Protein 9FY7 (pdb70)

Sequence (729 aa):
AGSAVPFHGAHQAGIATPVQDRRLHFAAFDVTTEDRAAFVALLKEWTAAARRLTAGHAVGEGAYGGLPEAPPDDTGEALGLKPSRLTLTIGFGPSLFTRFGLADLRPEALADLPKFPGDNLDRARSGGDLCVQACADDPQVAVHAIRNLARIGFGKVVVRWSQLGFGKTSSTTPDKQTPRNLLGFKDGTRNIAGTEKDRLDRFVWAAEKDGTPWMTGGSYLVARRRIRMHIETWDRASLQEEQEDVFGRDKGEGAPVGKAKERDEPFLKAMKPDAHVRLAHPDSNGGATLLRRGYSFTDGTDGLGRLDAGLFFLAYQRDIRTGFVPVQRNLATDALNEFIQHVGSAVFAVPPGVRDADDWWGSTLFGKGSAVPFHGAHQAGIATPVQDRLHFAAFDVTTEDRAAFVALLKEWTAAARRLTAGHAVGEGAYGGLPEAPPDDTGEALGLKPSRLTLTIGFGPSLFTRFGLADLRPEALADLPKFPGDNLDRARSGGDLCVQACADDPQVAVHAIRNLARIGFGKVVVRWSQLGFGKTSSTTPDKQTPRNLLGFKDGTRNIAGTEKDRLDRFVWAAEKDGTPWMTGGSYLVARRIRMHIETWDRASLQEQEDVFGRDKGEGAPVGKAKERDEPFLKAMKPDAHVRLAHPDSNGGATLLRRGYSFTDGTDGLGRLDAGLFFLAYQRDIRTGFVPVQRNLATDALNEFIQHVGSAVFAVPPGVRDADDWWGSTLFGK

B-factor: mean 15.72, std 9.71, range [4.42, 93.29]

Radius of gyration: 26.18 Å; Cα contacts (8 Å, |Δi|>4): 1795; chains: 2; bounding box: 75×43×75 Å

Solvent-accessible surface area: 28054 Å² total; per-residue (Å²): 114,2,63,55,25,107,27,71,25,55,63,8,20,0,1,22,19,61,4,0,67,19,2,1,0,0,0,0,33,5,71,19,164,76,82,75,22,0,7,48,3,0,89,97,0,0,49,6,0,55,107,8,4,42,38,93,24,4,52,159,14,3,113,73,47,116,68,127,39,54,13,59,2,5,0,1,21,42,53,28,96,25,0,61,0,2,4,2,0,0,0,0,26,50,0,4,116,79,25,78,0,71,147,72,78,1,128,10,1,19,95,31,42,175,16,112,59,38,99,58,68,203,64,67,14,30,10,6,0,2,0,1,0,0,0,20,1,2,8,8,1,1,5,0,3,10,1,0,28,70,44,0,144,55,59,4,75,20,86,11,3,9,24,0,8,9,51,5,1,7,3,28,56,110,132,117,6,21,18,8,4,3,0,7,46,23,5,14,78,14,2,5,16,115,58,127,120,72,7,82,166,44,0,19,7,22,112,178,63,60,19,85,18,0,58,11,0,0,4,1,0,2,2,31,17,80,10,55,10,64,41,0,12,148,8,23,13,76,72,4,32,44,5,19,4,21,40,2,11,60,3,0,0,60,82,88,77,124,20,96,62,111,21,111,32,155,60,7,108,98,58,0,44,24,66,21,29,22,23,117,45,22,88,35,12,13,21,0,59,0,3,0,0,4,34,66,27,31,42,64,146,11,37,26,26,8,0,18,3,39,0,0,0,2,58,23,0,114,90,2,6,9,40,9,21,141,50,22,58,99,6,22,16,62,114,4,23,53,16,23,1,15,7,13,0,0,1,3,16,7,2,148,75,77,134,26,22,3,4,19,74,8,4,33,148,112,78,54,18,106,24,68,26,50,58,9,12,0,3,27,37,86,82,3,9,8,3,1,0,0,0,0,30,5,67,19,161,77,87,75,22,0,24,45,1,0,99,98,0,0,50,4,0,57,97,7,7,48,39,110,25,2,39,166,15,2,112,71,49,120,68,130,37,60,15,59,2,6,0,1,21,39,57,57,160,33,14,30,1,2,4,2,0,0,0,0,25,50,0,3,114,78,23,71,0,76,131,66,77,2,134,12,1,21,96,35,46,195,10,103,64,41,85,76,58,205,59,88,16,32,9,10,0,1,0,0,0,0,0,40,42,22,14,7,1,5,6,0,0,11,1,0,12,52,41,0,89,57,56,1,38,3,85,11,10,5,36,7,5,19,31,10,45,94,13,5,77,103,177,65,12,49,28,13,0,2,0,6,46,43,32,19,77,40,7,42,34,124,64,109,94,68,5,65,130,44,0,13,6,31,96,196,70,58,20,82,18,0,53,12,0,0,3,0,0,1,1,11,12,54,10,64,2,47,66,0,8,120,9,12,15,77,97,3,30,42,10,18,1,19,44,1,11,74,2,1,2,59,74,88,83,128,21,147,32,104,20,115,33,165,50,5,111,94,52,0,44,27,72,23,30,22,25,118,45,19,90,34,12,14,20,7,72,5,29,4,9,0,11,68,3,33,38,88,139,26,118,20,19,0,0,38,3,29,0,0,0,2,73,22,0,114,86,2,6,17,40,10,18,133,51,23,48,99,7,24,14,62,128,10,23,59,20,21,1,15,6,13,0,0,0,2,19,7,2,152,74,72,119,12,16,3,4,9,72,8,15,38,170

Organism: NCBI:txid457428

Structure (mmCIF, N/CA/C/O backbone):
data_9FY7
#
_entry.id   9FY7
#
_cell.length_a   72.770
_cell.length_b   67.400
_cell.length_c   73.630
_cell.angle_alpha   90.00
_cell.angle_beta   105.80
_cell.angle_gamma   90.00
#
_symmetry.space_group_name_H-M   'P 1 21 1'
#
loop_
_entity.id
_entity.type
_entity.pdbx_description
1 polymer Deferrochelatase
2 non-polymer 'AZIDE ION'
3 non-polymer 'PROTOPORPHYRIN IX CONTAINING FE'
4 water water
#
loop_
_atom_site.group_PDB
_atom_site.id
_atom_site.type_symbol
_atom_site.label_atom_id
_atom_site.label_alt_id
_atom_site.label_comp_id
_atom_site.label_asym_id
_atom_site.label_entity_id
_atom_site.label_seq_id
_atom_site.pdbx_PDB_ins_code
_atom_site.Cartn_x
_atom_site.Cartn_y
_atom_site.Cartn_z
_atom_site.occupancy
_atom_site.B_iso_or_equiv
_atom_site.auth_seq_id
_atom_site.auth_comp_id
_atom_site.auth_asym_id
_atom_site.auth_atom_id
_atom_site.pdbx_PDB_model_num
ATOM 1 N N . ALA A 1 7 ? 15.010 -19.239 21.570 1.00 60.17 54 ALA A N 1
ATOM 2 C CA . ALA A 1 7 ? 15.552 -20.054 22.655 1.00 64.95 54 ALA A CA 1
ATOM 3 C C . ALA A 1 7 ? 16.612 -19.298 23.456 1.00 55.60 54 ALA A C 1
ATOM 4 O O . ALA A 1 7 ? 17.025 -19.743 24.531 1.00 52.85 54 ALA A O 1
ATOM 10 N N . GLY A 1 8 ? 17.045 -18.150 22.940 1.00 39.80 55 GLY A N 1
ATOM 11 C CA . GLY A 1 8 ? 18.117 -17.404 23.567 1.00 39.02 55 GLY A CA 1
ATOM 12 C C . GLY A 1 8 ? 19.498 -17.937 23.272 1.00 29.18 55 GLY A C 1
ATOM 13 O O . GLY A 1 8 ? 20.462 -17.549 23.950 1.00 23.96 55 GLY A O 1
ATOM 17 N N . SER A 1 9 ? 19.631 -18.813 22.281 1.00 22.32 56 SER A N 1
ATOM 18 C CA . SER A 1 9 ? 20.911 -19.432 21.975 1.00 24.52 56 SER A CA 1
ATOM 19 C C . SER A 1 9 ? 21.863 -18.414 21.342 1.00 20.68 56 SER A C 1
ATOM 20 O O . SER A 1 9 ? 21.464 -17.338 20.903 1.00 16.62 56 SER A O 1
ATOM 28 N N . ALA A 1 10 ? 23.138 -18.766 21.322 1.00 20.85 57 ALA A N 1
ATOM 29 C CA . ALA A 1 10 ? 24.171 -17.928 20.739 1.00 14.01 57 ALA A CA 1
ATOM 30 C C . ALA A 1 10 ? 24.294 -18.203 19.238 1.00 15.56 57 ALA A C 1
ATOM 31 O O . ALA A 1 10 ? 24.094 -19.329 18.769 1.00 20.86 57 ALA A O 1
ATOM 38 N N . VAL A 1 11 ? 24.605 -17.162 18.482 1.00 13.24 58 VAL A N 1
ATOM 39 C CA . VAL A 1 11 ? 25.022 -17.290 17.087 1.00 10.54 58 VAL A CA 1
ATOM 40 C C . VAL A 1 11 ? 26.546 -17.234 17.046 1.00 9.37 58 VAL A C 1
ATOM 41 O O . VAL A 1 11 ? 27.127 -16.274 17.567 1.00 9.45 58 VAL A O 1
ATOM 54 N N . PRO A 1 12 ? 27.227 -18.200 16.417 1.00 12.64 59 PRO A N 1
ATOM 55 C CA . PRO A 1 12 ? 28.689 -18.158 16.384 1.00 13.48 59 PRO A CA 1
ATOM 56 C C . PRO A 1 12 ? 29.227 -16.850 15.838 1.00 9.45 59 PRO A C 1
ATOM 57 O O . PRO A 1 12 ? 28.758 -16.348 14.811 1.00 13.38 59 PRO A O 1
ATOM 68 N N . PHE A 1 13 ? 30.248 -16.320 16.504 1.00 8.93 60 PHE A N 1
ATOM 69 C CA . PHE A 1 13 ? 30.847 -15.046 16.130 1.00 10.57 60 PHE A CA 1
ATOM 70 C C . PHE A 1 13 ? 31.890 -15.197 15.025 1.00 8.47 60 PHE A C 1
ATOM 71 O O . PHE A 1 13 ? 31.944 -14.373 14.115 1.00 9.07 60 PHE A O 1
ATOM 88 N N . HIS A 1 14 ? 32.705 -16.252 15.070 1.00 8.46 61 HIS A N 1
ATOM 89 C CA . HIS A 1 14 ? 33.787 -16.414 14.125 1.00 8.65 61 HIS A CA 1
ATOM 90 C C . HIS A 1 14 ? 33.275 -17.052 12.834 1.00 8.81 61 HIS A C 1
ATOM 91 O O . HIS A 1 14 ? 32.236 -17.729 12.824 1.00 9.60 61 HIS A O 1
ATOM 105 N N . GLY A 1 15 ? 34.014 -16.847 11.749 1.00 9.38 62 GLY A N 1
ATOM 106 C CA . GLY A 1 15 ? 33.640 -17.457 10.491 1.00 12.24 62 GLY A CA 1
ATOM 107 C C . GLY A 1 15 ? 34.314 -16.782 9.324 1.00 10.40 62 GLY A C 1
ATOM 108 O O . GLY A 1 15 ? 34.964 -15.758 9.452 1.00 11.50 62 GLY A O 1
ATOM 112 N N . ALA A 1 16 ? 34.125 -17.390 8.155 1.00 13.93 63 ALA A N 1
ATOM 113 C CA . ALA A 1 16 ? 34.610 -16.756 6.939 1.00 11.48 63 ALA A CA 1
ATOM 114 C C . ALA A 1 16 ? 33.904 -15.432 6.691 1.00 8.01 63 ALA A C 1
ATOM 115 O O . ALA A 1 16 ? 34.510 -14.511 6.142 1.00 10.46 63 ALA A O 1
ATOM 122 N N . HIS A 1 17 ? 32.624 -15.330 7.063 1.00 10.38 64 HIS A N 1
ATOM 123 C CA . HIS A 1 17 ? 31.863 -14.097 6.959 1.00 8.29 64 HIS A CA 1
ATOM 124 C C . HIS A 1 17 ? 31.513 -13.619 8.356 1.00 7.07 64 HIS A C 1
ATOM 125 O O . HIS A 1 17 ? 31.410 -14.421 9.283 1.00 8.29 64 HIS A O 1
ATOM 139 N N . GLN A 1 18 ? 31.272 -12.329 8.486 1.00 7.84 65 GLN A N 1
ATOM 140 C CA . GLN A 1 18 ? 30.662 -11.854 9.710 1.00 6.88 65 GLN A CA 1
ATOM 141 C C . GLN A 1 18 ? 29.228 -12.376 9.779 1.00 7.77 65 GLN A C 1
ATOM 142 O O . GLN A 1 18 ? 28.543 -12.497 8.775 1.00 7.25 65 GLN A O 1
ATOM 156 N N . ALA A 1 19 ? 28.793 -12.720 10.982 1.00 7.95 66 ALA A N 1
ATOM 157 C CA . ALA A 1 19 ? 27.400 -13.019 11.249 1.00 8.95 66 ALA A CA 1
ATOM 158 C C . ALA A 1 19 ? 26.583 -11.740 11.186 1.00 9.35 66 ALA A C 1
ATOM 159 O O . ALA A 1 19 ? 27.119 -10.625 11.169 1.00 10.22 66 ALA A O 1
ATOM 166 N N . GLY A 1 20 ? 25.263 -11.909 11.144 1.00 8.36 67 GLY A N 1
ATOM 167 C CA . GLY A 1 20 ? 24.309 -10.812 11.054 1.00 6.39 67 GLY A CA 1
ATOM 168 C C . GLY A 1 20 ? 23.915 -10.418 9.653 1.00 8.44 67 GLY A C 1
ATOM 169 O O . GLY A 1 20 ? 23.245 -9.388 9.472 1.00 7.49 67 GLY A O 1
ATOM 173 N N . ILE A 1 21 ? 24.254 -11.228 8.652 1.00 6.64 68 ILE A N 1
ATOM 174 C CA . ILE A 1 21 ? 23.923 -10.951 7.263 1.00 9.69 68 ILE A CA 1
ATOM 175 C C . ILE A 1 21 ? 23.043 -12.092 6.756 1.00 7.02 68 ILE A C 1
ATOM 176 O O . ILE A 1 21 ? 21.824 -11.943 6.624 1.00 8.42 68 ILE A O 1
ATOM 192 N N . ALA A 1 22 ? 23.657 -13.249 6.476 1.00 8.45 69 ALA A N 1
ATOM 193 C CA . ALA A 1 22 ? 22.886 -14.429 6.122 1.00 9.17 69 ALA A CA 1
ATOM 194 C C . ALA A 1 22 ? 22.187 -15.071 7.308 1.00 10.42 69 ALA A C 1
ATOM 195 O O . ALA A 1 22 ? 21.286 -15.886 7.101 1.00 10.16 69 ALA A O 1
ATOM 202 N N . THR A 1 23 ? 22.578 -14.753 8.516 1.00 9.26 70 THR A N 1
ATOM 203 C CA . THR A 1 23 ? 21.984 -15.225 9.761 1.00 9.83 70 THR A CA 1
ATOM 204 C C . THR A 1 23 ? 20.484 -15.040 9.755 1.00 7.99 70 THR A C 1
ATOM 205 O O . THR A 1 23 ? 19.982 -14.032 9.233 1.00 8.09 70 THR A O 1
ATOM 216 N N . PRO A 1 24 ? 19.719 -15.933 10.377 1.00 9.94 71 PRO A N 1
ATOM 217 C CA . PRO A 1 24 ? 18.286 -15.679 10.583 1.00 7.68 71 PRO A CA 1
ATOM 218 C C . PRO A 1 24 ? 18.050 -14.325 11.216 1.00 8.35 71 PRO A C 1
ATOM 219 O O . PRO A 1 24 ? 18.791 -13.903 12.085 1.00 8.81 71 PRO A O 1
ATOM 230 N N . VAL A 1 25 ? 17.020 -13.624 10.736 1.00 8.15 72 VAL A N 1
ATOM 231 C CA . VAL A 1 25 ? 16.791 -12.245 11.160 1.00 8.25 72 VAL A CA 1
ATOM 232 C C . VAL A 1 25 ? 16.208 -12.250 12.571 1.00 7.94 72 VAL A C 1
ATOM 233 O O . VAL A 1 25 ? 15.157 -12.850 12.813 1.00 9.30 72 VAL A O 1
ATOM 246 N N . GLN A 1 26 ? 16.863 -11.539 13.476 1.00 7.56 73 GLN A N 1
ATOM 247 C CA . GLN A 1 26 ? 16.473 -11.467 14.875 1.00 9.91 73 GLN A CA 1
ATOM 248 C C . GLN A 1 26 ? 15.393 -10.399 15.074 1.00 8.53 73 GLN A C 1
ATOM 249 O O . GLN A 1 26 ? 15.120 -9.571 14.203 1.00 8.60 73 GLN A O 1
ATOM 263 N N . ASP A 1 27 ? 14.742 -10.430 16.240 1.00 9.38 74 ASP A N 1
ATOM 264 C CA . ASP A 1 27 ? 13.527 -9.632 16.436 1.00 11.30 74 ASP A CA 1
ATOM 265 C C . ASP A 1 27 ? 13.803 -8.143 16.584 1.00 8.93 74 ASP A C 1
ATOM 266 O O . ASP A 1 27 ? 12.920 -7.340 16.260 1.00 12.56 74 ASP A O 1
ATOM 275 N N A ARG A 1 28 ? 14.994 -7.762 17.068 0.61 8.97 75 ARG A N 1
ATOM 276 N N B ARG A 1 28 ? 14.991 -7.762 17.061 0.39 8.99 75 ARG A N 1
ATOM 277 C CA A ARG A 1 28 ? 15.308 -6.395 17.405 0.61 8.91 75 ARG A CA 1
ATOM 278 C CA B ARG A 1 28 ? 15.293 -6.387 17.385 0.39 8.94 75 ARG A CA 1
ATOM 279 C C A ARG A 1 28 ? 16.606 -5.948 16.762 0.61 9.33 75 ARG A C 1
ATOM 280 C C B ARG A 1 28 ? 16.598 -5.950 16.748 0.39 9.32 75 ARG A C 1
ATOM 281 O O A ARG A 1 28 ? 17.507 -6.753 16.500 0.61 9.45 75 ARG A O 1
ATOM 282 O O B ARG A 1 28 ? 17.490 -6.759 16.475 0.39 9.43 75 ARG A O 1
ATOM 323 N N . LEU A 1 29 ? 16.707 -4.645 16.544 1.00 7.15 76 LEU A N 1
ATOM 324 C CA . LEU A 1 29 ? 17.860 -4.015 15.963 1.00 7.67 76 LEU A CA 1
ATOM 325 C C . LEU A 1 29 ? 18.275 -2.828 16.812 1.00 8.38 76 LEU A C 1
ATOM 326 O O . LEU A 1 29 ? 17.426 -2.044 17.247 1.00 9.22 76 LEU A O 1
ATOM 343 N N . HIS A 1 30 ? 19.567 -2.665 17.006 1.00 5.55 77 HIS A N 1
ATOM 344 C CA . HIS A 1 30 ? 20.168 -1.401 17.431 1.00 9.26 77 HIS A CA 1
ATOM 345 C C . HIS A 1 30 ? 21.367 -1.113 16.548 1.00 8.10 77 HIS A C 1
ATOM 346 O O . HIS A 1 30 ? 22.394 -1.784 16.639 1.00 9.54 77 HIS A O 1
ATOM 360 N N . PHE A 1 31 ? 21.230 -0.154 15.655 1.00 6.16 78 PHE A N 1
ATOM 361 C CA . PHE A 1 31 ? 22.239 0.141 14.648 1.00 6.40 78 PHE A CA 1
ATOM 362 C C . PHE A 1 31 ? 22.936 1.451 15.025 1.00 6.36 78 PHE A C 1
ATOM 363 O O . PHE A 1 31 ? 22.271 2.452 15.235 1.00 8.56 78 PHE A O 1
ATOM 380 N N . ALA A 1 32 ? 24.253 1.446 15.089 1.00 5.61 79 ALA A N 1
ATOM 381 C CA . ALA A 1 32 ? 25.006 2.653 15.424 1.00 6.39 79 ALA A CA 1
ATOM 382 C C . ALA A 1 32 ? 26.046 2.985 14.349 1.00 7.00 79 ALA A C 1
ATOM 383 O O . ALA A 1 32 ? 26.857 2.131 13.958 1.00 8.60 79 ALA A O 1
ATOM 390 N N . ALA A 1 33 ? 26.035 4.233 13.908 1.00 8.38 80 ALA A N 1
ATOM 391 C CA . ALA A 1 33 ? 27.082 4.758 13.055 1.00 8.73 80 ALA A CA 1
ATOM 392 C C . ALA A 1 33 ? 28.025 5.602 13.913 1.00 8.64 80 ALA A C 1
ATOM 393 O O . ALA A 1 33 ? 27.568 6.391 14.743 1.00 10.11 80 ALA A O 1
ATOM 400 N N . PHE A 1 34 ? 29.331 5.410 13.723 1.00 9.49 81 PHE A N 1
ATOM 401 C CA . PHE A 1 34 ? 30.371 6.094 14.483 1.00 8.71 81 PHE A CA 1
ATOM 402 C C . PHE A 1 34 ? 31.235 6.924 13.559 1.00 8.72 81 PHE A C 1
ATOM 403 O O . PHE A 1 34 ? 31.429 6.577 12.406 1.00 10.67 81 PHE A O 1
ATOM 420 N N . ASP A 1 35 ? 31.742 8.026 14.110 1.00 8.34 82 ASP A N 1
ATOM 421 C CA . ASP A 1 35 ? 32.811 8.777 13.458 1.00 11.57 82 ASP A CA 1
ATOM 422 C C . ASP A 1 35 ? 34.107 8.562 14.234 1.00 10.48 82 ASP A C 1
ATOM 423 O O . ASP A 1 35 ? 34.091 8.361 15.458 1.00 11.84 82 ASP A O 1
ATOM 432 N N . VAL A 1 36 ? 35.231 8.575 13.513 1.00 12.16 83 VAL A N 1
ATOM 433 C CA . VAL A 1 36 ? 36.527 8.365 14.117 1.00 14.32 83 VAL A CA 1
ATOM 434 C C . VAL A 1 36 ? 37.099 9.712 14.542 1.00 13.43 83 VAL A C 1
ATOM 435 O O . VAL A 1 36 ? 37.042 10.688 13.793 1.00 18.73 83 VAL A O 1
ATOM 448 N N . THR A 1 37 ? 37.667 9.767 15.759 1.00 12.09 84 THR A N 1
ATOM 449 C CA . THR A 1 37 ? 38.243 10.991 16.280 1.00 14.75 84 THR A CA 1
ATOM 450 C C . THR A 1 37 ? 39.762 10.940 16.407 1.00 18.71 84 THR A C 1
ATOM 451 O O . THR A 1 37 ? 40.386 12.002 16.434 1.00 28.14 84 THR A O 1
ATOM 462 N N . THR A 1 38 ? 40.365 9.761 16.455 1.00 14.76 85 THR A N 1
ATOM 463 C CA . THR A 1 38 ? 41.819 9.643 16.553 1.00 17.53 85 THR A CA 1
ATOM 464 C C . THR A 1 38 ? 42.461 9.685 15.169 1.00 19.07 85 THR A C 1
ATOM 465 O O . THR A 1 38 ? 41.953 9.099 14.211 1.00 16.07 85 THR A O 1
ATOM 476 N N . GLU A 1 39 ? 43.596 10.353 15.081 1.00 18.67 86 GLU A N 1
ATOM 477 C CA . GLU A 1 39 ? 44.434 10.335 13.890 1.00 27.42 86 GLU A CA 1
ATOM 478 C C . GLU A 1 39 ? 45.512 9.264 13.934 1.00 18.54 86 GLU A C 1
ATOM 479 O O . GLU A 1 39 ? 46.286 9.142 12.980 1.00 22.94 86 GLU A O 1
ATOM 491 N N . ASP A 1 40 ? 45.571 8.472 14.995 1.00 16.16 87 ASP A N 1
ATOM 492 C CA . ASP A 1 40 ? 46.663 7.545 15.245 1.00 14.81 87 ASP A CA 1
ATOM 493 C C . ASP A 1 40 ? 46.251 6.152 14.792 1.00 14.17 87 ASP A C 1
ATOM 494 O O . ASP A 1 40 ? 45.453 5.488 15.463 1.00 14.29 87 ASP A O 1
ATOM 503 N N . ARG A 1 41 ? 46.809 5.714 13.664 1.00 16.76 88 ARG A N 1
ATOM 504 C CA . ARG A 1 41 ? 46.468 4.416 13.112 1.00 13.96 88 ARG A CA 1
ATOM 505 C C . ARG A 1 41 ? 46.731 3.296 14.096 1.00 15.25 88 ARG A C 1
ATOM 506 O O . ARG A 1 41 ? 45.930 2.360 14.218 1.00 12.48 88 ARG A O 1
ATOM 527 N N . ALA A 1 42 ? 47.855 3.355 14.803 1.00 18.99 89 ALA A N 1
ATOM 528 C CA . ALA A 1 42 ? 48.159 2.322 15.785 1.00 16.07 89 ALA A CA 1
ATOM 529 C C . ALA A 1 42 ? 47.133 2.283 16.912 1.00 14.27 89 ALA A C 1
ATOM 530 O O . ALA A 1 42 ? 46.830 1.201 17.429 1.00 13.26 89 ALA A O 1
ATOM 537 N N . ALA A 1 43 ? 46.592 3.449 17.291 1.00 17.61 90 ALA A N 1
ATOM 538 C CA . ALA A 1 43 ? 45.559 3.514 18.318 1.00 16.81 90 ALA A CA 1
ATOM 539 C C . ALA A 1 43 ? 44.225 2.967 17.812 1.00 10.77 90 ALA A C 1
ATOM 540 O O . ALA A 1 43 ? 43.497 2.316 18.560 1.00 14.64 90 ALA A O 1
ATOM 547 N N . PHE A 1 44 ? 43.889 3.241 16.552 1.00 15.21 91 PHE A N 1
ATOM 548 C CA . PHE A 1 44 ? 42.677 2.684 15.970 1.00 10.26 91 PHE A CA 1
ATOM 549 C C . PHE A 1 44 ? 42.740 1.173 15.874 1.00 12.06 91 PHE A C 1
ATOM 550 O O . PHE A 1 44 ? 41.782 0.479 16.200 1.00 13.93 91 PHE A O 1
ATOM 567 N N . VAL A 1 45 ? 43.883 0.640 15.446 1.00 12.26 92 VAL A N 1
ATOM 568 C CA . VAL A 1 45 ? 44.063 -0.795 15.411 1.00 12.70 92 VAL A CA 1
ATOM 569 C C . VAL A 1 45 ? 43.895 -1.388 16.800 1.00 9.15 92 VAL A C 1
ATOM 570 O O . VAL A 1 45 ? 43.274 -2.447 16.962 1.00 11.25 92 VAL A O 1
ATOM 583 N N . ALA A 1 46 ? 44.428 -0.719 17.812 1.00 12.60 93 ALA A N 1
ATOM 584 C CA . ALA A 1 46 ? 44.274 -1.208 19.175 1.00 12.46 93 ALA A CA 1
ATOM 585 C C . ALA A 1 46 ? 42.798 -1.252 19.557 1.00 11.39 93 ALA A C 1
ATOM 586 O O . ALA A 1 46 ? 42.347 -2.198 20.205 1.00 11.81 93 ALA A O 1
ATOM 593 N N . LEU A 1 47 ? 42.038 -0.246 19.152 1.00 11.05 94 LEU A N 1
ATOM 594 C CA . LEU A 1 47 ? 40.604 -0.234 19.408 1.00 9.50 94 LEU A CA 1
ATOM 595 C C . LEU A 1 47 ? 39.884 -1.377 18.712 1.00 10.55 94 LEU A C 1
ATOM 596 O O . LEU A 1 47 ? 39.019 -2.036 19.302 1.00 10.44 94 LEU A O 1
ATOM 612 N N . LEU A 1 48 ? 40.175 -1.582 17.430 1.00 11.40 95 LEU A N 1
ATOM 613 C CA . LEU A 1 48 ? 39.533 -2.671 16.705 1.00 10.07 95 LEU A CA 1
ATOM 614 C C . LEU A 1 48 ? 39.736 -4.006 17.422 1.00 9.38 95 LEU A C 1
ATOM 615 O O . LEU A 1 48 ? 38.832 -4.833 17.469 1.00 9.42 95 LEU A O 1
ATOM 631 N N . LYS A 1 49 ? 40.948 -4.223 17.966 1.00 12.17 96 LYS A N 1
ATOM 632 C CA . LYS A 1 49 ? 41.228 -5.461 18.677 1.00 13.56 96 LYS A CA 1
ATOM 633 C C . LYS A 1 49 ? 40.446 -5.530 19.985 1.00 12.02 96 LYS A C 1
ATOM 634 O O . LYS A 1 49 ? 39.903 -6.582 20.330 1.00 9.96 96 LYS A O 1
ATOM 653 N N . GLU A 1 50 ? 40.386 -4.418 20.712 1.00 13.30 97 GLU A N 1
ATOM 654 C CA . GLU A 1 50 ? 39.618 -4.402 21.955 1.00 11.35 97 GLU A CA 1
ATOM 655 C C . GLU A 1 50 ? 38.137 -4.602 21.693 1.00 10.66 97 GLU A C 1
ATOM 656 O O . GLU A 1 50 ? 37.460 -5.348 22.406 1.00 8.75 97 GLU A O 1
ATOM 668 N N . TRP A 1 51 ? 37.618 -3.993 20.614 1.00 9.96 98 TRP A N 1
ATOM 669 C CA . TRP A 1 51 ? 36.228 -4.195 20.257 1.00 9.34 98 TRP A CA 1
ATOM 670 C C . TRP A 1 51 ? 35.973 -5.650 19.901 1.00 7.95 98 TRP A C 1
ATOM 671 O O . TRP A 1 51 ? 34.902 -6.190 20.222 1.00 8.41 98 TRP A O 1
ATOM 692 N N . THR A 1 52 ? 36.892 -6.268 19.141 1.00 10.30 99 THR A N 1
ATOM 693 C CA . THR A 1 52 ? 36.664 -7.647 18.776 1.00 8.53 99 THR A CA 1
ATOM 694 C C . THR A 1 52 ? 36.593 -8.506 20.029 1.00 7.04 99 THR A C 1
ATOM 695 O O . THR A 1 52 ? 35.736 -9.394 20.131 1.00 8.03 99 THR A O 1
ATOM 706 N N . ALA A 1 53 ? 37.491 -8.263 20.986 1.00 9.20 100 ALA A N 1
ATOM 707 C CA . ALA A 1 53 ? 37.462 -9.049 22.212 1.00 7.72 100 ALA A CA 1
ATOM 708 C C . ALA A 1 53 ? 36.149 -8.851 22.958 1.00 8.83 100 ALA A C 1
ATOM 709 O O . ALA A 1 53 ? 35.580 -9.803 23.501 1.00 7.15 100 ALA A O 1
ATOM 716 N N . ALA A 1 54 ? 35.643 -7.620 23.000 1.00 9.14 101 ALA A N 1
ATOM 717 C CA . ALA A 1 54 ? 34.349 -7.405 23.640 1.00 9.69 101 ALA A CA 1
ATOM 718 C C . ALA A 1 54 ? 33.211 -8.092 22.895 1.00 8.85 101 ALA A C 1
ATOM 719 O O . ALA A 1 54 ? 32.306 -8.693 23.504 1.00 6.70 101 ALA A O 1
ATOM 726 N N . ALA A 1 55 ? 33.249 -8.035 21.558 1.00 8.09 102 ALA A N 1
ATOM 727 C CA . ALA A 1 55 ? 32.219 -8.698 20.788 1.00 8.18 102 ALA A CA 1
ATOM 728 C C . ALA A 1 55 ? 32.195 -10.188 21.041 1.00 8.51 102 ALA A C 1
ATOM 729 O O . ALA A 1 55 ? 31.108 -10.788 21.128 1.00 7.86 102 ALA A O 1
ATOM 736 N N . ARG A 1 56 ? 33.368 -10.808 21.194 1.00 7.90 103 ARG A N 1
ATOM 737 C CA . ARG A 1 56 ? 33.413 -12.222 21.524 1.00 10.71 103 ARG A CA 1
ATOM 738 C C . ARG A 1 56 ? 32.722 -12.512 22.838 1.00 8.38 103 ARG A C 1
ATOM 739 O O . ARG A 1 56 ? 32.047 -13.544 22.978 1.00 10.70 103 ARG A O 1
ATOM 760 N N . ARG A 1 57 ? 32.917 -11.648 23.823 1.00 9.46 104 ARG A N 1
ATOM 761 C CA . ARG A 1 57 ? 32.228 -11.850 25.087 1.00 9.09 104 ARG A CA 1
ATOM 762 C C . ARG A 1 57 ? 30.728 -11.618 24.934 1.00 8.54 104 ARG A C 1
ATOM 763 O O . ARG A 1 57 ? 29.903 -12.457 25.325 1.00 9.55 104 ARG A O 1
ATOM 784 N N . LEU A 1 58 ? 30.363 -10.501 24.332 1.00 7.61 105 LEU A N 1
ATOM 785 C CA . LEU A 1 58 ? 28.952 -10.116 24.255 1.00 8.04 105 LEU A CA 1
ATOM 786 C C . LEU A 1 58 ? 28.121 -11.143 23.499 1.00 7.92 105 LEU A C 1
ATOM 787 O O . LEU A 1 58 ? 27.028 -11.496 23.921 1.00 8.58 105 LEU A O 1
ATOM 803 N N . THR A 1 59 ? 28.613 -11.614 22.357 1.00 8.40 106 THR A N 1
ATOM 804 C CA . THR A 1 59 ? 27.850 -12.555 21.560 1.00 8.86 106 THR A CA 1
ATOM 805 C C . THR A 1 59 ? 27.733 -13.918 22.230 1.00 10.43 106 THR A C 1
ATOM 806 O O . THR A 1 59 ? 26.854 -14.694 21.866 1.00 9.66 106 THR A O 1
ATOM 817 N N . ALA A 1 60 ? 28.538 -14.196 23.247 1.00 10.69 107 ALA A N 1
ATOM 818 C CA . ALA A 1 60 ? 28.417 -15.420 24.037 1.00 9.93 107 ALA A CA 1
ATOM 819 C C . ALA A 1 60 ? 27.634 -15.216 25.325 1.00 13.06 107 ALA A C 1
ATOM 820 O O . ALA A 1 60 ? 27.493 -16.167 26.100 1.00 14.22 107 ALA A O 1
ATOM 827 N N . GLY A 1 61 ? 27.126 -14.014 25.581 1.00 12.46 108 GLY A N 1
ATOM 828 C CA . GLY A 1 61 ? 26.365 -13.720 26.777 1.00 13.06 108 GLY A CA 1
ATOM 829 C C . GLY A 1 61 ? 27.206 -13.454 27.997 1.00 10.60 108 GLY A C 1
ATOM 830 O O . GLY A 1 61 ? 26.678 -13.520 29.110 1.00 19.26 108 GLY A O 1
ATOM 834 N N . HIS A 1 62 ? 28.497 -13.183 27.826 1.00 12.04 109 HIS A N 1
ATOM 835 C CA . HIS A 1 62 ? 29.407 -12.865 28.905 1.00 11.77 109 HIS A CA 1
ATOM 836 C C . HIS A 1 62 ? 29.658 -11.367 28.997 1.00 12.35 109 HIS A C 1
ATOM 837 O O . HIS A 1 62 ? 29.562 -10.629 28.010 1.00 10.78 109 HIS A O 1
ATOM 851 N N . ALA A 1 63 ? 30.044 -10.929 30.191 1.00 17.78 110 ALA A N 1
ATOM 852 C CA . ALA A 1 63 ? 30.369 -9.537 30.401 1.00 11.34 110 ALA A CA 1
ATOM 853 C C . ALA A 1 63 ? 31.732 -9.200 29.804 1.00 12.85 110 ALA A C 1
ATOM 854 O O . ALA A 1 63 ? 32.646 -10.040 29.754 1.00 13.42 110 ALA A O 1
ATOM 861 N N . VAL A 1 64 ? 31.892 -7.950 29.374 1.00 9.82 111 VAL A N 1
ATOM 862 C CA . VAL A 1 64 ? 33.147 -7.519 28.808 1.00 11.20 111 VAL A CA 1
ATOM 863 C C . VAL A 1 64 ? 34.193 -7.334 29.906 1.00 10.33 111 VAL A C 1
ATOM 864 O O . VAL A 1 64 ? 33.883 -7.094 31.077 1.00 11.71 111 VAL A O 1
ATOM 877 N N . GLY A 1 65 ? 35.464 -7.432 29.519 1.00 13.25 112 GLY A N 1
ATOM 878 C CA . GLY A 1 65 ? 36.566 -7.198 30.440 1.00 14.41 112 GLY A CA 1
ATOM 879 C C . GLY A 1 65 ? 36.461 -8.075 31.671 1.00 12.46 112 GLY A C 1
ATOM 880 O O . GLY A 1 65 ? 36.180 -9.270 31.594 1.00 15.90 112 GLY A O 1
ATOM 884 N N . GLU A 1 66 ? 36.716 -7.478 32.827 1.00 16.08 113 GLU A N 1
ATOM 885 C CA . GLU A 1 66 ? 36.678 -8.230 34.072 1.00 18.09 113 GLU A CA 1
ATOM 886 C C . GLU A 1 66 ? 35.266 -8.464 34.597 1.00 18.55 113 GLU A C 1
ATOM 887 O O . GLU A 1 66 ? 35.104 -9.185 35.586 1.00 25.43 113 GLU A O 1
ATOM 899 N N . GLY A 1 67 ? 34.254 -7.871 33.988 1.00 14.63 114 GLY A N 1
ATOM 900 C CA . GLY A 1 67 ? 32.886 -8.131 34.358 1.00 16.90 114 GLY A CA 1
ATOM 901 C C . GLY A 1 67 ? 32.194 -6.899 34.881 1.00 11.11 114 GLY A C 1
ATOM 902 O O . GLY A 1 67 ? 32.723 -5.780 34.834 1.00 10.19 114 GLY A O 1
ATOM 906 N N . ALA A 1 68 ? 30.982 -7.116 35.403 1.00 11.30 115 ALA A N 1
ATOM 907 C CA . ALA A 1 68 ? 30.100 -6.057 35.833 1.00 11.53 115 ALA A CA 1
ATOM 908 C C . ALA A 1 68 ? 30.197 -5.719 37.313 1.00 13.07 115 ALA A C 1
ATOM 909 O O . ALA A 1 68 ? 29.622 -4.717 37.744 1.00 15.24 115 ALA A O 1
ATOM 916 N N . TYR A 1 69 ? 30.880 -6.530 38.092 1.00 15.06 116 TYR A N 1
ATOM 917 C CA . TYR A 1 69 ? 31.017 -6.305 39.532 1.00 16.44 116 TYR A CA 1
ATOM 918 C C . TYR A 1 69 ? 32.093 -7.259 40.039 1.00 17.92 116 TYR A C 1
ATOM 919 O O . TYR A 1 69 ? 32.626 -8.079 39.293 1.00 17.16 116 TYR A O 1
ATOM 937 N N . GLY A 1 70 ? 32.399 -7.146 41.321 1.00 17.66 117 GLY A N 1
ATOM 938 C CA . GLY A 1 70 ? 33.455 -7.941 41.912 1.00 24.84 117 GLY A CA 1
ATOM 939 C C . GLY A 1 70 ? 34.849 -7.368 41.757 1.00 22.80 117 GLY A C 1
ATOM 940 O O . GLY A 1 70 ? 35.810 -7.998 42.212 1.00 32.32 117 GLY A O 1
ATOM 944 N N . GLY A 1 71 ? 34.992 -6.204 41.134 1.00 21.62 118 GLY A N 1
ATOM 945 C CA . GLY A 1 71 ? 36.272 -5.552 40.999 1.00 22.40 118 GLY A CA 1
ATOM 946 C C . GLY A 1 71 ? 36.578 -4.678 42.198 1.00 19.74 118 GLY A C 1
ATOM 947 O O . GLY A 1 71 ? 35.864 -4.677 43.205 1.00 20.30 118 GLY A O 1
ATOM 951 N N . LEU A 1 72 ? 37.654 -3.921 42.080 1.00 19.93 119 LEU A N 1
ATOM 952 C CA . LEU A 1 72 ? 38.018 -2.995 43.139 1.00 18.87 119 LEU A CA 1
ATOM 953 C C . LEU A 1 72 ? 36.861 -2.022 43.365 1.00 22.20 119 LEU A C 1
ATOM 954 O O . LEU A 1 72 ? 36.324 -1.469 42.396 1.00 18.81 119 LEU A O 1
ATOM 970 N N . PRO A 1 73 ? 36.440 -1.789 44.607 1.00 19.42 120 PRO A N 1
ATOM 971 C CA . PRO A 1 73 ? 35.330 -0.842 44.818 1.00 19.19 120 PRO A CA 1
ATOM 972 C C . PRO A 1 73 ? 35.583 0.534 44.251 1.00 16.37 120 PRO A C 1
ATOM 973 O O . PRO A 1 73 ? 34.614 1.240 43.929 1.00 17.23 120 PRO A O 1
ATOM 984 N N . GLU A 1 74 ? 36.830 0.973 44.160 1.00 20.43 121 GLU A N 1
ATOM 985 C CA . GLU A 1 74 ? 37.126 2.317 43.680 1.00 24.38 121 GLU A CA 1
ATOM 986 C C . GLU A 1 74 ? 37.147 2.415 42.160 1.00 19.59 121 GLU A C 1
ATOM 987 O O . GLU A 1 74 ? 37.358 3.514 41.637 1.00 20.52 121 GLU A O 1
ATOM 999 N N . ALA A 1 75 ? 36.945 1.316 41.455 1.00 17.90 122 ALA A N 1
ATOM 1000 C CA . ALA A 1 75 ? 37.026 1.326 40.005 1.00 20.99 122 ALA A CA 1
ATOM 1001 C C . ALA A 1 75 ? 35.648 1.238 39.365 1.00 17.94 122 ALA A C 1
ATOM 1002 O O . ALA A 1 75 ? 34.778 0.530 39.873 1.00 14.00 122 ALA A O 1
ATOM 1009 N N . PRO A 1 76 ? 35.427 1.919 38.239 1.00 15.41 123 PRO A N 1
ATOM 1010 C CA . PRO A 1 76 ? 34.193 1.694 37.483 1.00 17.26 123 PRO A CA 1
ATOM 1011 C C . PRO A 1 76 ? 34.178 0.273 36.950 1.00 12.39 123 PRO A C 1
ATOM 1012 O O . PRO A 1 76 ? 35.219 -0.247 36.544 1.00 15.47 123 PRO A O 1
ATOM 1023 N N . PRO A 1 77 ? 33.021 -0.395 36.957 1.00 10.50 124 PRO A N 1
ATOM 1024 C CA . PRO A 1 77 ? 32.965 -1.747 36.399 1.00 12.30 124 PRO A CA 1
ATOM 1025 C C . PRO A 1 77 ? 33.332 -1.746 34.920 1.00 11.46 124 PRO A C 1
ATOM 1026 O O . PRO A 1 77 ? 32.996 -0.831 34.177 1.00 11.40 124 PRO A O 1
ATOM 1037 N N . ASP A 1 78 ? 34.034 -2.791 34.494 1.00 13.13 125 ASP A N 1
ATOM 1038 C CA . ASP A 1 78 ? 34.366 -2.914 33.084 1.00 14.06 125 ASP A CA 1
ATOM 1039 C C . ASP A 1 78 ? 33.107 -3.059 32.223 1.00 10.37 125 ASP A C 1
ATOM 1040 O O . ASP A 1 78 ? 33.055 -2.537 31.101 1.00 15.90 125 ASP A O 1
ATOM 1049 N N . ASP A 1 79 ? 32.134 -3.776 32.701 1.00 11.71 126 ASP A N 1
ATOM 1050 C CA . ASP A 1 79 ? 30.868 -4.007 32.022 1.00 8.68 126 ASP A CA 1
ATOM 1051 C C . ASP A 1 79 ? 29.766 -3.263 32.780 1.00 11.93 126 ASP A C 1
ATOM 1052 O O . ASP A 1 79 ? 29.730 -3.307 34.013 1.00 11.72 126 ASP A O 1
ATOM 1061 N N . THR A 1 80 ? 28.860 -2.609 32.045 1.00 11.89 127 THR A N 1
ATOM 1062 C CA . THR A 1 80 ? 27.852 -1.739 32.653 1.00 10.74 127 THR A CA 1
ATOM 1063 C C . THR A 1 80 ? 26.717 -2.480 33.344 1.00 9.74 127 THR A C 1
ATOM 1064 O O . THR A 1 80 ? 25.981 -1.862 34.130 1.00 11.32 127 THR A O 1
ATOM 1075 N N . GLY A 1 81 ? 26.531 -3.757 33.090 1.00 10.22 128 GLY A N 1
ATOM 1076 C CA . GLY A 1 81 ? 25.749 -4.622 33.949 1.00 11.36 128 GLY A CA 1
ATOM 1077 C C . GLY A 1 81 ? 24.313 -4.891 33.572 1.00 11.09 128 GLY A C 1
ATOM 1078 O O . GLY A 1 81 ? 23.709 -5.786 34.159 1.00 10.93 128 GLY A O 1
ATOM 1082 N N . GLU A 1 82 ? 23.737 -4.164 32.605 1.00 9.91 129 GLU A N 1
ATOM 1083 C CA . GLU A 1 82 ? 22.305 -4.320 32.359 1.00 12.62 129 GLU A CA 1
ATOM 1084 C C . GLU A 1 82 ? 21.951 -5.572 31.561 1.00 9.07 129 GLU A C 1
ATOM 1085 O O . GLU A 1 82 ? 20.769 -5.835 31.333 1.00 14.07 129 GLU A O 1
ATOM 1097 N N . ALA A 1 83 ? 22.946 -6.346 31.114 1.00 11.85 130 ALA A N 1
ATOM 1098 C CA . ALA A 1 83 ? 22.693 -7.630 30.489 1.00 13.04 130 ALA A CA 1
ATOM 1099 C C . ALA A 1 83 ? 22.976 -8.790 31.430 1.00 11.32 130 ALA A C 1
ATOM 1100 O O . ALA A 1 83 ? 22.867 -9.946 31.016 1.00 14.16 130 ALA A O 1
ATOM 1107 N N . LEU A 1 84 ? 23.300 -8.505 32.688 1.00 14.49 131 LEU A N 1
ATOM 1108 C CA . LEU A 1 84 ? 23.491 -9.589 33.649 1.00 14.04 131 LEU A CA 1
ATOM 1109 C C . LEU A 1 84 ? 22.206 -10.399 33.763 1.00 14.50 131 LEU A C 1
ATOM 1110 O O . LEU A 1 84 ? 21.099 -9.845 33.822 1.00 14.81 131 LEU A O 1
ATOM 1126 N N . GLY A 1 85 ? 22.354 -11.715 33.755 1.00 18.32 132 GLY A N 1
ATOM 1127 C CA . GLY A 1 85 ? 21.216 -12.591 33.869 1.00 16.27 132 GLY A CA 1
ATOM 1128 C C . GLY A 1 85 ? 20.430 -12.802 32.594 1.00 16.42 132 GLY A C 1
ATOM 1129 O O . GLY A 1 85 ? 19.379 -13.460 32.633 1.00 21.90 132 GLY A O 1
ATOM 1133 N N . LEU A 1 86 ? 20.887 -12.267 31.471 1.00 17.78 133 LEU A N 1
ATOM 1134 C CA . LEU A 1 86 ? 20.217 -12.458 30.198 1.00 15.93 133 LEU A CA 1
ATOM 1135 C C . LEU A 1 86 ? 21.004 -13.449 29.358 1.00 13.11 133 LEU A C 1
ATOM 1136 O O . LEU A 1 86 ? 22.214 -13.588 29.488 1.00 18.31 133 LEU A O 1
ATOM 1152 N N . LYS A 1 87 ? 20.308 -14.070 28.420 1.00 18.89 134 LYS A N 1
ATOM 1153 C CA . LYS A 1 87 ? 20.935 -15.014 27.528 1.00 16.01 134 LYS A CA 1
ATOM 1154 C C . LYS A 1 87 ? 21.572 -14.291 26.339 1.00 15.66 134 LYS A C 1
ATOM 1155 O O . LYS A 1 87 ? 21.291 -13.127 26.096 1.00 11.74 134 LYS A O 1
ATOM 1174 N N . PRO A 1 88 ? 22.430 -14.973 25.592 1.00 10.33 135 PRO A N 1
ATOM 1175 C CA . PRO A 1 88 ? 22.989 -14.373 24.371 1.00 11.74 135 PRO A CA 1
ATOM 1176 C C . PRO A 1 88 ? 21.921 -13.815 23.433 1.00 9.75 135 PRO A C 1
ATOM 1177 O O . PRO A 1 88 ? 22.153 -12.834 22.730 1.00 8.31 135 PRO A O 1
ATOM 1188 N N . SER A 1 89 ? 20.767 -14.446 23.360 1.00 12.40 136 SER A N 1
ATOM 1189 C CA . SER A 1 89 ? 19.619 -13.899 22.641 1.00 9.55 136 SER A CA 1
ATOM 1190 C C . SER A 1 89 ? 19.879 -13.743 21.137 1.00 9.09 136 SER A C 1
ATOM 1191 O O . SER A 1 89 ? 19.363 -12.838 20.495 1.00 9.44 136 SER A O 1
ATOM 1199 N N . ARG A 1 90 ? 20.695 -14.611 20.564 1.00 8.27 137 ARG A N 1
ATOM 1200 C CA . ARG A 1 90 ? 21.077 -14.602 19.155 1.00 8.50 137 ARG A CA 1
ATOM 1201 C C . ARG A 1 90 ? 21.755 -13.297 18.763 1.00 6.97 137 ARG A C 1
ATOM 1202 O O . ARG A 1 90 ? 21.755 -12.927 17.588 1.00 9.37 137 ARG A O 1
ATOM 1223 N N . LEU A 1 91 ? 22.400 -12.629 19.693 1.00 8.31 138 LEU A N 1
ATOM 1224 C CA . LEU A 1 91 ? 23.101 -11.393 19.382 1.00 8.42 138 LEU A CA 1
ATOM 1225 C C . LEU A 1 91 ? 24.144 -11.604 18.294 1.00 8.44 138 LEU A C 1
ATOM 1226 O O . LEU A 1 91 ? 24.983 -12.499 18.391 1.00 6.80 138 LEU A O 1
ATOM 1242 N N . THR A 1 92 ? 24.074 -10.793 17.236 1.00 7.14 139 THR A N 1
ATOM 1243 C CA . THR A 1 92 ? 25.185 -10.626 16.326 1.00 8.26 139 THR A CA 1
ATOM 1244 C C . THR A 1 92 ? 25.622 -9.175 16.334 1.00 8.13 139 THR A C 1
ATOM 1245 O O . THR A 1 92 ? 24.811 -8.272 16.558 1.00 7.71 139 THR A O 1
ATOM 1256 N N . LEU A 1 93 ? 26.904 -8.963 16.064 1.00 5.59 140 LEU A N 1
ATOM 1257 C CA . LEU A 1 93 ? 27.536 -7.667 15.956 1.00 8.28 140 LEU A CA 1
ATOM 1258 C C . LEU A 1 93 ? 28.350 -7.632 14.670 1.00 6.90 140 LEU A C 1
ATOM 1259 O O . LEU A 1 93 ? 29.323 -8.382 14.539 1.00 6.98 140 LEU A O 1
ATOM 1275 N N . THR A 1 94 ? 27.987 -6.755 13.754 1.00 6.60 141 THR A N 1
ATOM 1276 C CA . THR A 1 94 ? 28.524 -6.710 12.409 1.00 7.59 141 THR A CA 1
ATOM 1277 C C . THR A 1 94 ? 29.097 -5.322 12.192 1.00 7.61 141 THR A C 1
ATOM 1278 O O . THR A 1 94 ? 28.394 -4.333 12.377 1.00 7.29 141 THR A O 1
ATOM 1289 N N . ILE A 1 95 ? 30.356 -5.261 11.862 1.00 7.07 142 ILE A N 1
ATOM 1290 C CA . ILE A 1 95 ? 31.084 -3.996 11.686 1.00 7.53 142 ILE A CA 1
ATOM 1291 C C . ILE A 1 95 ? 31.191 -3.645 10.206 1.00 8.44 142 ILE A C 1
ATOM 1292 O O . ILE A 1 95 ? 31.327 -4.508 9.349 1.00 8.35 142 ILE A O 1
ATOM 1308 N N . GLY A 1 96 ? 31.144 -2.358 9.903 1.00 8.38 143 GLY A N 1
ATOM 1309 C CA . GLY A 1 96 ? 31.286 -1.884 8.543 1.00 9.85 143 GLY A CA 1
ATOM 1310 C C . GLY A 1 96 ? 32.050 -0.576 8.504 1.00 8.84 143 GLY A C 1
ATOM 1311 O O . GLY A 1 96 ? 32.014 0.213 9.460 1.00 7.45 143 GLY A O 1
ATOM 1315 N N . PHE A 1 97 ? 32.738 -0.342 7.375 1.00 8.14 144 PHE A N 1
ATOM 1316 C CA . PHE A 1 97 ? 33.589 0.830 7.182 1.00 8.00 144 PHE A CA 1
ATOM 1317 C C . PHE A 1 97 ? 32.982 1.711 6.101 1.00 7.94 144 PHE A C 1
ATOM 1318 O O . PHE A 1 97 ? 32.697 1.250 4.987 1.00 7.53 144 PHE A O 1
ATOM 1335 N N . GLY A 1 98 ? 32.726 2.963 6.428 1.00 9.53 145 GLY A N 1
ATOM 1336 C CA . GLY A 1 98 ? 32.157 3.875 5.473 1.00 9.46 145 GLY A CA 1
ATOM 1337 C C . GLY A 1 98 ? 33.188 4.478 4.553 1.00 7.31 145 GLY A C 1
ATOM 1338 O O . GLY A 1 98 ? 34.393 4.422 4.822 1.00 9.27 145 GLY A O 1
ATOM 1342 N N . PRO A 1 99 ? 32.742 5.041 3.416 1.00 11.77 146 PRO A N 1
ATOM 1343 C CA . PRO A 1 99 ? 33.702 5.672 2.499 1.00 14.19 146 PRO A CA 1
ATOM 1344 C C . PRO A 1 99 ? 34.592 6.694 3.173 1.00 9.50 146 PRO A C 1
ATOM 1345 O O . PRO A 1 99 ? 35.795 6.791 2.872 1.00 13.91 146 PRO A O 1
ATOM 1356 N N . SER A 1 100 ? 34.060 7.420 4.144 1.00 10.11 147 SER A N 1
ATOM 1357 C CA . SER A 1 100 ? 34.817 8.460 4.813 1.00 15.22 147 SER A CA 1
ATOM 1358 C C . SER A 1 100 ? 35.962 7.923 5.650 1.00 13.56 147 SER A C 1
ATOM 1359 O O . SER A 1 100 ? 36.896 8.669 5.954 1.00 13.99 147 SER A O 1
ATOM 1367 N N . LEU A 1 101 ? 35.935 6.650 6.037 1.00 12.39 148 LEU A N 1
ATOM 1368 C CA . LEU A 1 101 ? 37.063 6.104 6.781 1.00 12.29 148 LEU A CA 1
ATOM 1369 C C . LEU A 1 101 ? 38.342 6.109 5.950 1.00 13.88 148 LEU A C 1
ATOM 1370 O O . LEU A 1 101 ? 39.439 6.228 6.498 1.00 13.16 148 LEU A O 1
ATOM 1386 N N . PHE A 1 102 ? 38.228 5.986 4.628 1.00 11.05 149 PHE A N 1
ATOM 1387 C CA . PHE A 1 102 ? 39.404 5.780 3.788 1.00 13.12 149 PHE A CA 1
ATOM 1388 C C . PHE A 1 102 ? 40.174 7.070 3.533 1.00 16.06 149 PHE A C 1
ATOM 1389 O O . PHE A 1 102 ? 41.264 7.018 2.940 1.00 20.80 149 PHE A O 1
ATOM 1406 N N . THR A 1 103 ? 39.669 8.198 3.996 1.00 15.72 150 THR A N 1
ATOM 1407 C CA . THR A 1 103 ? 40.452 9.432 4.012 1.00 22.28 150 THR A CA 1
ATOM 1408 C C . THR A 1 103 ? 41.415 9.486 5.183 1.00 21.19 150 THR A C 1
ATOM 1409 O O . THR A 1 103 ? 42.177 10.451 5.291 1.00 25.13 150 THR A O 1
ATOM 1420 N N . ARG A 1 104 ? 41.400 8.475 6.058 1.00 17.81 151 ARG A N 1
ATOM 1421 C CA . ARG A 1 104 ? 42.234 8.441 7.250 1.00 20.46 151 ARG A CA 1
ATOM 1422 C C . ARG A 1 104 ? 43.245 7.307 7.155 1.00 19.49 151 ARG A C 1
ATOM 1423 O O . ARG A 1 104 ? 43.103 6.372 6.354 1.00 18.44 151 ARG A O 1
ATOM 1444 N N . PHE A 1 105 ? 44.280 7.401 7.983 1.00 16.17 152 PHE A N 1
ATOM 1445 C CA . PHE A 1 105 ? 45.222 6.319 8.256 1.00 17.99 152 PHE A CA 1
ATOM 1446 C C . PHE A 1 105 ? 45.987 5.847 7.023 1.00 21.42 152 PHE A C 1
ATOM 1447 O O . PHE A 1 105 ? 46.563 4.760 7.035 1.00 17.53 152 PHE A O 1
ATOM 1464 N N . GLY A 1 106 ? 46.027 6.649 5.965 1.00 24.11 153 GLY A N 1
ATOM 1465 C CA . GLY A 1 106 ? 46.702 6.224 4.750 1.00 20.57 153 GLY A CA 1
ATOM 1466 C C . GLY A 1 106 ? 45.967 5.150 3.978 1.00 19.39 153 GLY A C 1
ATOM 1467 O O . GLY A 1 106 ? 46.592 4.404 3.225 1.00 18.40 153 GLY A O 1
ATOM 1471 N N . LEU A 1 107 ? 44.642 5.076 4.132 1.00 16.22 154 LEU A N 1
ATOM 1472 C CA . LEU A 1 107 ? 43.858 4.009 3.528 1.00 14.36 154 LEU A CA 1
ATOM 1473 C C . LEU A 1 107 ? 43.297 4.346 2.164 1.00 15.46 154 LEU A C 1
ATOM 1474 O O . LEU A 1 107 ? 42.563 3.529 1.609 1.00 12.58 154 LEU A O 1
ATOM 1490 N N . ALA A 1 108 ? 43.619 5.509 1.599 1.00 16.17 155 ALA A N 1
ATOM 1491 C CA . ALA A 1 108 ? 42.857 5.996 0.451 1.00 17.93 155 ALA A CA 1
ATOM 1492 C C . ALA A 1 108 ? 42.869 5.001 -0.709 1.00 17.38 155 ALA A C 1
ATOM 1493 O O . ALA A 1 108 ? 41.831 4.772 -1.343 1.00 20.66 155 ALA A O 1
ATOM 1500 N N . ASP A 1 109 ? 44.018 4.355 -0.972 1.00 13.01 156 ASP A N 1
ATOM 1501 C CA . ASP A 1 109 ? 44.165 3.439 -2.094 1.00 14.64 156 ASP A CA 1
ATOM 1502 C C . ASP A 1 109 ? 43.464 2.119 -1.858 1.00 15.94 156 ASP A C 1
ATOM 1503 O O . ASP A 1 109 ? 43.468 1.265 -2.745 1.00 14.98 156 ASP A O 1
ATOM 1512 N N . LEU A 1 110 ? 42.862 1.927 -0.680 1.00 14.81 157 LEU A N 1
ATOM 1513 C CA . LEU A 1 110 ? 42.158 0.690 -0.343 1.00 13.35 157 LEU A CA 1
ATOM 1514 C C . LEU A 1 110 ? 40.660 0.858 -0.329 1.00 13.96 157 LEU A C 1
ATOM 1515 O O . LEU A 1 110 ? 39.949 -0.118 -0.071 1.00 12.76 157 LEU A O 1
ATOM 1531 N N . ARG A 1 111 ? 40.140 2.032 -0.636 1.00 15.60 158 ARG A N 1
ATOM 1532 C CA . ARG A 1 111 ? 38.712 2.200 -0.709 1.00 12.10 158 ARG A CA 1
ATOM 1533 C C . ARG A 1 111 ? 38.156 1.327 -1.834 1.00 14.37 158 ARG A C 1
ATOM 1534 O O . ARG A 1 111 ? 38.554 1.506 -2.988 1.00 12.40 158 ARG A O 1
ATOM 1555 N N . PRO A 1 112 ? 37.191 0.434 -1.573 1.00 10.53 159 PRO A N 1
ATOM 1556 C CA . PRO A 1 112 ? 36.694 -0.440 -2.644 1.00 13.98 159 PRO A CA 1
ATOM 1557 C C . PRO A 1 112 ? 35.900 0.334 -3.683 1.00 13.04 159 PRO A C 1
ATOM 1558 O O . PRO A 1 112 ? 35.068 1.173 -3.344 1.00 12.80 159 PRO A O 1
ATOM 1569 N N . GLU A 1 113 ? 36.138 0.025 -4.966 1.00 13.72 160 GLU A N 1
ATOM 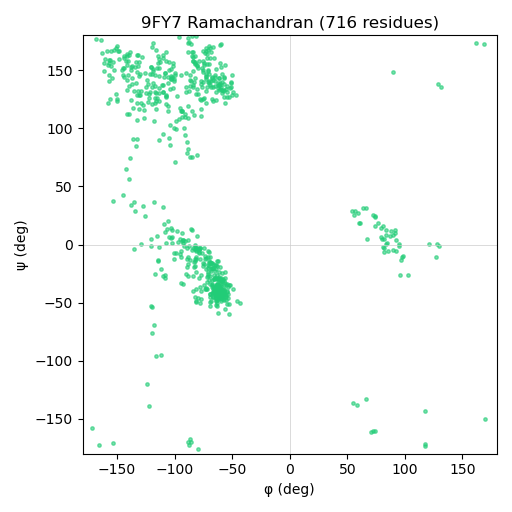1570 C CA . GLU A 1 113 ? 35.291 0.618 -6.003 1.00 12.62 160 GLU A CA 1
ATOM 1571 C C . GLU A 1 113 ? 33.846 0.173 -5.857 1.00 12.69 160 GLU A C 1
ATOM 1572 O O . GLU A 1 113 ? 32.922 0.902 -6.232 1.00 14.67 160 GLU A O 1
ATOM 1584 N N . ALA A 1 114 ? 33.637 -1.026 -5.333 1.00 9.45 161 ALA A N 1
ATOM 1585 C CA . ALA A 1 114 ? 32.276 -1.492 -5.106 1.00 12.14 161 ALA A CA 1
ATOM 1586 C C . ALA A 1 114 ? 31.581 -0.749 -3.971 1.00 11.09 161 ALA A C 1
ATOM 1587 O O . ALA A 1 114 ? 30.360 -0.858 -3.854 1.00 10.90 161 ALA A O 1
ATOM 1594 N N . LEU A 1 115 ? 32.316 -0.037 -3.123 1.00 12.56 162 LEU A N 1
ATOM 1595 C CA . LEU A 1 115 ? 31.709 0.846 -2.113 1.00 12.43 162 LEU A CA 1
ATOM 1596 C C . LEU A 1 115 ? 31.418 2.188 -2.777 1.00 11.38 162 LEU A C 1
ATOM 1597 O O . LEU A 1 115 ? 32.071 3.208 -2.544 1.00 16.23 162 LEU A O 1
ATOM 1613 N N . ALA A 1 116 ? 30.362 2.183 -3.578 1.00 12.68 163 ALA A N 1
ATOM 1614 C CA . ALA A 1 116 ? 30.038 3.331 -4.397 1.00 13.34 163 ALA A CA 1
ATOM 1615 C C . ALA A 1 116 ? 29.182 4.303 -3.612 1.00 12.16 163 ALA A C 1
ATOM 1616 O O . ALA A 1 116 ? 28.246 3.901 -2.936 1.00 10.09 163 ALA A O 1
ATOM 1623 N N . ASP A 1 117 ? 29.496 5.594 -3.718 1.00 14.28 164 ASP A N 1
ATOM 1624 C CA . ASP A 1 117 ? 28.576 6.603 -3.210 1.00 14.82 164 ASP A CA 1
ATOM 1625 C C . ASP A 1 117 ? 27.263 6.527 -3.973 1.00 11.72 164 ASP A C 1
ATOM 1626 O O . ASP A 1 117 ? 27.248 6.336 -5.188 1.00 15.88 164 ASP A O 1
ATOM 1635 N N . LEU A 1 118 ? 26.151 6.664 -3.260 1.00 11.48 165 LEU A N 1
ATOM 1636 C CA . LEU A 1 118 ? 24.844 6.621 -3.897 1.00 14.62 165 LEU A CA 1
ATOM 1637 C C . LEU A 1 118 ? 24.616 7.914 -4.689 1.00 13.49 165 LEU A C 1
ATOM 1638 O O . LEU A 1 118 ? 25.042 8.985 -4.264 1.00 13.28 165 LEU A O 1
ATOM 1654 N N . PRO A 1 119 ? 23.900 7.838 -5.803 1.00 10.70 166 PRO A N 1
ATOM 1655 C CA . PRO A 1 119 ? 23.414 9.063 -6.441 1.00 14.08 166 PRO A CA 1
ATOM 1656 C C . PRO A 1 119 ? 22.281 9.676 -5.621 1.00 11.95 166 PRO A C 1
ATOM 1657 O O . PRO A 1 119 ? 21.775 9.087 -4.681 1.00 10.70 166 PRO A O 1
ATOM 1668 N N . LYS A 1 120 ? 21.911 10.895 -5.976 1.00 14.40 167 LYS A N 1
ATOM 1669 C CA . LYS A 1 120 ? 20.707 11.492 -5.431 1.00 16.63 167 LYS A CA 1
ATOM 1670 C C . LYS A 1 120 ? 19.493 10.869 -6.090 1.00 13.65 167 LYS A C 1
ATOM 1671 O O . LYS A 1 120 ? 19.505 10.594 -7.296 1.00 20.03 167 LYS A O 1
ATOM 1690 N N . PHE A 1 121 ? 18.443 10.618 -5.308 1.00 11.51 168 PHE A N 1
ATOM 1691 C CA . PHE A 1 121 ? 17.241 10.011 -5.841 1.00 16.37 168 PHE A CA 1
ATOM 1692 C C . PHE A 1 121 ? 16.063 10.957 -5.700 1.00 17.23 168 PHE A C 1
ATOM 1693 O O . PHE A 1 121 ? 15.976 11.715 -4.728 1.00 16.11 168 PHE A O 1
ATOM 1710 N N . PRO A 1 122 ? 15.132 10.935 -6.660 1.00 16.65 169 PRO A N 1
ATOM 1711 C CA . PRO A 1 122 ? 13.994 11.849 -6.577 1.00 17.56 169 PRO A CA 1
ATOM 1712 C C . PRO A 1 122 ? 13.164 11.551 -5.330 1.00 15.34 169 PRO A C 1
ATOM 1713 O O . PRO A 1 122 ? 12.917 10.390 -4.985 1.00 18.21 169 PRO A O 1
ATOM 1724 N N . GLY A 1 123 ? 12.745 12.618 -4.653 1.00 20.36 170 GLY A N 1
ATOM 1725 C CA . GLY A 1 123 ? 11.837 12.516 -3.537 1.00 19.72 170 GLY A CA 1
ATOM 1726 C C . GLY A 1 123 ? 12.496 12.512 -2.179 1.00 13.02 170 GLY A C 1
ATOM 1727 O O . GLY A 1 123 ? 11.799 12.675 -1.174 1.00 16.81 170 GLY A O 1
ATOM 1731 N N . ASP A 1 124 ? 13.801 12.325 -2.124 1.00 16.58 171 ASP A N 1
ATOM 1732 C CA . ASP A 1 124 ? 14.450 12.156 -0.825 1.00 16.83 171 ASP A CA 1
ATOM 1733 C C . ASP A 1 124 ? 14.549 13.481 -0.078 1.00 15.25 171 ASP A C 1
ATOM 1734 O O . ASP A 1 124 ? 14.603 14.569 -0.675 1.00 14.74 171 ASP A O 1
ATOM 1743 N N . ASN A 1 125 ? 14.615 13.383 1.241 1.00 11.21 172 ASN A N 1
ATOM 1744 C CA . ASN A 1 125 ? 14.917 14.501 2.135 1.00 14.26 172 ASN A CA 1
ATOM 1745 C C . ASN A 1 125 ? 15.868 13.964 3.217 1.00 10.50 172 ASN A C 1
ATOM 1746 O O . ASN A 1 125 ? 15.517 13.762 4.354 1.00 12.91 172 ASN A O 1
ATOM 1757 N N . LEU A 1 126 ? 17.118 13.756 2.843 1.00 11.73 173 LEU A N 1
ATOM 1758 C CA . LEU A 1 126 ? 18.079 13.080 3.732 1.00 11.95 173 LEU A CA 1
ATOM 1759 C C . LEU A 1 126 ? 18.567 14.039 4.823 1.00 11.38 173 LEU A C 1
ATOM 1760 O O . LEU A 1 126 ? 19.104 15.105 4.523 1.00 15.07 173 LEU A O 1
ATOM 1776 N N . ASP A 1 127 ? 18.401 13.639 6.064 1.00 8.57 174 ASP A N 1
ATOM 1777 C CA . ASP A 1 127 ? 18.957 14.331 7.215 1.00 13.49 174 ASP A CA 1
ATOM 1778 C C . ASP A 1 127 ? 20.437 13.986 7.297 1.00 13.25 174 ASP A C 1
ATOM 1779 O O . ASP A 1 127 ? 20.814 12.848 7.620 1.00 11.47 174 ASP A O 1
ATOM 1788 N N . ARG A 1 128 ? 21.293 14.967 7.022 1.00 13.16 175 ARG A N 1
ATOM 1789 C CA . ARG A 1 128 ? 22.723 14.717 7.011 1.00 10.69 175 ARG A CA 1
ATOM 1790 C C . ARG A 1 128 ? 23.253 14.260 8.373 1.00 13.99 175 ARG A C 1
ATOM 1791 O O . ARG A 1 128 ? 24.227 13.499 8.435 1.00 13.80 175 ARG A O 1
ATOM 1812 N N . ALA A 1 129 ? 22.624 14.691 9.457 1.00 14.86 176 ALA A N 1
ATOM 1813 C CA . ALA A 1 129 ? 23.084 14.345 10.788 1.00 13.79 176 ALA A CA 1
ATOM 1814 C C . ALA A 1 129 ? 22.847 12.884 11.110 1.00 15.28 176 ALA A C 1
ATOM 1815 O O . ALA A 1 129 ? 23.538 12.328 11.978 1.00 15.38 176 ALA A O 1
ATOM 1822 N N . ARG A 1 130 ? 21.889 12.260 10.448 1.00 13.32 177 ARG A N 1
ATOM 1823 C CA . ARG A 1 130 ? 21.563 10.855 10.600 1.00 17.92 177 ARG A CA 1
ATOM 1824 C C . ARG A 1 130 ? 21.781 10.116 9.296 1.00 12.17 177 ARG A C 1
ATOM 1825 O O . ARG A 1 130 ? 21.029 9.192 8.939 1.00 12.27 177 ARG A O 1
ATOM 1846 N N . SER A 1 131 ? 22.822 10.511 8.576 1.00 9.32 178 SER A N 1
ATOM 1847 C CA . SER A 1 131 ? 23.309 9.865 7.393 1.00 9.21 178 SER A CA 1
ATOM 1848 C C . SER A 1 131 ? 24.819 9.708 7.503 1.00 11.68 178 SER A C 1
ATOM 1849 O O . SER A 1 131 ? 25.462 10.329 8.355 1.00 12.82 178 SER A O 1
ATOM 1857 N N . GLY A 1 132 ? 25.382 8.840 6.680 1.00 8.37 179 GLY A N 1
ATOM 1858 C CA . GLY A 1 132 ? 26.825 8.695 6.644 1.00 10.31 179 GLY A CA 1
ATOM 1859 C C . GLY A 1 132 ? 27.400 8.001 7.874 1.00 11.48 179 GLY A C 1
ATOM 1860 O O . GLY A 1 132 ? 26.702 7.293 8.597 1.00 11.48 179 GLY A O 1
ATOM 1864 N N . GLY A 1 133 ? 28.711 8.208 8.082 1.00 7.93 180 GLY A N 1
ATOM 1865 C CA . GLY A 1 133 ? 29.416 7.595 9.180 1.00 9.24 180 GLY A CA 1
ATOM 1866 C C . GLY A 1 133 ? 30.676 6.893 8.735 1.00 11.40 180 GLY A C 1
ATOM 1867 O O . GLY A 1 133 ? 30.677 6.217 7.717 1.00 8.58 180 GLY A O 1
ATOM 1871 N N . ASP A 1 134 ? 31.758 7.039 9.509 1.00 8.30 181 ASP A N 1
ATOM 1872 C CA . ASP A 1 134 ? 33.003 6.385 9.185 1.00 9.25 181 ASP A CA 1
ATOM 1873 C C . ASP A 1 134 ? 32.933 4.877 9.382 1.00 6.82 181 ASP A C 1
ATOM 1874 O O . ASP A 1 134 ? 33.670 4.142 8.725 1.00 8.72 181 ASP A O 1
ATOM 1883 N N . LEU A 1 135 ? 32.131 4.407 10.326 1.00 8.13 182 LEU A N 1
ATOM 1884 C CA . LEU A 1 135 ? 31.962 2.987 10.539 1.00 9.46 182 LEU A CA 1
ATOM 1885 C C . LEU A 1 135 ? 30.601 2.746 11.123 1.00 7.74 182 LEU A C 1
ATOM 1886 O O . LEU A 1 135 ? 29.932 3.664 11.552 1.00 8.06 182 LEU A O 1
ATOM 1902 N N . CYS A 1 136 ? 30.195 1.481 11.130 1.00 8.40 183 CYS A N 1
ATOM 1903 C CA . CYS A 1 136 ? 28.925 1.115 11.708 1.00 8.35 183 CYS A CA 1
ATOM 1904 C C . CYS A 1 136 ? 29.090 -0.168 12.521 1.00 6.63 183 CYS A C 1
ATOM 1905 O O . CYS A 1 136 ? 29.993 -0.959 12.280 1.00 7.37 183 CYS A O 1
ATOM 1913 N N . VAL A 1 137 ? 28.238 -0.325 13.518 1.00 7.73 184 VAL A N 1
ATOM 1914 C CA . VAL A 1 137 ? 28.036 -1.598 14.169 1.00 5.11 184 VAL A CA 1
ATOM 1915 C C . VAL A 1 137 ? 26.541 -1.887 14.150 1.00 4.42 184 VAL A C 1
ATOM 1916 O O . VAL A 1 137 ? 25.743 -1.127 14.705 1.00 6.33 184 VAL A O 1
ATOM 1929 N N . GLN A 1 138 ? 26.175 -2.979 13.522 1.00 4.70 185 GLN A N 1
ATOM 1930 C CA . GLN A 1 138 ? 24.792 -3.439 13.521 1.00 5.15 185 GLN A CA 1
ATOM 1931 C C . GLN A 1 138 ? 24.666 -4.464 14.643 1.00 6.56 185 GLN A C 1
ATOM 1932 O O . GLN A 1 138 ? 25.319 -5.495 14.593 1.00 6.28 185 GLN A O 1
ATOM 1946 N N . ALA A 1 139 ? 23.845 -4.179 15.636 1.00 6.41 186 ALA A N 1
ATOM 1947 C CA . ALA A 1 139 ? 23.549 -5.138 16.684 1.00 7.60 186 ALA A CA 1
ATOM 1948 C C . ALA A 1 139 ? 22.138 -5.658 16.504 1.00 6.19 186 ALA A C 1
ATOM 1949 O O . ALA A 1 139 ? 21.190 -4.884 16.472 1.00 9.14 186 ALA A O 1
ATOM 1956 N N . CYS A 1 140 ? 21.993 -6.949 16.331 1.00 6.31 187 CYS A N 1
ATOM 1957 C CA . CYS A 1 140 ? 20.709 -7.596 16.201 1.00 7.11 187 CYS A CA 1
ATOM 1958 C C . CYS A 1 140 ? 20.590 -8.659 17.272 1.00 5.73 187 CYS A C 1
ATOM 1959 O O . CYS A 1 140 ? 21.532 -9.386 17.513 1.00 7.27 187 CYS A O 1
ATOM 1967 N N . ALA A 1 141 ? 19.424 -8.743 17.880 1.00 7.86 188 ALA A N 1
ATOM 1968 C CA . ALA A 1 141 ? 19.164 -9.727 18.942 1.00 7.48 188 ALA A CA 1
ATOM 1969 C C . ALA A 1 141 ? 17.666 -9.856 19.131 1.00 8.13 188 ALA A C 1
ATOM 1970 O O . ALA A 1 141 ? 16.866 -9.017 18.705 1.00 7.70 188 ALA A O 1
ATOM 1977 N N . ASP A 1 142 ? 17.284 -10.925 19.833 1.00 7.21 189 ASP A N 1
ATOM 1978 C CA . ASP A 1 142 ? 15.874 -11.090 20.155 1.00 9.73 189 ASP A CA 1
ATOM 1979 C C . ASP A 1 142 ? 15.467 -10.283 21.383 1.00 8.72 189 ASP A C 1
ATOM 1980 O O . ASP A 1 142 ? 14.270 -10.104 21.615 1.00 14.56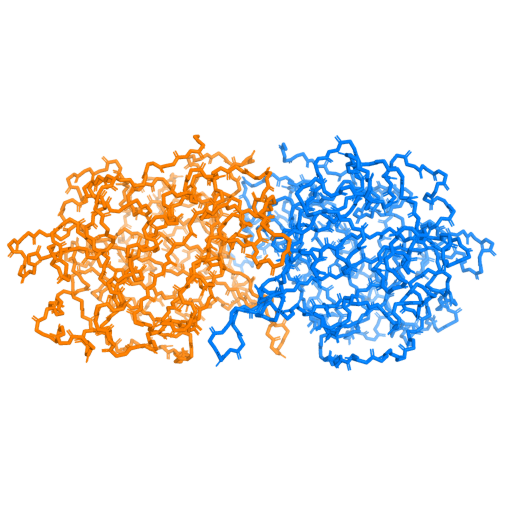 189 ASP A O 1
ATOM 1989 N N . ASP A 1 143 ? 16.431 -9.799 22.154 1.00 11.02 190 ASP A N 1
ATOM 1990 C CA . ASP A 1 143 ? 16.185 -9.054 23.378 1.00 13.13 190 ASP A CA 1
ATOM 1991 C C . ASP A 1 143 ? 16.718 -7.647 23.183 1.00 10.14 190 ASP A C 1
ATOM 1992 O O . ASP A 1 143 ? 17.934 -7.469 23.000 1.00 10.66 190 ASP A O 1
ATOM 2001 N N . PRO A 1 144 ? 15.862 -6.624 23.222 1.00 12.35 191 PRO A N 1
ATOM 2002 C CA . PRO A 1 144 ? 16.369 -5.259 23.027 1.00 10.09 191 PRO A CA 1
ATOM 2003 C C . PRO A 1 144 ? 17.387 -4.818 24.041 1.00 10.68 191 PRO A C 1
ATOM 2004 O O . PRO A 1 144 ? 18.240 -3.995 23.734 1.00 11.87 191 PRO A O 1
ATOM 2015 N N . GLN A 1 145 ? 17.274 -5.282 25.284 1.00 10.49 192 GLN A N 1
ATOM 2016 C CA . GLN A 1 145 ? 18.260 -4.898 26.292 1.00 11.26 192 GLN A CA 1
ATOM 2017 C C . GLN A 1 145 ? 19.642 -5.477 26.001 1.00 7.88 192 GLN A C 1
ATOM 2018 O O . GLN A 1 145 ? 20.656 -4.831 26.288 1.00 7.06 192 GLN A O 1
ATOM 2032 N N . VAL A 1 146 ? 19.715 -6.671 25.430 1.00 10.11 193 VAL A N 1
ATOM 2033 C CA . VAL A 1 146 ? 21.009 -7.215 25.020 1.00 7.32 193 VAL A CA 1
ATOM 2034 C C . VAL A 1 146 ? 21.610 -6.399 23.891 1.00 7.86 193 VAL A C 1
ATOM 2035 O O . VAL A 1 146 ? 22.812 -6.109 23.880 1.00 8.31 193 VAL A O 1
ATOM 2048 N N . ALA A 1 147 ? 20.775 -5.938 22.953 1.00 9.10 194 ALA A N 1
ATOM 2049 C CA . ALA A 1 147 ? 21.301 -5.153 21.845 1.00 9.17 194 ALA A CA 1
ATOM 2050 C C . ALA A 1 147 ? 21.785 -3.793 22.313 1.00 9.23 194 ALA A C 1
ATOM 2051 O O . ALA A 1 147 ? 22.868 -3.366 21.935 1.00 8.37 194 ALA A O 1
ATOM 2058 N N . VAL A 1 148 ? 21.004 -3.106 23.160 1.00 10.59 195 VAL A N 1
ATOM 2059 C CA . VAL A 1 148 ? 21.451 -1.799 23.657 1.00 12.80 195 VAL A CA 1
ATOM 2060 C C . VAL A 1 148 ? 22.724 -1.944 24.479 1.00 8.03 195 VAL A C 1
ATOM 2061 O O . VAL A 1 148 ? 23.644 -1.137 24.386 1.00 8.01 195 VAL A O 1
ATOM 2074 N N . HIS A 1 149 ? 22.791 -2.974 25.323 1.00 9.07 196 HIS A N 1
ATOM 2075 C CA . HIS A 1 149 ? 23.989 -3.198 26.121 1.00 8.60 196 HIS A CA 1
ATOM 2076 C C . HIS A 1 149 ? 25.232 -3.340 25.246 1.00 7.52 196 HIS A C 1
ATOM 2077 O O . HIS A 1 149 ? 26.290 -2.796 25.559 1.00 6.94 196 HIS A O 1
ATOM 2091 N N . ALA A 1 150 ? 25.112 -4.062 24.158 1.00 8.88 197 ALA A N 1
ATOM 2092 C CA . ALA A 1 150 ? 26.279 -4.250 23.300 1.00 9.39 197 ALA A CA 1
ATOM 2093 C C . ALA A 1 150 ? 26.766 -2.943 22.702 1.00 6.85 197 ALA A C 1
ATOM 2094 O O . ALA A 1 150 ? 27.949 -2.631 22.774 1.00 8.00 197 ALA A O 1
ATOM 2101 N N . ILE A 1 151 ? 25.865 -2.159 22.136 1.00 10.50 198 ILE A N 1
ATOM 2102 C CA . ILE A 1 151 ? 26.263 -0.885 21.543 1.00 7.93 198 ILE A CA 1
ATOM 2103 C C . ILE A 1 151 ? 26.798 0.053 22.604 1.00 9.03 198 ILE A C 1
ATOM 2104 O O . ILE A 1 151 ? 27.803 0.742 22.384 1.00 8.25 198 ILE A O 1
ATOM 2120 N N . ARG A 1 152 ? 26.146 0.093 23.771 1.00 9.72 199 ARG A N 1
ATOM 2121 C CA . ARG A 1 152 ? 26.589 0.992 24.848 1.00 9.02 199 ARG A CA 1
ATOM 2122 C C . ARG A 1 152 ? 27.997 0.653 25.311 1.00 8.53 199 ARG A C 1
ATOM 2123 O O . ARG A 1 152 ? 28.816 1.540 25.584 1.00 9.52 199 ARG A O 1
ATOM 2144 N N . ASN A 1 153 ? 28.313 -0.640 25.458 1.00 7.23 200 ASN A N 1
ATOM 2145 C CA . ASN A 1 153 ? 29.634 -1.002 25.950 1.00 10.38 200 ASN A CA 1
ATOM 2146 C C . ASN A 1 153 ? 30.707 -0.808 24.885 1.00 9.41 200 ASN A C 1
ATOM 2147 O O . ASN A 1 153 ? 31.839 -0.410 25.199 1.00 9.25 200 ASN A O 1
ATOM 2158 N N . LEU A 1 154 ? 30.385 -1.052 23.606 1.00 11.87 201 LEU A N 1
ATOM 2159 C CA . LEU A 1 154 ? 31.344 -0.765 22.547 1.00 9.23 201 LEU A CA 1
ATOM 2160 C C . LEU A 1 154 ? 31.630 0.728 22.478 1.00 8.65 201 LEU A C 1
ATOM 2161 O O . LEU A 1 154 ? 32.778 1.136 22.363 1.00 9.66 201 LEU A O 1
ATOM 2177 N N . ALA A 1 155 ? 30.588 1.562 22.583 1.00 9.82 202 ALA A N 1
ATOM 2178 C CA . ALA A 1 155 ? 30.813 3.002 22.579 1.00 9.95 202 ALA A CA 1
ATOM 2179 C C . ALA A 1 155 ? 31.726 3.418 23.735 1.00 9.44 202 ALA A C 1
ATOM 2180 O O . ALA A 1 155 ? 32.642 4.213 23.557 1.00 12.38 202 ALA A O 1
ATOM 2187 N N . ARG A 1 156 ? 31.489 2.858 24.918 1.00 11.34 203 ARG A N 1
ATOM 2188 C CA . ARG A 1 156 ? 32.292 3.218 26.082 1.00 10.99 203 ARG A CA 1
ATOM 2189 C C . ARG A 1 156 ? 33.743 2.801 25.917 1.00 9.55 203 ARG A C 1
ATOM 2190 O O . ARG A 1 156 ? 34.660 3.564 26.236 1.00 13.74 203 ARG A O 1
ATOM 2211 N N . ILE A 1 157 ? 33.972 1.583 25.444 1.00 9.52 204 ILE A N 1
ATOM 2212 C CA . ILE A 1 157 ? 35.325 1.140 25.146 1.00 10.78 204 ILE A CA 1
ATOM 2213 C C . ILE A 1 157 ? 35.992 2.079 24.149 1.00 9.40 204 ILE A C 1
ATOM 2214 O O . ILE A 1 157 ? 37.198 2.338 24.248 1.00 10.34 204 ILE A O 1
ATOM 2230 N N . GLY A 1 158 ? 35.236 2.621 23.206 1.00 10.00 205 GLY A N 1
ATOM 2231 C CA . GLY A 1 158 ? 35.761 3.501 22.195 1.00 15.26 205 GLY A CA 1
ATOM 2232 C C . GLY A 1 158 ? 35.880 4.957 22.573 1.00 11.05 205 GLY A C 1
ATOM 2233 O O . GLY A 1 158 ? 36.408 5.736 21.778 1.00 13.73 205 GLY A O 1
ATOM 2237 N N . PHE A 1 159 ? 35.410 5.336 23.758 1.00 15.44 206 PHE A N 1
ATOM 2238 C CA . PHE A 1 159 ? 35.453 6.739 24.155 1.00 15.21 206 PHE A CA 1
ATOM 2239 C C . PHE A 1 159 ? 36.843 7.307 23.933 1.00 14.86 206 PHE A C 1
ATOM 2240 O O . PHE A 1 159 ? 37.844 6.700 24.321 1.00 16.02 206 PHE A O 1
ATOM 2257 N N . GLY A 1 160 ? 36.888 8.463 23.281 1.00 15.45 207 GLY A N 1
ATOM 2258 C CA . GLY A 1 160 ? 38.126 9.133 22.984 1.00 19.41 207 GLY A CA 1
ATOM 2259 C C . GLY A 1 160 ? 38.681 8.859 21.603 1.00 16.32 207 GLY A C 1
ATOM 2260 O O . GLY A 1 160 ? 39.410 9.705 21.065 1.00 19.96 207 GLY A O 1
ATOM 2264 N N . LYS A 1 161 ? 38.355 7.707 21.011 1.00 14.51 208 LYS A N 1
ATOM 2265 C CA . LYS A 1 161 ? 38.798 7.354 19.673 1.00 12.98 208 LYS A CA 1
ATOM 2266 C C . LYS A 1 161 ? 37.681 7.340 18.637 1.00 14.74 208 LYS A C 1
ATOM 2267 O O . LYS A 1 161 ? 37.965 7.543 17.452 1.00 14.51 208 LYS A O 1
ATOM 2286 N N . VAL A 1 162 ? 36.424 7.084 19.044 1.00 13.08 209 VAL A N 1
ATOM 2287 C CA . VAL A 1 162 ? 35.263 7.163 18.166 1.00 13.69 209 VAL A CA 1
ATOM 2288 C C . VAL A 1 162 ? 34.096 7.737 18.969 1.00 12.94 209 VAL A C 1
ATOM 2289 O O . VAL A 1 162 ? 34.093 7.709 20.201 1.00 13.24 209 VAL A O 1
ATOM 2302 N N . VAL A 1 163 ? 33.120 8.303 18.253 1.00 11.42 210 VAL A N 1
ATOM 2303 C CA . VAL A 1 163 ? 31.894 8.827 18.822 1.00 14.04 210 VAL A CA 1
ATOM 2304 C C . VAL A 1 163 ? 30.725 8.310 17.993 1.00 10.13 210 VAL A C 1
ATOM 2305 O O . VAL A 1 163 ? 30.844 8.100 16.786 1.00 10.33 210 VAL A O 1
ATOM 2318 N N . VAL A 1 164 ? 29.586 8.119 18.647 1.00 11.61 211 VAL A N 1
ATOM 2319 C CA . VAL A 1 164 ? 28.374 7.733 17.942 1.00 12.97 211 VAL A CA 1
ATOM 2320 C C . VAL A 1 164 ? 27.884 8.944 17.165 1.00 12.74 211 VAL A C 1
ATOM 2321 O O . VAL A 1 164 ? 27.654 10.013 17.749 1.00 13.48 211 VAL A O 1
ATOM 2334 N N . ARG A 1 165 ? 27.770 8.797 15.841 1.00 10.66 212 ARG A N 1
ATOM 2335 C CA . ARG A 1 165 ? 27.226 9.852 15.007 1.00 9.31 212 ARG A CA 1
ATOM 2336 C C . ARG A 1 165 ? 25.711 9.835 15.047 1.00 10.31 212 ARG A C 1
ATOM 2337 O O . ARG A 1 165 ? 25.067 10.877 15.213 1.00 12.23 212 ARG A O 1
ATOM 2358 N N . TRP A 1 166 ? 25.127 8.669 14.835 1.00 8.35 213 TRP A N 1
ATOM 2359 C CA . TRP A 1 166 ? 23.681 8.490 14.840 1.00 8.89 213 TRP A CA 1
ATOM 2360 C C . TRP A 1 166 ? 23.384 7.027 15.139 1.00 10.14 213 TRP A C 1
ATOM 2361 O O . TRP A 1 166 ? 24.252 6.170 15.011 1.00 8.61 213 TRP A O 1
ATOM 2382 N N . SER A 1 167 ? 22.186 6.763 15.599 1.00 10.95 214 SER A N 1
ATOM 2383 C CA . SER A 1 167 ? 21.779 5.403 15.875 1.00 10.56 214 SER A CA 1
ATOM 2384 C C . SER A 1 167 ? 20.320 5.252 15.523 1.00 8.40 214 SER A C 1
ATOM 2385 O O . SER A 1 167 ? 19.585 6.227 15.366 1.00 14.19 214 SER A O 1
ATOM 2393 N N . GLN A 1 168 ? 19.899 3.988 15.328 1.00 9.37 215 GLN A N 1
ATOM 2394 C CA . GLN A 1 168 ? 18.521 3.669 15.014 1.00 10.92 215 GLN A CA 1
ATOM 2395 C C . GLN A 1 168 ? 18.167 2.391 15.748 1.00 7.94 215 GLN A C 1
ATOM 2396 O O . GLN A 1 168 ? 18.911 1.406 15.650 1.00 10.42 215 GLN A O 1
ATOM 2410 N N . LEU A 1 169 ? 17.024 2.375 16.418 1.00 8.42 216 LEU A N 1
ATOM 2411 C CA . LEU A 1 169 ? 16.457 1.160 16.983 1.00 9.87 216 LEU A CA 1
ATOM 2412 C C . LEU A 1 169 ? 15.366 0.659 16.047 1.00 9.02 216 LEU A C 1
ATOM 2413 O O . LEU A 1 169 ? 14.602 1.444 15.500 1.00 10.27 216 LEU A O 1
ATOM 2429 N N . GLY A 1 170 ? 15.309 -0.652 15.882 1.00 10.31 217 GLY A N 1
ATOM 2430 C CA . GLY A 1 170 ? 14.202 -1.294 15.191 1.00 6.70 217 GLY A CA 1
ATOM 2431 C C . GLY A 1 170 ? 13.464 -2.197 16.130 1.00 8.41 217 GLY A C 1
ATOM 2432 O O . GLY A 1 170 ? 14.062 -3.105 16.710 1.00 7.72 217 GLY A O 1
ATOM 2436 N N . PHE A 1 171 ? 12.163 -1.945 16.296 1.00 7.94 218 PHE A N 1
ATOM 2437 C CA . PHE A 1 171 ? 11.373 -2.658 17.314 1.00 7.27 218 PHE A CA 1
ATOM 2438 C C . PHE A 1 171 ? 10.890 -4.007 16.813 1.00 9.20 218 PHE A C 1
ATOM 2439 O O . PHE A 1 171 ? 10.496 -4.849 17.616 1.00 10.90 218 PHE A O 1
ATOM 2456 N N . GLY A 1 172 ? 10.876 -4.206 15.498 1.00 7.91 219 GLY A N 1
ATOM 2457 C CA . GLY A 1 172 ? 10.441 -5.460 14.925 1.00 8.50 219 GLY A CA 1
ATOM 2458 C C . GLY A 1 172 ? 10.941 -5.578 13.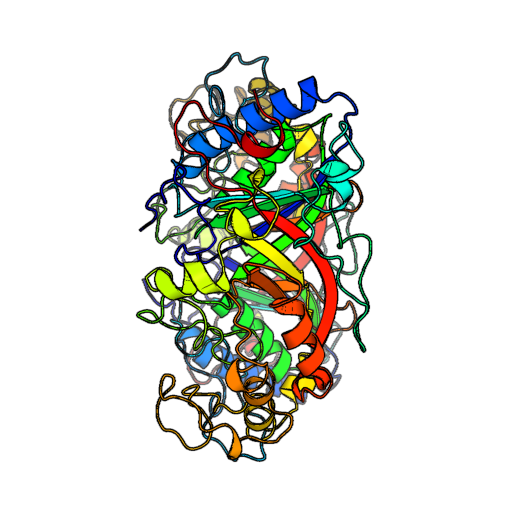504 1.00 7.23 219 GLY A C 1
ATOM 2459 O O . GLY A 1 172 ? 11.049 -4.581 12.793 1.00 8.30 219 GLY A O 1
ATOM 2463 N N . LYS A 1 173 ? 11.194 -6.798 13.074 1.00 9.55 220 LYS A N 1
ATOM 2464 C CA . LYS A 1 173 ? 11.802 -7.020 11.775 1.00 9.61 220 LYS A CA 1
ATOM 2465 C C . LYS A 1 173 ? 10.786 -6.910 10.656 1.00 8.67 220 LYS A C 1
ATOM 2466 O O . LYS A 1 173 ? 9.595 -7.149 10.816 1.00 8.63 220 LYS A O 1
ATOM 2485 N N . THR A 1 174 ? 11.298 -6.515 9.496 1.00 5.55 221 THR A N 1
ATOM 2486 C CA . THR A 1 174 ? 10.518 -6.491 8.258 1.00 7.69 221 THR A CA 1
ATOM 2487 C C . THR A 1 174 ? 11.239 -7.250 7.152 1.00 8.60 221 THR A C 1
ATOM 2488 O O . THR A 1 174 ? 11.174 -6.868 5.982 1.00 8.99 221 THR A O 1
ATOM 2499 N N . SER A 1 175 ? 11.954 -8.289 7.517 1.00 7.25 222 SER A N 1
ATOM 2500 C CA . SER A 1 175 ? 12.812 -8.995 6.586 1.00 5.21 222 SER A CA 1
ATOM 2501 C C . SER A 1 175 ? 12.860 -10.459 6.978 1.00 6.65 222 SER A C 1
ATOM 2502 O O . SER A 1 175 ? 12.505 -10.815 8.085 1.00 7.73 222 SER A O 1
ATOM 2510 N N . SER A 1 176 ? 13.374 -11.283 6.052 1.00 7.64 223 SER A N 1
ATOM 2511 C CA . SER A 1 176 ? 13.518 -12.711 6.262 1.00 7.78 223 SER A CA 1
ATOM 2512 C C . SER A 1 176 ? 14.688 -13.255 5.466 1.00 7.22 223 SER A C 1
ATOM 2513 O O . SER A 1 176 ? 14.781 -13.060 4.248 1.00 7.69 223 SER A O 1
ATOM 2521 N N . THR A 1 177 ? 15.561 -13.992 6.143 1.00 5.85 224 THR A N 1
ATOM 2522 C CA . THR A 1 177 ? 16.489 -14.902 5.514 1.00 8.51 224 THR A CA 1
ATOM 2523 C C . THR A 1 177 ? 16.089 -16.360 5.727 1.00 7.50 224 THR A C 1
ATOM 2524 O O . THR A 1 177 ? 16.914 -17.259 5.511 1.00 13.55 224 THR A O 1
ATOM 2535 N N . THR A 1 178 ? 14.880 -16.602 6.176 1.00 10.36 225 THR A N 1
ATOM 2536 C CA . THR A 1 178 ? 14.390 -17.937 6.508 1.00 10.46 225 THR A CA 1
ATOM 2537 C C . THR A 1 178 ? 12.997 -18.123 5.906 1.00 8.99 225 THR A C 1
ATOM 2538 O O . THR A 1 178 ? 11.969 -17.948 6.584 1.00 11.89 225 THR A O 1
ATOM 2549 N N . PRO A 1 179 ? 12.918 -18.523 4.641 1.00 11.82 226 PRO A N 1
ATOM 2550 C CA . PRO A 1 179 ? 11.601 -18.666 4.004 1.00 16.20 226 PRO A CA 1
ATOM 2551 C C . PRO A 1 179 ? 10.801 -19.860 4.529 1.00 17.10 226 PRO A C 1
ATOM 2552 O O . PRO A 1 179 ? 9.624 -19.985 4.175 1.00 21.21 226 PRO A O 1
ATOM 2563 N N . ASP A 1 180 ? 11.390 -20.693 5.381 1.00 19.40 227 ASP A N 1
ATOM 2564 C CA . ASP A 1 180 ? 10.651 -21.746 6.065 1.00 23.01 227 ASP A CA 1
ATOM 2565 C C . ASP A 1 180 ? 9.893 -21.243 7.288 1.00 22.73 227 ASP A C 1
ATOM 2566 O O . ASP A 1 180 ? 9.158 -22.019 7.902 1.00 21.15 227 ASP A O 1
ATOM 2575 N N . LYS A 1 181 ? 10.056 -19.977 7.666 1.00 14.52 228 LYS A N 1
ATOM 2576 C CA . LYS A 1 181 ? 9.400 -19.416 8.823 1.00 16.29 228 LYS A CA 1
ATOM 2577 C C . LYS A 1 181 ? 8.441 -18.292 8.390 1.00 11.87 228 LYS A C 1
ATOM 2578 O O . LYS A 1 181 ? 8.452 -17.818 7.260 1.00 11.23 228 LYS A O 1
ATOM 2597 N N . GLN A 1 182 ? 7.597 -17.882 9.326 1.00 12.60 229 GLN A N 1
ATOM 2598 C CA . GLN A 1 182 ? 6.567 -16.896 9.027 1.00 10.75 229 GLN A CA 1
ATOM 2599 C C . GLN A 1 182 ? 7.205 -15.578 8.607 1.00 9.53 229 GLN A C 1
ATOM 2600 O O . GLN A 1 182 ? 8.171 -15.119 9.225 1.00 10.12 229 GLN A O 1
ATOM 2614 N N . THR A 1 183 ? 6.682 -14.987 7.549 1.00 9.87 230 THR A N 1
ATOM 2615 C CA . THR A 1 183 ? 7.202 -13.739 7.060 1.00 8.65 230 THR A CA 1
ATOM 2616 C C . THR A 1 183 ? 6.616 -12.616 7.884 1.00 7.42 230 THR A C 1
ATOM 2617 O O . THR A 1 183 ? 5.388 -12.594 8.082 1.00 7.90 230 THR A O 1
ATOM 2628 N N . PRO A 1 184 ? 7.438 -11.707 8.413 1.00 5.95 231 PRO A N 1
ATOM 2629 C CA . PRO A 1 184 ? 6.902 -10.625 9.246 1.00 7.87 231 PRO A CA 1
ATOM 2630 C C . PRO A 1 184 ? 6.177 -9.585 8.390 1.00 7.08 231 PRO A C 1
ATOM 2631 O O . PRO A 1 184 ? 6.374 -9.504 7.188 1.00 9.39 231 PRO A O 1
ATOM 2642 N N . ARG A 1 185 ? 5.391 -8.748 9.050 1.00 5.77 232 ARG A N 1
ATOM 2643 C CA . ARG A 1 185 ? 4.673 -7.683 8.385 1.00 6.71 232 ARG A CA 1
ATOM 2644 C C . ARG A 1 185 ? 5.265 -6.326 8.735 1.00 7.18 232 ARG A C 1
ATOM 2645 O O . ARG A 1 185 ? 5.668 -6.088 9.874 1.00 6.62 232 ARG A O 1
ATOM 2666 N N . ASN A 1 186 ? 5.273 -5.421 7.751 1.00 8.38 233 ASN A N 1
ATOM 2667 C CA . ASN A 1 186 ? 5.682 -4.052 7.992 1.00 7.69 233 ASN A CA 1
ATOM 2668 C C . ASN A 1 186 ? 4.487 -3.265 8.498 1.00 7.02 233 ASN A C 1
ATOM 2669 O O . ASN A 1 186 ? 3.397 -3.793 8.669 1.00 4.59 233 ASN A O 1
ATOM 2680 N N . LEU A 1 187 ? 4.700 -1.980 8.781 1.00 7.03 234 LEU A N 1
ATOM 2681 C CA . LEU A 1 187 ? 3.637 -1.180 9.357 1.00 7.00 234 LEU A CA 1
ATOM 2682 C C . LEU A 1 187 ? 2.567 -0.766 8.347 1.00 8.72 234 LEU A C 1
ATOM 2683 O O . LEU A 1 187 ? 1.533 -0.228 8.746 1.00 9.12 234 LEU A O 1
ATOM 2699 N N . LEU A 1 188 ? 2.765 -1.029 7.067 1.00 7.08 235 LEU A N 1
ATOM 2700 C CA . LEU A 1 188 ? 1.691 -0.928 6.104 1.00 6.83 235 LEU A CA 1
ATOM 2701 C C . LEU A 1 188 ? 0.798 -2.136 6.080 1.00 6.85 235 LEU A C 1
ATOM 2702 O O . LEU A 1 188 ? -0.197 -2.155 5.377 1.00 10.80 235 LEU A O 1
ATOM 2718 N N . GLY A 1 189 ? 1.129 -3.152 6.872 1.00 8.58 236 GLY A N 1
ATOM 2719 C CA . GLY A 1 189 ? 0.277 -4.312 7.026 1.00 7.57 236 GLY A CA 1
ATOM 2720 C C . GLY A 1 189 ? 0.565 -5.441 6.086 1.00 5.78 236 GLY A C 1
ATOM 2721 O O . GLY A 1 189 ? -0.186 -6.408 6.085 1.00 6.41 236 GLY A O 1
ATOM 2725 N N . PHE A 1 190 ? 1.594 -5.323 5.267 1.00 6.23 237 PHE A N 1
ATOM 2726 C CA . PHE A 1 190 ? 1.934 -6.326 4.282 1.00 6.32 237 PHE A CA 1
ATOM 2727 C C . PHE A 1 190 ? 3.125 -7.150 4.764 1.00 6.78 237 PHE A C 1
ATOM 2728 O O . PHE A 1 190 ? 4.072 -6.644 5.367 1.00 7.78 237 PHE A O 1
ATOM 2745 N N . LYS A 1 191 ? 3.096 -8.419 4.424 1.00 7.13 238 LYS A N 1
ATOM 2746 C CA . LYS A 1 191 ? 4.229 -9.285 4.618 1.00 5.18 238 LYS A CA 1
ATOM 2747 C C . LYS A 1 191 ? 5.428 -8.785 3.839 1.00 6.75 238 LYS A C 1
ATOM 2748 O O . LYS A 1 191 ? 5.289 -8.318 2.704 1.00 7.41 238 LYS A O 1
ATOM 2767 N N . ASP A 1 192 ? 6.598 -8.848 4.452 1.00 9.38 239 ASP A N 1
ATOM 2768 C CA . ASP A 1 192 ? 7.787 -8.210 3.918 1.00 6.01 239 ASP A CA 1
ATOM 2769 C C . ASP A 1 192 ? 8.976 -9.143 4.123 1.00 7.51 239 ASP A C 1
ATOM 2770 O O . ASP A 1 192 ? 9.375 -9.408 5.258 1.00 9.47 239 ASP A O 1
ATOM 2779 N N . GLY A 1 193 ? 9.513 -9.667 3.018 1.00 7.84 240 GLY A N 1
ATOM 2780 C CA . GLY A 1 193 ? 10.609 -10.592 3.061 1.00 6.82 240 GLY A CA 1
ATOM 2781 C C . GLY A 1 193 ? 10.394 -11.885 2.287 1.00 8.02 240 GLY A C 1
ATOM 2782 O O . GLY A 1 193 ? 11.263 -12.746 2.304 1.00 8.49 240 GLY A O 1
ATOM 2786 N N . THR A 1 194 ? 9.232 -12.009 1.652 1.00 7.21 241 THR A N 1
ATOM 2787 C CA . THR A 1 194 ? 8.883 -13.235 0.930 1.00 8.79 241 THR A CA 1
ATOM 2788 C C . THR A 1 194 ? 9.973 -13.634 -0.070 1.00 9.58 241 THR A C 1
ATOM 2789 O O . THR A 1 194 ? 10.504 -14.740 -0.003 1.00 9.25 241 THR A O 1
ATOM 2800 N N . ARG A 1 195 ? 10.275 -12.768 -1.037 1.00 7.61 242 ARG A N 1
ATOM 2801 C CA . ARG A 1 195 ? 11.276 -13.049 -2.052 1.00 6.79 242 ARG A CA 1
ATOM 2802 C C . ARG A 1 195 ? 12.558 -12.283 -1.748 1.00 7.29 242 ARG A C 1
ATOM 2803 O O . ARG A 1 195 ? 12.788 -11.192 -2.213 1.00 7.34 242 ARG A O 1
ATOM 2824 N N . ASN A 1 196 ? 13.407 -12.880 -0.915 1.00 7.93 243 ASN A N 1
ATOM 2825 C CA . ASN A 1 196 ? 14.682 -12.313 -0.505 1.00 8.78 243 ASN A CA 1
ATOM 2826 C C . ASN A 1 196 ? 15.805 -13.280 -0.875 1.00 9.27 243 ASN A C 1
ATOM 2827 O O . ASN A 1 196 ? 15.811 -13.812 -1.994 1.00 11.19 243 ASN A O 1
ATOM 2838 N N . ILE A 1 197 ? 16.779 -13.460 -0.016 1.00 12.86 244 ILE A N 1
ATOM 2839 C CA . ILE A 1 197 ? 17.783 -14.505 -0.169 1.00 8.46 244 ILE A CA 1
ATOM 2840 C C . ILE A 1 197 ? 17.885 -15.219 1.159 1.00 9.15 244 ILE A C 1
ATOM 2841 O O . ILE A 1 197 ? 18.002 -14.586 2.215 1.00 9.81 244 ILE A O 1
ATOM 2857 N N . ALA A 1 198 ? 17.855 -16.539 1.111 1.00 12.38 245 ALA A N 1
ATOM 2858 C CA . ALA A 1 198 ? 17.897 -17.344 2.315 1.00 9.92 245 ALA A CA 1
ATOM 2859 C C . ALA A 1 198 ? 19.326 -17.669 2.693 1.00 10.95 245 ALA A C 1
ATOM 2860 O O . ALA A 1 198 ? 20.202 -17.793 1.824 1.00 11.59 245 ALA A O 1
ATOM 2867 N N . GLY A 1 199 ? 19.555 -17.773 4.005 1.00 10.65 246 GLY A N 1
ATOM 2868 C CA . GLY A 1 199 ? 20.845 -18.190 4.483 1.00 9.60 246 GLY A CA 1
ATOM 2869 C C . GLY A 1 199 ? 21.307 -19.521 3.940 1.00 12.69 246 GLY A C 1
ATOM 2870 O O . GLY A 1 199 ? 22.525 -19.775 3.891 1.00 14.01 246 GLY A O 1
ATOM 2874 N N . THR A 1 200 ? 20.371 -20.365 3.519 1.00 13.14 247 THR A N 1
ATOM 2875 C CA . THR A 1 200 ? 20.693 -21.672 2.954 1.00 19.92 247 THR A CA 1
ATOM 2876 C C . THR A 1 200 ? 20.925 -21.646 1.447 1.00 17.90 247 THR A C 1
ATOM 2877 O O . THR A 1 200 ? 21.093 -22.710 0.847 1.00 19.23 247 THR A O 1
ATOM 2888 N N . GLU A 1 201 ? 20.896 -20.482 0.809 1.00 12.30 248 GLU A N 1
ATOM 2889 C CA . GLU A 1 201 ? 21.085 -20.359 -0.628 1.00 12.81 248 GLU A CA 1
ATOM 2890 C C . GLU A 1 201 ? 22.526 -19.941 -0.921 1.00 16.36 248 GLU A C 1
ATOM 2891 O O . GLU A 1 201 ? 22.818 -18.818 -1.350 1.00 14.41 248 GLU A O 1
ATOM 2903 N N . LYS A 1 202 ? 23.443 -20.886 -0.695 1.00 14.78 249 LYS A N 1
ATOM 2904 C CA . LYS A 1 202 ? 24.861 -20.566 -0.753 1.00 13.30 249 LYS A CA 1
ATOM 2905 C C . LYS A 1 202 ? 25.263 -20.026 -2.113 1.00 13.13 249 LYS A C 1
ATOM 2906 O O . LYS A 1 202 ? 26.050 -19.085 -2.198 1.00 12.16 249 LYS A O 1
ATOM 2925 N N . ASP A 1 203 ? 24.708 -20.577 -3.190 1.00 14.44 250 ASP A N 1
ATOM 2926 C CA . ASP A 1 203 ? 25.069 -20.100 -4.512 1.00 12.98 250 ASP A CA 1
ATOM 2927 C C . ASP A 1 203 ? 24.580 -18.675 -4.748 1.00 11.63 250 ASP A C 1
ATOM 2928 O O . ASP A 1 203 ? 25.279 -17.865 -5.363 1.00 10.11 250 ASP A O 1
ATOM 2937 N N . ARG A 1 204 ? 23.356 -18.373 -4.325 1.00 13.67 251 ARG A N 1
ATOM 2938 C CA . ARG A 1 204 ? 22.855 -17.020 -4.497 1.00 10.86 251 ARG A CA 1
ATOM 2939 C C . ARG A 1 204 ? 23.581 -16.021 -3.602 1.00 11.40 251 ARG A C 1
ATOM 2940 O O . ARG A 1 204 ? 23.741 -14.867 -4.000 1.00 11.03 251 ARG A O 1
ATOM 2961 N N . LEU A 1 205 ? 23.997 -16.434 -2.400 1.00 10.79 252 LEU A N 1
ATOM 2962 C CA . LEU A 1 205 ? 24.814 -15.560 -1.581 1.00 11.18 252 LEU A CA 1
ATOM 2963 C C . LEU A 1 205 ? 26.156 -15.279 -2.236 1.00 9.19 252 LEU A C 1
ATOM 2964 O O . LEU A 1 205 ? 26.643 -14.147 -2.219 1.00 9.90 252 LEU A O 1
ATOM 2980 N N . ASP A 1 206 ? 26.779 -16.305 -2.829 1.00 12.68 253 ASP A N 1
ATOM 2981 C CA . ASP A 1 206 ? 28.035 -16.092 -3.531 1.00 13.11 253 ASP A CA 1
ATOM 2982 C C . ASP A 1 206 ? 27.852 -15.170 -4.719 1.00 9.46 253 ASP A C 1
ATOM 2983 O O . ASP A 1 206 ? 28.690 -14.292 -4.970 1.00 11.83 253 ASP A O 1
ATOM 2992 N N . ARG A 1 207 ? 26.739 -15.311 -5.430 1.00 10.76 254 ARG A N 1
ATOM 2993 C CA . ARG A 1 207 ? 26.534 -14.512 -6.624 1.00 11.89 254 ARG A CA 1
ATOM 2994 C C . ARG A 1 207 ? 26.112 -13.083 -6.312 1.00 12.54 254 ARG A C 1
ATOM 2995 O O . ARG A 1 207 ? 26.485 -12.149 -7.027 1.00 10.73 254 ARG A O 1
ATOM 3016 N N . PHE A 1 208 ? 25.302 -12.893 -5.262 1.00 9.36 255 PHE A N 1
ATOM 3017 C CA . PHE A 1 208 ? 24.669 -11.618 -5.037 1.00 8.34 255 PHE A CA 1
ATOM 3018 C C . PHE A 1 208 ? 25.113 -10.872 -3.774 1.00 9.39 255 PHE A C 1
ATOM 3019 O O . PHE A 1 208 ? 24.841 -9.659 -3.688 1.00 9.28 255 PHE A O 1
ATOM 3036 N N . VAL A 1 209 ? 25.811 -11.519 -2.848 1.00 8.56 256 VAL A N 1
ATOM 3037 C CA . VAL A 1 209 ? 26.078 -10.949 -1.531 1.00 7.22 256 VAL A CA 1
ATOM 3038 C C . VAL A 1 209 ? 27.572 -10.783 -1.249 1.00 7.81 256 VAL A C 1
ATOM 3039 O O . VAL A 1 209 ? 28.016 -9.706 -0.830 1.00 10.88 256 VAL A O 1
ATOM 3052 N N . TRP A 1 210 ? 28.368 -11.863 -1.396 1.00 9.19 257 TRP A N 1
ATOM 3053 C CA . TRP A 1 210 ? 29.747 -11.844 -0.922 1.00 8.27 257 TRP A CA 1
ATOM 3054 C C . TRP A 1 210 ? 30.700 -11.353 -2.009 1.00 9.61 257 TRP A C 1
ATOM 3055 O O . TRP A 1 210 ? 30.707 -11.873 -3.127 1.00 11.74 257 TRP A O 1
ATOM 3076 N N . ALA A 1 211 ? 31.556 -10.403 -1.650 1.00 9.66 258 ALA A N 1
ATOM 3077 C CA . ALA A 1 211 ? 32.603 -9.948 -2.549 1.00 13.64 258 ALA A CA 1
ATOM 3078 C C . ALA A 1 211 ? 33.640 -11.037 -2.797 1.00 10.55 258 ALA A C 1
ATOM 3079 O O . ALA A 1 211 ? 33.982 -11.815 -1.905 1.00 11.55 258 ALA A O 1
ATOM 3086 N N . ALA A 1 212 ? 34.166 -11.084 -4.024 1.00 14.63 259 ALA A N 1
ATOM 3087 C CA . ALA A 1 212 ? 35.246 -11.990 -4.399 1.00 11.68 259 ALA A CA 1
ATOM 3088 C C . ALA A 1 212 ? 36.520 -11.217 -4.724 1.00 14.10 259 ALA A C 1
ATOM 3089 O O . ALA A 1 212 ? 36.493 -10.036 -5.048 1.00 13.34 259 ALA A O 1
ATOM 3096 N N . GLU A 1 213 ? 37.652 -11.931 -4.659 1.00 16.87 260 GLU A N 1
ATOM 3097 C CA . GLU A 1 213 ? 38.945 -11.297 -4.908 1.00 18.37 260 GLU A CA 1
ATOM 3098 C C . GLU A 1 213 ? 39.040 -10.740 -6.331 1.00 16.08 260 GLU A C 1
ATOM 3099 O O . GLU A 1 213 ? 39.597 -9.660 -6.539 1.00 15.78 260 GLU A O 1
ATOM 3111 N N . LYS A 1 214 ? 38.483 -11.448 -7.306 1.00 18.78 261 LYS A N 1
ATOM 3112 C CA . LYS A 1 214 ? 38.559 -10.961 -8.683 1.00 20.92 261 LYS A CA 1
ATOM 3113 C C . LYS A 1 214 ? 37.720 -9.722 -8.902 1.00 15.54 261 LYS A C 1
ATOM 3114 O O . LYS A 1 214 ? 37.839 -9.079 -9.957 1.00 17.93 261 LYS A O 1
ATOM 3133 N N . ASP A 1 215 ? 36.871 -9.354 -7.934 1.00 13.77 262 ASP A N 1
ATOM 3134 C CA . ASP A 1 215 ? 36.050 -8.173 -8.104 1.00 15.98 262 ASP A CA 1
ATOM 3135 C C . ASP A 1 215 ? 36.873 -6.902 -8.045 1.00 14.24 262 ASP A C 1
ATOM 3136 O O . ASP A 1 215 ? 36.407 -5.846 -8.501 1.00 15.39 262 ASP A O 1
ATOM 3145 N N . GLY A 1 216 ? 38.090 -6.966 -7.492 1.00 14.32 263 GLY A N 1
ATOM 3146 C CA . GLY A 1 216 ? 38.994 -5.833 -7.535 1.00 17.97 263 GLY A CA 1
ATOM 3147 C C . GLY A 1 216 ? 39.593 -5.348 -6.231 1.00 14.42 263 GLY A C 1
ATOM 3148 O O . GLY A 1 216 ? 40.503 -4.498 -6.258 1.00 17.16 263 GLY A O 1
ATOM 3152 N N . THR A 1 217 ? 39.093 -5.840 -5.091 1.00 17.13 264 THR A N 1
ATOM 3153 C CA . THR A 1 217 ? 39.520 -5.378 -3.769 1.00 17.07 264 THR A CA 1
ATOM 3154 C C . THR A 1 217 ? 39.803 -6.597 -2.898 1.00 15.90 264 THR A C 1
ATOM 3155 O O . THR A 1 217 ? 38.902 -7.128 -2.238 1.00 16.59 264 THR A O 1
ATOM 3166 N N . PRO A 1 218 ? 41.051 -7.077 -2.889 1.00 14.41 265 PRO A N 1
ATOM 3167 C CA . PRO A 1 218 ? 41.342 -8.343 -2.188 1.00 14.35 265 PRO A CA 1
ATOM 3168 C C . PRO A 1 218 ? 40.970 -8.356 -0.707 1.00 14.37 265 PRO A C 1
ATOM 3169 O O . PRO A 1 218 ? 40.442 -9.371 -0.236 1.00 14.68 265 PRO A O 1
ATOM 3180 N N . TRP A 1 219 ? 41.178 -7.257 0.026 1.00 10.63 266 TRP A N 1
ATOM 3181 C CA . TRP A 1 219 ? 40.851 -7.263 1.461 1.00 11.27 266 TRP A CA 1
ATOM 3182 C C . TRP A 1 219 ? 39.368 -7.445 1.722 1.00 11.44 266 TRP A C 1
ATOM 3183 O O . TRP A 1 219 ? 38.991 -7.796 2.847 1.00 11.56 266 TRP A O 1
ATOM 3204 N N . MET A 1 220 ? 38.504 -7.224 0.725 1.00 9.66 267 MET A N 1
ATOM 3205 C CA . MET A 1 220 ? 37.064 -7.345 0.916 1.00 8.15 267 MET A CA 1
ATOM 3206 C C . MET A 1 220 ? 36.541 -8.727 0.604 1.00 9.09 267 MET A C 1
ATOM 3207 O O . MET A 1 220 ? 35.347 -8.969 0.721 1.00 10.25 267 MET A O 1
ATOM 3221 N N . THR A 1 221 ? 37.413 -9.652 0.173 1.00 12.66 268 THR A N 1
ATOM 3222 C CA . THR A 1 221 ? 36.964 -10.994 -0.162 1.00 11.33 268 THR A CA 1
ATOM 3223 C C . THR A 1 221 ? 36.244 -11.615 1.025 1.00 12.33 268 THR A C 1
ATOM 3224 O O . THR A 1 221 ? 36.808 -11.725 2.113 1.00 13.85 268 THR A O 1
ATOM 3235 N N . GLY A 1 222 ? 34.984 -12.008 0.836 1.00 9.12 269 GLY A N 1
ATOM 3236 C CA . GLY A 1 222 ? 34.180 -12.576 1.897 1.00 9.27 269 GLY A CA 1
ATOM 3237 C C . GLY A 1 222 ? 33.398 -11.576 2.697 1.00 8.76 269 GLY A C 1
ATOM 3238 O O . GLY A 1 222 ? 32.599 -11.981 3.538 1.00 8.74 269 GLY A O 1
ATOM 3242 N N . GLY A 1 223 ? 33.587 -10.297 2.441 1.00 11.65 270 GLY A N 1
ATOM 3243 C CA . GLY A 1 223 ? 32.706 -9.269 2.958 1.00 8.95 270 GLY A CA 1
ATOM 3244 C C . GLY A 1 223 ? 31.533 -9.002 2.045 1.00 8.30 270 GLY A C 1
ATOM 3245 O O . GLY A 1 223 ? 31.264 -9.733 1.097 1.00 8.58 270 GLY A O 1
ATOM 3249 N N . SER A 1 224 ? 30.809 -7.929 2.362 1.00 7.02 271 SER A N 1
ATOM 3250 C CA . SER A 1 224 ? 29.639 -7.506 1.617 1.00 8.91 271 SER A CA 1
ATOM 3251 C C . SER A 1 224 ? 29.545 -5.992 1.735 1.00 8.04 271 SER A C 1
ATOM 3252 O O . SER A 1 224 ? 30.278 -5.367 2.492 1.00 10.13 271 SER A O 1
ATOM 3260 N N . TYR A 1 225 ? 28.639 -5.400 0.963 1.00 8.47 272 TYR A N 1
ATOM 3261 C CA . TYR A 1 225 ? 28.412 -3.972 0.971 1.00 6.64 272 TYR A CA 1
ATOM 3262 C C . TYR A 1 225 ? 26.994 -3.718 1.446 1.00 6.92 272 TYR A C 1
ATOM 3263 O O . TYR A 1 225 ? 26.054 -4.351 0.982 1.00 8.20 272 TYR A O 1
ATOM 3281 N N . LEU A 1 226 ? 26.861 -2.796 2.402 1.00 6.65 273 LEU A N 1
ATOM 3282 C CA . LEU A 1 226 ? 25.582 -2.495 3.024 1.00 7.00 273 LEU A CA 1
ATOM 3283 C C . LEU A 1 226 ? 25.099 -1.103 2.622 1.00 4.52 273 LEU A C 1
ATOM 3284 O O . LEU A 1 226 ? 25.892 -0.161 2.627 1.00 5.67 273 LEU A O 1
ATOM 3300 N N . VAL A 1 227 ? 23.806 -1.005 2.321 1.00 5.82 274 VAL A N 1
ATOM 3301 C CA . VAL A 1 227 ? 23.100 0.248 2.159 1.00 6.14 274 VAL A CA 1
ATOM 3302 C C . VAL A 1 227 ? 22.021 0.347 3.220 1.00 6.67 274 VAL A C 1
ATOM 3303 O O . VAL A 1 227 ? 21.222 -0.572 3.368 1.00 6.55 274 VAL A O 1
ATOM 3316 N N . ALA A 1 228 ? 22.032 1.430 3.970 1.00 8.34 275 ALA A N 1
ATOM 3317 C CA . ALA A 1 228 ? 21.002 1.749 4.941 1.00 5.91 275 ALA A CA 1
ATOM 3318 C C . ALA A 1 228 ? 20.182 2.932 4.467 1.00 6.19 275 ALA A C 1
ATOM 3319 O O . ALA A 1 228 ? 20.752 3.933 4.065 1.00 7.02 275 ALA A O 1
ATOM 3326 N N . ARG A 1 229 ? 18.858 2.803 4.506 1.00 5.63 276 ARG A N 1
ATOM 3327 C CA . ARG A 1 229 ? 17.956 3.909 4.219 1.00 6.86 276 ARG A CA 1
ATOM 3328 C C . ARG A 1 229 ? 16.865 3.965 5.275 1.00 6.06 276 ARG A C 1
ATOM 3329 O O . ARG A 1 229 ? 16.139 3.003 5.479 1.00 7.30 276 ARG A O 1
ATOM 3350 N N A ARG A 1 230 ? 16.733 5.130 5.917 0.66 7.71 277 ARG A N 1
ATOM 3351 N N B ARG A 1 230 ? 16.800 5.094 5.974 0.34 7.70 277 ARG A N 1
ATOM 3352 C CA A ARG A 1 230 ? 15.673 5.365 6.890 0.66 8.03 277 ARG A CA 1
ATOM 3353 C CA B ARG A 1 230 ? 15.686 5.381 6.865 0.34 8.03 277 ARG A CA 1
ATOM 3354 C C A ARG A 1 230 ? 14.484 5.924 6.127 0.66 8.11 277 ARG A C 1
ATOM 3355 C C B ARG A 1 230 ? 14.532 5.856 6.001 0.34 8.06 277 ARG A C 1
ATOM 3356 O O A ARG A 1 230 ? 14.559 7.034 5.585 0.66 6.76 277 ARG A O 1
ATOM 3357 O O B ARG A 1 230 ? 14.684 6.829 5.248 0.34 7.19 277 ARG A O 1
ATOM 3398 N N . ILE A 1 231 ? 13.404 5.169 6.074 1.00 6.76 278 ILE A N 1
ATOM 3399 C CA . ILE A 1 231 ? 12.255 5.468 5.231 1.00 6.26 278 ILE A CA 1
ATOM 3400 C C . ILE A 1 231 ? 11.026 5.742 6.091 1.00 8.74 278 ILE A C 1
ATOM 3401 O O . ILE A 1 231 ? 10.475 4.827 6.722 1.00 7.56 278 ILE A O 1
ATOM 3418 N N . ARG A 1 232 ? 10.585 7.004 6.099 1.00 7.07 279 ARG A N 1
ATOM 3419 C CA . ARG A 1 232 ? 9.363 7.382 6.771 1.00 9.36 279 ARG A CA 1
ATOM 3420 C C . ARG A 1 232 ? 8.154 6.883 5.991 1.00 7.22 279 ARG A C 1
ATOM 3421 O O . ARG A 1 232 ? 8.147 6.926 4.759 1.00 6.83 279 ARG A O 1
ATOM 3442 N N . MET A 1 233 ? 7.117 6.446 6.693 1.00 7.88 280 MET A N 1
ATOM 3443 C CA . MET A 1 233 ? 5.873 6.002 6.107 1.00 7.71 280 MET A CA 1
ATOM 3444 C C . MET A 1 233 ? 4.766 7.028 6.351 1.00 7.48 280 MET A C 1
ATOM 3445 O O . MET A 1 233 ? 4.561 7.471 7.498 1.00 7.26 280 MET A O 1
ATOM 3459 N N . HIS A 1 234 ? 4.076 7.436 5.297 1.00 7.53 281 HIS A N 1
ATOM 3460 C CA . HIS A 1 234 ? 2.953 8.378 5.394 1.00 6.14 281 HIS A CA 1
ATOM 3461 C C . HIS A 1 234 ? 1.714 7.609 5.826 1.00 9.84 281 HIS A C 1
ATOM 3462 O O . HIS A 1 234 ? 0.817 7.303 5.033 1.00 8.35 281 HIS A O 1
ATOM 3476 N N . ILE A 1 235 ? 1.662 7.292 7.114 1.00 7.07 282 ILE A N 1
ATOM 3477 C CA . ILE A 1 235 ? 0.633 6.397 7.650 1.00 9.83 282 ILE A CA 1
ATOM 3478 C C . ILE A 1 235 ? -0.769 6.930 7.441 1.00 7.29 282 ILE A C 1
ATOM 3479 O O . ILE A 1 235 ? -1.682 6.177 7.104 1.00 8.22 282 ILE A O 1
ATOM 3495 N N . GLU A 1 236 ? -0.983 8.209 7.698 1.00 6.07 283 GLU A N 1
ATOM 3496 C CA . GLU A 1 236 ? -2.311 8.767 7.594 1.00 8.05 283 GLU A CA 1
ATOM 3497 C C . GLU A 1 236 ? -2.850 8.593 6.172 1.00 6.53 283 GLU A C 1
ATOM 3498 O O . GLU A 1 236 ? -4.008 8.202 5.957 1.00 7.32 283 GLU A O 1
ATOM 3510 N N . THR A 1 237 ? -2.014 8.911 5.189 1.00 8.93 284 THR A N 1
ATOM 3511 C CA . THR A 1 237 ? -2.434 8.784 3.792 1.00 9.73 284 THR A CA 1
ATOM 3512 C C . THR A 1 237 ? -2.667 7.327 3.403 1.00 7.61 284 THR A C 1
ATOM 3513 O O . THR A 1 237 ? -3.663 7.007 2.760 1.00 8.73 284 THR A O 1
ATOM 3524 N N . TRP A 1 238 ? -1.783 6.434 3.840 1.00 7.59 285 TRP A N 1
ATOM 3525 C CA . TRP A 1 238 ? -1.974 5.017 3.550 1.00 9.73 285 TRP A CA 1
ATOM 3526 C C . TRP A 1 238 ? -3.270 4.506 4.154 1.00 7.81 285 TRP A C 1
ATOM 3527 O O . TRP A 1 238 ? -4.012 3.757 3.515 1.00 7.63 285 TRP A O 1
ATOM 3548 N N . ASP A 1 239 ? -3.572 4.892 5.399 1.00 10.30 286 ASP A N 1
ATOM 3549 C CA . ASP A 1 239 ? -4.736 4.353 6.075 1.00 7.58 286 ASP A CA 1
ATOM 3550 C C . ASP A 1 239 ? -6.049 4.820 5.456 1.00 11.36 286 ASP A C 1
ATOM 3551 O O . ASP A 1 239 ? -7.075 4.168 5.666 1.00 12.10 286 ASP A O 1
ATOM 3560 N N . ARG A 1 240 ? -6.015 5.862 4.643 1.00 10.03 287 ARG A N 1
ATOM 3561 C CA . ARG A 1 240 ? -7.185 6.293 3.904 1.00 11.05 287 ARG A CA 1
ATOM 3562 C C . ARG A 1 240 ? -7.390 5.501 2.603 1.00 11.12 287 ARG A C 1
ATOM 3563 O O . ARG A 1 240 ? -8.474 5.578 2.015 1.00 15.28 287 ARG A O 1
ATOM 3584 N N . ALA A 1 241 ? -6.385 4.772 2.145 1.00 10.86 288 ALA A N 1
ATOM 3585 C CA . ALA A 1 241 ? -6.477 4.125 0.843 1.00 12.18 288 ALA A CA 1
ATOM 3586 C C . ALA A 1 241 ? -7.361 2.896 0.913 1.00 9.03 288 ALA A C 1
ATOM 3587 O O . ALA A 1 241 ? -7.440 2.217 1.937 1.00 10.55 288 ALA A O 1
ATOM 3594 N N . SER A 1 242 ? -7.995 2.570 -0.216 1.00 8.10 289 SER A N 1
ATOM 3595 C CA . SER A 1 242 ? -8.856 1.404 -0.251 1.00 11.56 289 SER A CA 1
ATOM 3596 C C . SER A 1 242 ? -8.006 0.129 -0.211 1.00 7.64 289 SER A C 1
ATOM 3597 O O . SER A 1 242 ? -6.795 0.142 -0.484 1.00 8.76 289 SER A O 1
ATOM 3605 N N . LEU A 1 243 ? -8.631 -0.978 0.163 1.00 7.88 290 LEU A N 1
ATOM 3606 C CA . LEU A 1 243 ? -7.934 -2.255 0.110 1.00 10.57 290 LEU A CA 1
ATOM 3607 C C . LEU A 1 243 ? -7.345 -2.488 -1.278 1.00 8.12 290 LEU A C 1
ATOM 3608 O O . LEU A 1 243 ? -6.178 -2.867 -1.424 1.00 9.13 290 LEU A O 1
ATOM 3624 N N . GLN A 1 244 ? -8.148 -2.244 -2.326 1.00 8.80 291 GLN A N 1
ATOM 3625 C CA . GLN A 1 244 ? -7.677 -2.482 -3.685 1.00 10.59 291 GLN A CA 1
ATOM 3626 C C . GLN A 1 244 ? -6.493 -1.597 -4.017 1.00 8.11 291 GLN A C 1
ATOM 3627 O O . GLN A 1 244 ? -5.530 -2.055 -4.620 1.00 9.06 291 GLN A O 1
ATOM 3641 N N A GLU A 1 245 ? -6.559 -0.315 -3.646 0.48 9.35 292 GLU A N 1
ATOM 3642 N N B GLU A 1 245 ? -6.563 -0.315 -3.636 0.52 9.34 292 GLU A N 1
ATOM 3643 C CA A GLU A 1 245 ? -5.435 0.565 -3.898 0.48 10.12 292 GLU A CA 1
ATOM 3644 C CA B GLU A 1 245 ? -5.459 0.599 -3.867 0.52 10.08 292 GLU A CA 1
ATOM 3645 C C A GLU A 1 245 ? -4.167 0.044 -3.228 0.48 10.42 292 GLU A C 1
ATOM 3646 C C B GLU A 1 245 ? -4.174 0.096 -3.209 0.52 10.41 292 GLU A C 1
ATOM 3647 O O A GLU A 1 245 ? -3.092 0.019 -3.841 0.48 8.72 292 GLU A O 1
ATOM 3648 O O B GLU A 1 245 ? -3.096 0.133 -3.816 0.52 8.74 292 GLU A O 1
ATOM 3671 N N . GLN A 1 246 ? -4.270 -0.395 -1.969 1.00 9.29 293 GLN A N 1
ATOM 3672 C CA . GLN A 1 246 ? -3.083 -0.877 -1.275 1.00 9.53 293 GLN A CA 1
ATOM 3673 C C . GLN A 1 246 ? -2.471 -2.100 -1.954 1.00 8.68 293 GLN A C 1
ATOM 3674 O O . GLN A 1 246 ? -1.256 -2.180 -2.157 1.00 8.16 293 GLN A O 1
ATOM 3689 N N . GLU A 1 247 ? -3.314 -3.056 -2.322 1.00 8.76 294 GLU A N 1
ATOM 3690 C CA . GLU A 1 247 ? -2.826 -4.226 -3.038 1.00 6.83 294 GLU A CA 1
ATOM 3691 C C . GLU A 1 247 ? -2.259 -3.882 -4.393 1.00 10.26 294 GLU A C 1
ATOM 3692 O O . GLU A 1 247 ? -1.259 -4.475 -4.811 1.00 8.26 294 GLU A O 1
ATOM 3704 N N . ASP A 1 248 ? -2.851 -2.910 -5.090 1.00 7.36 295 ASP A N 1
ATOM 3705 C CA . ASP A 1 248 ? -2.319 -2.481 -6.379 1.00 8.04 295 ASP A CA 1
ATOM 3706 C C . ASP A 1 248 ? -0.934 -1.888 -6.229 1.00 9.01 295 ASP A C 1
ATOM 3707 O O . ASP A 1 248 ? -0.059 -2.048 -7.095 1.00 8.96 295 ASP A O 1
ATOM 3716 N N . VAL A 1 249 ? -0.690 -1.168 -5.119 1.00 10.02 296 VAL A N 1
ATOM 3717 C CA . VAL A 1 249 ? 0.614 -0.576 -4.881 1.00 8.88 296 VAL A CA 1
ATOM 3718 C C . VAL A 1 249 ? 1.707 -1.638 -4.892 1.00 6.17 296 VAL A C 1
ATOM 3719 O O . VAL A 1 249 ? 2.805 -1.426 -5.431 1.00 7.37 296 VAL A O 1
ATOM 3732 N N . PHE A 1 250 ? 1.447 -2.783 -4.268 1.00 7.91 297 PHE A N 1
ATOM 3733 C CA . PHE A 1 250 ? 2.497 -3.774 -4.112 1.00 6.49 297 PHE A CA 1
ATOM 3734 C C . PHE A 1 250 ? 2.518 -4.813 -5.228 1.00 8.22 297 PHE A C 1
ATOM 3735 O O . PHE A 1 250 ? 3.606 -5.275 -5.600 1.00 9.28 297 PHE A O 1
ATOM 3752 N N . GLY A 1 251 ? 1.355 -5.175 -5.746 1.00 7.16 298 GLY A N 1
ATOM 3753 C CA . GLY A 1 251 ? 1.207 -6.334 -6.598 1.00 7.16 298 GLY A CA 1
ATOM 3754 C C . GLY A 1 251 ? 0.953 -7.622 -5.894 1.00 7.74 298 GLY A C 1
ATOM 3755 O O . GLY A 1 251 ? 1.025 -8.665 -6.535 1.00 7.67 298 GLY A O 1
ATOM 3759 N N . ARG A 1 252 ? 0.655 -7.574 -4.583 1.00 7.19 299 ARG A N 1
ATOM 3760 C CA . ARG A 1 252 ? 0.306 -8.746 -3.814 1.00 9.49 299 ARG A CA 1
ATOM 3761 C C . ARG A 1 252 ? -0.950 -8.450 -3.022 1.00 8.77 299 ARG A C 1
ATOM 3762 O O . ARG A 1 252 ? -1.240 -7.298 -2.713 1.00 7.46 299 ARG A O 1
ATOM 3783 N N . ASP A 1 253 ? -1.716 -9.475 -2.687 1.00 9.74 300 ASP A N 1
ATOM 3784 C CA . ASP A 1 253 ? -2.885 -9.252 -1.853 1.00 10.25 300 ASP A CA 1
ATOM 3785 C C . ASP A 1 253 ? -2.430 -9.116 -0.392 1.00 8.11 300 ASP A C 1
ATOM 3786 O O . ASP A 1 253 ? -1.332 -9.546 -0.027 1.00 9.60 300 ASP A O 1
ATOM 3795 N N . LYS A 1 254 ? -3.254 -8.476 0.409 1.00 11.11 301 LYS A N 1
ATOM 3796 C CA . LYS A 1 254 ? -2.820 -8.111 1.756 1.00 8.84 301 LYS A CA 1
ATOM 3797 C C . LYS A 1 254 ? -2.885 -9.255 2.743 1.00 8.53 301 LYS A C 1
ATOM 3798 O O . LYS A 1 254 ? -1.932 -9.468 3.503 1.00 10.28 301 LYS A O 1
ATOM 3817 N N . GLY A 1 255 ? -3.977 -9.995 2.744 1.00 11.36 302 GLY A N 1
ATOM 3818 C CA . GLY A 1 255 ? -4.158 -11.010 3.758 1.00 9.09 302 GLY A CA 1
ATOM 3819 C C . GLY A 1 255 ? -3.210 -12.177 3.619 1.00 11.47 302 GLY A C 1
ATOM 3820 O O . GLY A 1 255 ? -2.531 -12.545 4.564 1.00 11.69 302 GLY A O 1
ATOM 3824 N N . GLU A 1 256 ? -3.166 -12.773 2.451 1.00 11.65 303 GLU A N 1
ATOM 3825 C CA . GLU A 1 256 ? -2.265 -13.898 2.209 1.00 10.83 303 GLU A CA 1
ATOM 3826 C C . GLU A 1 256 ? -0.893 -13.458 1.736 1.00 8.42 303 GLU A C 1
ATOM 3827 O O . GLU A 1 256 ? 0.085 -14.180 1.942 1.00 8.18 303 GLU A O 1
ATOM 3839 N N . GLY A 1 257 ? -0.810 -12.302 1.095 1.00 8.76 304 GLY A N 1
ATOM 3840 C CA . GLY A 1 257 ? 0.439 -11.879 0.522 1.00 8.54 304 GLY A CA 1
ATOM 3841 C C . GLY A 1 257 ? 0.839 -12.600 -0.725 1.00 6.17 304 GLY A C 1
ATOM 3842 O O . GLY A 1 257 ? 2.031 -12.601 -1.062 1.00 6.87 304 GLY A O 1
ATOM 3846 N N . ALA A 1 258 ? -0.117 -13.189 -1.476 1.00 8.24 305 ALA A N 1
ATOM 3847 C CA . ALA A 1 258 ? 0.239 -13.834 -2.724 1.00 8.79 305 ALA A CA 1
ATOM 3848 C C . ALA A 1 258 ? 0.351 -12.801 -3.834 1.00 7.97 305 ALA A C 1
ATOM 3849 O O . ALA A 1 258 ? -0.317 -11.766 -3.786 1.00 10.71 305 ALA A O 1
ATOM 3856 N N . PRO A 1 259 ? 1.122 -13.097 -4.892 1.00 9.50 306 PRO A N 1
ATOM 3857 C CA . PRO A 1 259 ? 1.084 -12.222 -6.058 1.00 9.46 306 PRO A CA 1
ATOM 3858 C C . PRO A 1 259 ? -0.347 -12.112 -6.561 1.00 6.69 306 PRO A C 1
ATOM 3859 O O . PRO A 1 259 ? -1.171 -13.011 -6.379 1.00 9.22 306 PRO A O 1
ATOM 3870 N N . VAL A 1 260 ? -0.627 -11.010 -7.232 1.00 9.15 307 VAL A N 1
ATOM 3871 C CA . VAL A 1 260 ? -1.966 -10.793 -7.760 1.00 7.10 307 VAL A CA 1
ATOM 3872 C C . VAL A 1 260 ? -2.423 -11.990 -8.580 1.00 11.80 307 VAL A C 1
ATOM 3873 O O . VAL A 1 260 ? -1.685 -12.515 -9.413 1.00 11.97 307 VAL A O 1
ATOM 3886 N N . GLY A 1 261 ? -3.654 -12.417 -8.345 1.00 10.49 308 GLY A N 1
ATOM 3887 C CA . GLY A 1 261 ? -4.212 -13.529 -9.056 1.00 14.29 308 GLY A CA 1
ATOM 3888 C C . GLY A 1 261 ? -3.821 -14.894 -8.541 1.00 14.13 308 GLY A C 1
ATOM 3889 O O . GLY A 1 261 ? -4.267 -15.899 -9.101 1.00 19.59 308 GLY A O 1
ATOM 3893 N N . LYS A 1 262 ? -2.985 -14.971 -7.524 1.00 12.13 309 LYS A N 1
ATOM 3894 C CA . LYS A 1 262 ? -2.521 -16.233 -6.994 1.00 9.98 309 LYS A CA 1
ATOM 3895 C C . LYS A 1 262 ? -3.119 -16.479 -5.618 1.00 11.85 309 LYS A C 1
ATOM 3896 O O . LYS A 1 262 ? -3.605 -15.572 -4.958 1.00 12.37 309 LYS A O 1
ATOM 3915 N N . ALA A 1 263 ? -3.060 -17.731 -5.184 1.00 14.48 310 ALA A N 1
ATOM 3916 C CA . ALA A 1 263 ? -3.713 -18.120 -3.947 1.00 15.75 310 ALA A CA 1
ATOM 3917 C C . ALA A 1 263 ? -2.759 -18.232 -2.760 1.00 11.45 310 ALA A C 1
ATOM 3918 O O . ALA A 1 263 ? -3.235 -18.317 -1.621 1.00 14.63 310 ALA A O 1
ATOM 3925 N N . LYS A 1 264 ? -1.456 -18.217 -2.978 1.00 9.35 311 LYS A N 1
ATOM 3926 C CA . LYS A 1 264 ? -0.470 -18.515 -1.931 1.00 9.18 311 LYS A CA 1
ATOM 3927 C C . LYS A 1 264 ? 0.720 -17.571 -1.935 1.00 8.51 311 LYS A C 1
ATOM 3928 O O . LYS A 1 264 ? 1.267 -17.265 -2.992 1.00 10.46 311 LYS A O 1
ATOM 3947 N N . GLU A 1 265 ? 1.133 -17.158 -0.719 1.00 8.91 312 GLU A N 1
ATOM 3948 C CA . GLU A 1 265 ? 2.211 -16.182 -0.560 1.00 9.97 312 GLU A CA 1
ATOM 3949 C C . GLU A 1 265 ? 3.401 -16.492 -1.451 1.00 9.41 312 GLU A C 1
ATOM 3950 O O . GLU A 1 265 ? 3.935 -15.621 -2.128 1.00 7.94 312 GLU A O 1
ATOM 3962 N N . ARG A 1 266 ? 3.839 -17.737 -1.437 1.00 8.53 313 ARG A N 1
ATOM 3963 C CA . ARG A 1 266 ? 5.114 -18.088 -2.035 1.00 10.18 313 ARG A CA 1
ATOM 3964 C C . ARG A 1 266 ? 4.978 -18.550 -3.488 1.00 8.21 313 ARG A C 1
ATOM 3965 O O . ARG A 1 266 ? 6.005 -18.886 -4.103 1.00 13.18 313 ARG A O 1
ATOM 3986 N N . ASP A 1 267 ? 3.788 -18.525 -4.073 1.00 8.38 314 ASP A N 1
ATOM 3987 C CA . ASP A 1 267 ? 3.689 -18.788 -5.484 1.00 8.76 314 ASP A CA 1
ATOM 3988 C C . ASP A 1 267 ? 4.418 -17.677 -6.232 1.00 10.34 314 ASP A C 1
ATOM 3989 O O . ASP A 1 267 ? 4.385 -16.510 -5.843 1.00 10.29 314 ASP A O 1
ATOM 3998 N N . GLU A 1 268 ? 5.069 -18.035 -7.327 1.00 10.67 315 GLU A N 1
ATOM 3999 C CA . GLU A 1 268 ? 5.918 -17.053 -7.998 1.00 10.64 315 GLU A CA 1
ATOM 4000 C C . GLU A 1 268 ? 5.041 -16.027 -8.708 1.00 7.61 315 GLU A C 1
ATOM 4001 O O . GLU A 1 268 ? 3.971 -16.351 -9.241 1.00 9.57 315 GLU A O 1
ATOM 4013 N N . PRO A 1 269 ? 5.478 -14.770 -8.728 1.00 10.27 316 PRO A N 1
ATOM 4014 C CA . PRO A 1 269 ? 4.659 -13.729 -9.339 1.00 9.52 316 PRO A CA 1
ATOM 4015 C C . PRO A 1 269 ? 4.608 -13.852 -10.852 1.00 7.59 316 PRO A C 1
ATOM 4016 O O . PRO A 1 269 ? 5.545 -14.344 -11.499 1.00 10.26 316 PRO A O 1
ATOM 4027 N N . PHE A 1 270 ? 3.491 -13.411 -11.401 1.00 12.32 317 PHE A N 1
ATOM 4028 C CA . PHE A 1 270 ? 3.289 -13.217 -12.839 1.00 13.95 317 PHE A CA 1
ATOM 4029 C C . PHE A 1 270 ? 3.225 -11.694 -12.975 1.00 10.14 317 PHE A C 1
ATOM 4030 O O . PHE A 1 270 ? 2.163 -11.080 -12.776 1.00 11.58 317 PHE A O 1
ATOM 4047 N N . LEU A 1 271 ? 4.377 -11.111 -13.285 1.00 11.14 318 LEU A N 1
ATOM 4048 C CA . LEU A 1 271 ? 4.518 -9.661 -13.185 1.00 10.48 318 LEU A CA 1
ATOM 4049 C C . LEU A 1 271 ? 3.581 -8.910 -14.116 1.00 12.67 318 LEU A C 1
ATOM 4050 O O . LEU A 1 271 ? 3.098 -7.838 -13.758 1.00 12.23 318 LEU A O 1
ATOM 4066 N N . LYS A 1 272 ? 3.300 -9.456 -15.303 1.00 13.13 319 LYS A N 1
ATOM 4067 C CA . LYS A 1 272 ? 2.484 -8.710 -16.248 1.00 14.49 319 LYS A CA 1
ATOM 4068 C C . LYS A 1 272 ? 1.065 -8.461 -15.742 1.00 11.87 319 LYS A C 1
ATOM 4069 O O . LYS A 1 272 ? 0.410 -7.526 -16.214 1.00 13.07 319 LYS A O 1
ATOM 4088 N N . ALA A 1 273 ? 0.587 -9.249 -14.786 1.00 10.70 320 ALA A N 1
ATOM 4089 C CA . ALA A 1 273 ? -0.735 -9.040 -14.224 1.00 11.95 320 ALA A CA 1
ATOM 4090 C C . ALA A 1 273 ? -0.731 -7.943 -13.162 1.00 11.88 320 ALA A C 1
ATOM 4091 O O . ALA A 1 273 ? -1.806 -7.531 -12.722 1.00 13.19 320 ALA A O 1
ATOM 4098 N N . MET A 1 274 ? 0.454 -7.483 -12.738 1.00 9.95 321 MET A N 1
ATOM 4099 C CA . MET A 1 274 ? 0.510 -6.371 -11.801 1.00 11.77 321 MET A CA 1
ATOM 4100 C C . MET A 1 274 ? 0.406 -5.047 -12.562 1.00 12.11 321 MET A C 1
ATOM 4101 O O . MET A 1 274 ? 0.677 -4.971 -13.756 1.00 10.55 321 MET A O 1
ATOM 4115 N N . LYS A 1 275 ? -0.010 -3.999 -11.852 1.00 10.30 322 LYS A N 1
ATOM 4116 C CA . LYS A 1 275 ? 0.040 -2.672 -12.423 1.00 10.32 322 LYS A CA 1
ATOM 4117 C C . LYS A 1 275 ? 1.480 -2.352 -12.803 1.00 11.02 322 LYS A C 1
ATOM 4118 O O . LYS A 1 275 ? 2.404 -2.820 -12.155 1.00 9.17 322 LYS A O 1
ATOM 4137 N N . PRO A 1 276 ? 1.697 -1.585 -13.876 1.00 10.56 323 PRO A N 1
ATOM 4138 C CA . PRO A 1 276 ? 3.067 -1.289 -14.293 1.00 11.30 323 PRO A CA 1
ATOM 4139 C C . PRO A 1 276 ? 3.891 -0.513 -13.279 1.00 10.64 323 PRO A C 1
ATOM 4140 O O . PRO A 1 276 ? 5.127 -0.530 -13.370 1.00 14.31 323 PRO A O 1
ATOM 4151 N N . ASP A 1 277 ? 3.270 0.083 -12.266 1.00 9.88 324 ASP A N 1
ATOM 4152 C CA . ASP A 1 277 ? 3.968 0.810 -11.215 1.00 8.23 324 ASP A CA 1
ATOM 4153 C C . ASP A 1 277 ? 3.920 0.071 -9.884 1.00 8.94 324 ASP A C 1
ATOM 4154 O O . ASP A 1 277 ? 4.176 0.667 -8.852 1.00 9.15 324 ASP A O 1
ATOM 4163 N N . ALA A 1 278 ? 3.611 -1.210 -9.896 1.00 7.54 325 ALA A N 1
ATOM 4164 C CA . ALA A 1 278 ? 3.602 -1.982 -8.660 1.00 7.97 325 ALA A CA 1
ATOM 4165 C C . ALA A 1 278 ? 5.035 -2.167 -8.146 1.00 6.37 325 ALA A C 1
ATOM 4166 O O . ALA A 1 278 ? 5.982 -2.419 -8.904 1.00 6.61 325 ALA A O 1
ATOM 4173 N N . HIS A 1 279 ? 5.174 -2.080 -6.829 1.00 7.63 326 HIS A N 1
ATOM 4174 C CA . HIS A 1 279 ? 6.478 -2.219 -6.207 1.00 6.63 326 HIS A CA 1
ATOM 4175 C C . HIS A 1 279 ? 7.185 -3.524 -6.593 1.00 7.06 326 HIS A C 1
ATOM 4176 O O . HIS A 1 279 ? 8.348 -3.519 -6.999 1.00 8.60 326 HIS A O 1
ATOM 4190 N N . VAL A 1 280 ? 6.501 -4.650 -6.459 1.00 6.65 327 VAL A N 1
ATOM 4191 C CA . VAL A 1 280 ? 7.150 -5.916 -6.774 1.00 7.85 327 VAL A CA 1
ATOM 4192 C C . VAL A 1 280 ? 7.519 -5.982 -8.245 1.00 9.23 327 VAL A C 1
ATOM 4193 O O . VAL A 1 280 ? 8.579 -6.494 -8.597 1.00 7.90 327 VAL A O 1
ATOM 4206 N N . ARG A 1 281 ? 6.672 -5.445 -9.116 1.00 9.32 328 ARG A N 1
ATOM 4207 C CA . ARG A 1 281 ? 6.973 -5.512 -10.543 1.00 8.32 328 ARG A CA 1
ATOM 4208 C C . ARG A 1 281 ? 8.223 -4.727 -10.883 1.00 8.28 328 ARG A C 1
ATOM 4209 O O . ARG A 1 281 ? 9.005 -5.131 -11.753 1.00 11.54 328 ARG A O 1
ATOM 4230 N N . LEU A 1 282 ? 8.439 -3.588 -10.211 1.00 8.27 329 LEU A N 1
ATOM 4231 C CA . LEU A 1 282 ? 9.609 -2.785 -10.490 1.00 7.18 329 LEU A CA 1
ATOM 4232 C C . LEU A 1 282 ? 10.848 -3.258 -9.742 1.00 8.38 329 LEU A C 1
ATOM 4233 O O . LEU A 1 282 ? 11.963 -3.029 -10.194 1.00 9.28 329 LEU A O 1
ATOM 4249 N N . ALA A 1 283 ? 10.675 -3.904 -8.582 1.00 5.84 330 ALA A N 1
ATOM 4250 C CA . ALA A 1 283 ? 11.820 -4.322 -7.803 1.00 7.13 330 ALA A CA 1
ATOM 4251 C C . ALA A 1 283 ? 12.332 -5.707 -8.153 1.00 6.57 330 ALA A C 1
ATOM 4252 O O . ALA A 1 283 ? 13.477 -6.014 -7.826 1.00 6.22 330 ALA A O 1
ATOM 4259 N N . HIS A 1 284 ? 11.512 -6.528 -8.789 1.00 7.63 331 HIS A N 1
ATOM 4260 C CA . HIS A 1 284 ? 11.881 -7.903 -9.062 1.00 8.38 331 HIS A CA 1
ATOM 4261 C C . HIS A 1 284 ? 13.180 -7.956 -9.855 1.00 7.64 331 HIS A C 1
ATOM 4262 O O . HIS A 1 284 ? 13.378 -7.153 -10.771 1.00 7.92 331 HIS A O 1
ATOM 4276 N N . PRO A 1 285 ? 14.051 -8.937 -9.596 1.00 8.03 332 PRO A N 1
ATOM 4277 C CA . PRO A 1 285 ? 15.286 -9.052 -10.401 1.00 9.51 332 PRO A CA 1
ATOM 4278 C C . PRO A 1 285 ? 15.063 -9.123 -11.906 1.00 7.81 332 PRO A C 1
ATOM 4279 O O . PRO A 1 285 ? 15.889 -8.603 -12.651 1.00 8.37 332 PRO A O 1
ATOM 4290 N N . ASP A 1 286 ? 13.968 -9.742 -12.374 1.00 10.00 333 ASP A N 1
ATOM 4291 C CA . ASP A 1 286 ? 13.742 -9.853 -13.809 1.00 8.63 333 ASP A CA 1
ATOM 4292 C C . ASP A 1 286 ? 13.484 -8.501 -14.444 1.00 10.44 333 ASP A C 1
ATOM 4293 O O . ASP A 1 286 ? 13.601 -8.352 -15.669 1.00 11.77 333 ASP A O 1
ATOM 4302 N N . SER A 1 287 ? 13.091 -7.503 -13.660 1.00 9.27 334 SER A N 1
ATOM 4303 C CA . SER A 1 287 ? 12.898 -6.142 -14.122 1.00 9.07 334 SER A CA 1
ATOM 4304 C C . SER A 1 287 ? 14.157 -5.294 -13.990 1.00 11.19 334 SER A C 1
ATOM 4305 O O . SER A 1 287 ? 14.118 -4.099 -14.257 1.00 12.64 334 SER A O 1
ATOM 4313 N N . ASN A 1 288 ? 15.255 -5.873 -13.545 1.00 8.74 335 ASN A N 1
ATOM 4314 C CA . ASN A 1 288 ? 16.468 -5.166 -13.227 1.00 8.42 335 ASN A CA 1
ATOM 4315 C C . ASN A 1 288 ? 17.709 -5.913 -13.717 1.00 10.02 335 ASN A C 1
ATOM 4316 O O . ASN A 1 288 ? 18.771 -5.856 -13.091 1.00 12.70 335 ASN A O 1
ATOM 4327 N N . GLY A 1 289 ? 17.586 -6.601 -14.850 1.00 12.44 336 GLY A N 1
ATOM 4328 C CA . GLY A 1 289 ? 18.709 -7.314 -15.418 1.00 16.40 336 GLY A CA 1
ATOM 4329 C C . GLY A 1 289 ? 19.321 -8.311 -14.466 1.00 12.90 336 GLY A C 1
ATOM 4330 O O . GLY A 1 289 ? 20.518 -8.578 -14.561 1.00 16.42 336 GLY A O 1
ATOM 4334 N N . GLY A 1 290 ? 18.541 -8.857 -13.549 1.00 12.85 337 GLY A N 1
ATOM 4335 C CA . GLY A 1 290 ? 19.019 -9.864 -12.643 1.00 14.53 337 GLY A CA 1
ATOM 4336 C C . GLY A 1 290 ? 19.491 -9.362 -11.287 1.00 12.35 337 GLY A C 1
ATOM 4337 O O . GLY A 1 290 ? 19.848 -10.187 -10.438 1.00 13.70 337 GLY A O 1
ATOM 4341 N N . ALA A 1 291 ? 19.459 -8.060 -11.050 1.00 12.77 338 ALA A N 1
ATOM 4342 C CA . ALA A 1 291 ? 19.954 -7.497 -9.792 1.00 11.68 338 ALA A CA 1
ATOM 4343 C C . ALA A 1 291 ? 19.107 -8.002 -8.632 1.00 9.16 338 ALA A C 1
ATOM 4344 O O . ALA A 1 291 ? 17.879 -7.957 -8.709 1.00 9.26 338 ALA A O 1
ATOM 4351 N N . THR A 1 292 ? 19.762 -8.484 -7.574 1.00 10.82 339 THR A N 1
ATOM 4352 C CA . THR A 1 292 ? 19.099 -9.136 -6.439 1.00 10.34 339 THR A CA 1
ATOM 4353 C C . THR A 1 292 ? 19.731 -8.622 -5.152 1.00 11.88 339 THR A C 1
ATOM 4354 O O . THR A 1 292 ? 20.949 -8.375 -5.110 1.00 10.74 339 THR A O 1
ATOM 4365 N N . LEU A 1 293 ? 18.904 -8.439 -4.101 1.00 10.64 340 LEU A N 1
ATOM 4366 C CA . LEU A 1 293 ? 19.356 -7.875 -2.839 1.00 7.74 340 LEU A CA 1
ATOM 4367 C C . LEU A 1 293 ? 19.120 -8.856 -1.718 1.00 7.14 340 LEU A C 1
ATOM 4368 O O . LEU A 1 293 ? 18.207 -9.656 -1.795 1.00 9.34 340 LEU A O 1
ATOM 4384 N N . LEU A 1 294 ? 19.950 -8.773 -0.646 1.00 8.21 341 LEU A N 1
ATOM 4385 C CA . LEU A 1 294 ? 19.612 -9.375 0.640 1.00 6.34 341 LEU A CA 1
ATOM 4386 C C . LEU A 1 294 ? 19.101 -8.241 1.528 1.00 6.33 341 LEU A C 1
ATOM 4387 O O . LEU A 1 294 ? 19.869 -7.478 2.093 1.00 7.66 341 LEU A O 1
ATOM 4403 N N . ARG A 1 295 ? 17.788 -8.145 1.637 1.00 7.27 342 ARG A N 1
ATOM 4404 C CA . ARG A 1 295 ? 17.147 -7.158 2.498 1.00 6.55 342 ARG A CA 1
ATOM 4405 C C . ARG A 1 295 ? 17.108 -7.661 3.942 1.00 6.75 342 ARG A C 1
ATOM 4406 O O . ARG A 1 295 ? 16.880 -8.837 4.185 1.00 6.65 342 ARG A O 1
ATOM 4427 N N . ARG A 1 296 ? 17.280 -6.757 4.895 1.00 6.18 343 ARG A N 1
ATOM 4428 C CA . ARG A 1 296 ? 17.444 -7.160 6.283 1.00 5.81 343 ARG A CA 1
ATOM 4429 C C . ARG A 1 296 ? 16.963 -6.026 7.203 1.00 7.14 343 ARG A C 1
ATOM 4430 O O . ARG A 1 296 ? 17.527 -5.781 8.259 1.00 6.53 343 ARG A O 1
ATOM 4451 N N . GLY A 1 297 ? 15.888 -5.339 6.820 1.00 5.89 344 GLY A N 1
ATOM 4452 C CA . GLY A 1 297 ? 15.427 -4.177 7.541 1.00 6.60 344 GLY A CA 1
ATOM 4453 C C . GLY A 1 297 ? 14.466 -4.469 8.663 1.00 5.18 344 GLY A C 1
ATOM 4454 O O . GLY A 1 297 ? 14.092 -5.606 8.925 1.00 7.16 344 GLY A O 1
ATOM 4458 N N . TYR A 1 298 ? 14.090 -3.378 9.338 1.00 6.92 345 TYR A N 1
ATOM 4459 C CA . TYR A 1 298 ? 13.319 -3.385 10.563 1.00 6.25 345 TYR A CA 1
ATOM 4460 C C . TYR A 1 298 ? 12.373 -2.190 10.611 1.00 5.98 345 TYR A C 1
ATOM 4461 O O . TYR A 1 298 ? 12.653 -1.160 10.018 1.00 8.07 345 TYR A O 1
ATOM 4479 N N . SER A 1 299 ? 11.251 -2.329 11.305 1.00 7.02 346 SER A N 1
ATOM 4480 C CA . SER A 1 299 ? 10.340 -1.214 11.503 1.00 6.48 346 SER A CA 1
ATOM 4481 C C . SER A 1 299 ? 10.848 -0.314 12.635 1.00 7.85 346 SER A C 1
ATOM 4482 O O . SER A 1 299 ? 11.585 -0.764 13.533 1.00 6.58 346 SER A O 1
ATOM 4490 N N . PHE A 1 300 ? 10.471 0.955 12.581 1.00 4.89 347 PHE A N 1
ATOM 4491 C CA . PHE A 1 300 ? 10.760 1.880 13.643 1.00 6.11 347 PHE A CA 1
ATOM 4492 C C . PHE A 1 300 ? 9.548 2.754 13.942 1.00 8.30 347 PHE A C 1
ATOM 4493 O O . PHE A 1 300 ? 8.720 3.014 13.088 1.00 8.51 347 PHE A O 1
ATOM 4510 N N . THR A 1 301 ? 9.502 3.217 15.190 1.00 10.43 348 THR A N 1
ATOM 4511 C CA . THR A 1 301 ? 8.646 4.312 15.600 1.00 16.35 348 THR A CA 1
ATOM 4512 C C . THR A 1 301 ? 9.546 5.461 16.037 1.00 12.68 348 THR A C 1
ATOM 4513 O O . THR A 1 301 ? 10.689 5.253 16.461 1.00 18.44 348 THR A O 1
ATOM 4524 N N . ASP A 1 302 ? 9.043 6.677 15.900 1.00 13.96 349 ASP A N 1
ATOM 4525 C CA . ASP A 1 302 ? 9.775 7.862 16.325 1.00 17.73 349 ASP A CA 1
ATOM 4526 C C . ASP A 1 302 ? 8.814 8.855 16.984 1.00 13.20 349 ASP A C 1
ATOM 4527 O O . ASP A 1 302 ? 8.693 10.002 16.562 1.00 17.00 349 ASP A O 1
ATOM 4536 N N . GLY A 1 303 ? 8.109 8.394 18.011 1.00 13.03 350 GLY A N 1
ATOM 4537 C CA . GLY A 1 303 ? 7.220 9.296 18.738 1.00 14.32 350 GLY A CA 1
ATOM 4538 C C . GLY A 1 303 ? 6.083 9.755 17.857 1.00 11.57 350 GLY A C 1
ATOM 4539 O O . GLY A 1 303 ? 5.417 8.961 17.190 1.00 10.91 350 GLY A O 1
ATOM 4543 N N . THR A 1 304 ? 5.832 11.045 17.882 1.00 13.78 351 THR A N 1
ATOM 4544 C CA . THR A 1 304 ? 4.826 11.644 17.031 1.00 10.99 351 THR A CA 1
ATOM 4545 C C . THR A 1 304 ? 5.483 12.652 16.103 1.00 15.94 351 THR A C 1
ATOM 4546 O O . THR A 1 304 ? 6.669 12.962 16.215 1.00 19.34 351 THR A O 1
ATOM 4557 N N . ASP A 1 305 ? 4.677 13.168 15.172 1.00 15.77 352 ASP A N 1
ATOM 4558 C CA . ASP A 1 305 ? 5.098 14.273 14.321 1.00 17.44 352 ASP A CA 1
ATOM 4559 C C . ASP A 1 305 ? 4.871 15.626 14.987 1.00 15.16 352 ASP A C 1
ATOM 4560 O O . ASP A 1 305 ? 4.966 16.660 14.324 1.00 19.94 352 ASP A O 1
ATOM 4569 N N . GLY A 1 306 ? 4.588 15.646 16.279 1.00 14.79 353 GLY A N 1
ATOM 4570 C CA . GLY A 1 306 ? 4.266 16.881 16.930 1.00 13.00 353 GLY A CA 1
ATOM 4571 C C . GLY A 1 306 ? 2.965 17.505 16.493 1.00 14.18 353 GLY A C 1
ATOM 4572 O O . GLY A 1 306 ? 2.641 18.616 16.924 1.00 16.39 353 GLY A O 1
ATOM 4576 N N . LEU A 1 307 ? 2.207 16.820 15.641 1.00 10.56 354 LEU A N 1
ATOM 4577 C CA . LEU A 1 307 ? 1.009 17.354 14.995 1.00 12.90 354 LEU A CA 1
ATOM 4578 C C . LEU A 1 307 ? -0.145 16.356 15.056 1.00 11.17 354 LEU A C 1
ATOM 4579 O O . LEU A 1 307 ? -0.988 16.315 14.169 1.00 10.04 354 LEU A O 1
ATOM 4595 N N . GLY A 1 308 ? -0.159 15.517 16.086 1.00 10.81 355 GLY A N 1
ATOM 4596 C CA . GLY A 1 308 ? -1.286 14.666 16.362 1.00 9.33 355 GLY A CA 1
ATOM 4597 C C . GLY A 1 308 ? -1.201 13.260 15.805 1.00 6.89 355 GLY A C 1
ATOM 4598 O O . GLY A 1 308 ? -2.111 12.475 16.042 1.00 5.95 355 GLY A O 1
ATOM 4602 N N . ARG A 1 309 ? -0.125 12.914 15.128 1.00 8.35 356 ARG A N 1
ATOM 4603 C CA . ARG A 1 309 ? -0.018 11.661 14.414 1.00 8.36 356 ARG A CA 1
ATOM 4604 C C . ARG A 1 309 ? 1.202 10.871 14.888 1.00 8.78 356 ARG A C 1
ATOM 4605 O O . ARG A 1 309 ? 2.283 11.417 15.117 1.00 9.56 356 ARG A O 1
ATOM 4626 N N . LEU A 1 310 ? 1.031 9.563 14.985 1.00 9.47 357 LEU A N 1
ATOM 4627 C CA . LEU A 1 310 ? 2.154 8.693 15.195 1.00 9.48 357 LEU A CA 1
ATOM 4628 C C . LEU A 1 310 ? 3.116 8.803 14.023 1.00 9.67 357 LEU A C 1
ATOM 4629 O O . LEU A 1 310 ? 2.693 8.962 12.876 1.00 12.81 357 LEU A O 1
ATOM 4645 N N . ASP A 1 311 ? 4.412 8.731 14.299 1.00 10.12 358 ASP A N 1
ATOM 4646 C CA . ASP A 1 311 ? 5.465 8.787 13.287 1.00 11.58 358 ASP A CA 1
ATOM 4647 C C . ASP A 1 311 ? 6.187 7.449 13.283 1.00 13.20 358 ASP A C 1
ATOM 4648 O O . ASP A 1 311 ? 6.672 7.002 14.330 1.00 14.05 358 ASP A O 1
ATOM 4657 N N . ALA A 1 312 ? 6.282 6.816 12.110 1.00 9.60 359 ALA A N 1
ATOM 4658 C CA . ALA A 1 312 ? 6.839 5.477 12.016 1.00 9.52 359 ALA A CA 1
ATOM 4659 C C . ALA A 1 312 ? 7.377 5.248 10.615 1.00 9.32 359 ALA A C 1
ATOM 4660 O O . ALA A 1 312 ? 7.161 6.034 9.693 1.00 8.81 359 ALA A O 1
ATOM 4667 N N . GLY A 1 313 ? 8.150 4.192 10.458 1.00 7.92 360 GLY A N 1
ATOM 4668 C CA . GLY A 1 313 ? 8.687 3.866 9.154 1.00 7.88 360 GLY A CA 1
ATOM 4669 C C . GLY A 1 313 ? 9.386 2.533 9.118 1.00 6.58 360 GLY A C 1
ATOM 4670 O O . GLY A 1 313 ? 9.170 1.668 9.947 1.00 6.61 360 GLY A O 1
ATOM 4674 N N . LEU A 1 314 ? 10.252 2.403 8.133 1.00 6.45 361 LEU A N 1
ATOM 4675 C CA . LEU A 1 314 ? 11.050 1.216 7.943 1.00 8.19 361 LEU A CA 1
ATOM 4676 C C . LEU A 1 314 ? 12.495 1.633 7.779 1.00 7.00 361 LEU A C 1
ATOM 4677 O O . LEU A 1 314 ? 12.813 2.515 6.960 1.00 7.18 361 LEU A O 1
ATOM 4693 N N . PHE A 1 315 ? 13.387 1.020 8.569 1.00 6.36 362 PHE A N 1
ATOM 4694 C CA . PHE A 1 315 ? 14.835 1.200 8.445 1.00 5.69 362 PHE A CA 1
ATOM 4695 C C . PHE A 1 315 ? 15.342 0.109 7.520 1.00 5.79 362 PHE A C 1
ATOM 4696 O O . PHE A 1 315 ? 15.512 -1.021 7.947 1.00 7.12 362 PHE A O 1
ATOM 4713 N N . PHE A 1 316 ? 15.571 0.462 6.268 1.00 5.99 363 PHE A N 1
ATOM 4714 C CA . PHE A 1 316 ? 15.859 -0.498 5.218 1.00 5.86 363 PHE A CA 1
ATOM 4715 C C . PHE A 1 316 ? 17.337 -0.769 5.188 1.00 9.12 363 PHE A C 1
ATOM 4716 O O . PHE A 1 316 ? 18.133 0.161 5.265 1.00 5.94 363 PHE A O 1
ATOM 4733 N N . LEU A 1 317 ? 17.701 -2.056 5.143 1.00 7.18 364 LEU A N 1
ATOM 4734 C CA . LEU A 1 317 ? 19.093 -2.480 5.101 1.00 8.28 364 LEU A CA 1
ATOM 4735 C C . LEU A 1 317 ? 19.199 -3.485 3.956 1.00 6.35 364 LEU A C 1
ATOM 4736 O O . LEU A 1 317 ? 18.381 -4.402 3.861 1.00 10.77 364 LEU A O 1
ATOM 4752 N N . ALA A 1 318 ? 20.141 -3.279 3.055 1.00 6.80 365 ALA A N 1
ATOM 4753 C CA . ALA A 1 318 ? 20.348 -4.197 1.963 1.00 6.34 365 ALA A CA 1
ATOM 4754 C C . ALA A 1 318 ? 21.820 -4.502 1.841 1.00 5.13 365 ALA A C 1
ATOM 4755 O O . ALA A 1 318 ? 22.638 -3.589 1.785 1.00 7.99 365 ALA A O 1
ATOM 4762 N N . TYR A 1 319 ? 22.134 -5.790 1.798 1.00 6.54 366 TYR A N 1
ATOM 4763 C CA . TYR A 1 319 ? 23.473 -6.300 1.576 1.00 7.05 366 TYR A CA 1
ATOM 4764 C C . TYR A 1 319 ? 23.587 -6.786 0.127 1.00 6.93 366 TYR A C 1
ATOM 4765 O O . TYR A 1 319 ? 22.630 -7.322 -0.427 1.00 8.37 366 TYR A O 1
ATOM 4783 N N . GLN A 1 320 ? 24.738 -6.559 -0.487 1.00 6.68 367 GLN A N 1
ATOM 4784 C CA . GLN A 1 320 ? 24.987 -6.938 -1.857 1.00 6.73 367 GLN A CA 1
ATOM 4785 C C . GLN A 1 320 ? 26.486 -6.996 -2.137 1.00 7.60 367 GLN A C 1
ATOM 4786 O O . GLN A 1 320 ? 27.290 -6.380 -1.444 1.00 7.73 367 GLN A O 1
ATOM 4800 N N . ARG A 1 321 ? 26.832 -7.740 -3.213 1.00 9.67 368 ARG A N 1
ATOM 4801 C CA . ARG A 1 321 ? 28.223 -7.917 -3.614 1.00 10.88 368 ARG A CA 1
ATOM 4802 C C . ARG A 1 321 ? 28.838 -6.647 -4.205 1.00 6.06 368 ARG A C 1
ATOM 4803 O O . ARG A 1 321 ? 30.045 -6.449 -4.127 1.00 9.08 368 ARG A O 1
ATOM 4824 N N . ASP A 1 322 ? 28.012 -5.768 -4.749 1.00 7.20 369 ASP A N 1
ATOM 4825 C CA . ASP A 1 322 ? 28.496 -4.527 -5.324 1.00 10.68 369 ASP A CA 1
ATOM 4826 C C . ASP A 1 322 ? 27.344 -3.554 -5.345 1.00 8.34 369 ASP A C 1
ATOM 4827 O O . ASP A 1 322 ? 26.278 -3.868 -5.861 1.00 8.25 369 ASP A O 1
ATOM 4836 N N . ILE A 1 323 ? 27.516 -2.413 -4.689 1.00 8.22 370 ILE A N 1
ATOM 4837 C CA . ILE A 1 323 ? 26.438 -1.446 -4.641 1.00 8.18 370 ILE A CA 1
ATOM 4838 C C . ILE A 1 323 ? 26.024 -1.006 -6.047 1.00 8.53 370 ILE A C 1
ATOM 4839 O O . ILE A 1 323 ? 24.853 -0.713 -6.289 1.00 8.70 370 ILE A O 1
ATOM 4855 N N . ARG A 1 324 ? 26.969 -0.972 -6.997 1.00 10.32 371 ARG A N 1
ATOM 4856 C CA . ARG A 1 324 ? 26.650 -0.523 -8.344 1.00 10.42 371 ARG A CA 1
ATOM 4857 C C . ARG A 1 324 ? 25.740 -1.466 -9.103 1.00 10.38 371 ARG A C 1
ATOM 4858 O O . ARG A 1 324 ? 25.056 -1.045 -10.050 1.00 12.37 371 ARG A O 1
ATOM 4879 N N . THR A 1 325 ? 25.706 -2.732 -8.723 1.00 11.57 372 THR A N 1
ATOM 4880 C CA . THR A 1 325 ? 24.877 -3.728 -9.401 1.00 9.92 372 THR A CA 1
ATOM 4881 C C . THR A 1 325 ? 23.797 -4.276 -8.493 1.00 8.97 372 THR A C 1
ATOM 4882 O O . THR A 1 325 ? 23.123 -5.245 -8.860 1.00 12.45 372 THR A O 1
ATOM 4893 N N . GLY A 1 326 ? 23.644 -3.706 -7.318 1.00 9.40 373 GLY A N 1
ATOM 4894 C CA . GLY A 1 326 ? 22.572 -4.069 -6.426 1.00 7.55 373 GLY A CA 1
ATOM 4895 C C . GLY A 1 326 ? 21.590 -2.948 -6.140 1.00 9.89 373 GLY A C 1
ATOM 4896 O O . GLY A 1 326 ? 20.630 -2.708 -6.902 1.00 8.20 373 GLY A O 1
ATOM 4900 N N . PHE A 1 327 ? 21.789 -2.235 -5.021 1.00 9.83 374 PHE A N 1
ATOM 4901 C CA . PHE A 1 327 ? 20.809 -1.238 -4.620 1.00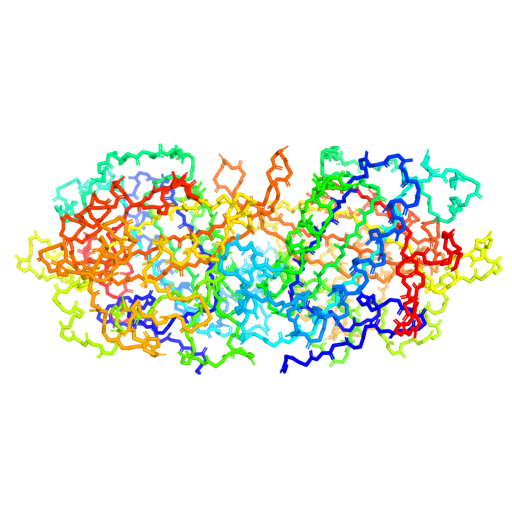 8.71 374 PHE A CA 1
ATOM 4902 C C . PHE A 1 327 ? 20.607 -0.160 -5.669 1.00 7.23 374 PHE A C 1
ATOM 4903 O O . PHE A 1 327 ? 19.478 0.289 -5.880 1.00 7.02 374 PHE A O 1
ATOM 4920 N N . VAL A 1 328 ? 21.678 0.303 -6.300 1.00 10.19 375 VAL A N 1
ATOM 4921 C CA . VAL A 1 328 ? 21.543 1.465 -7.177 1.00 8.56 375 VAL A CA 1
ATOM 4922 C C . VAL A 1 328 ? 20.619 1.180 -8.352 1.00 7.92 375 VAL A C 1
ATOM 4923 O O . VAL A 1 328 ? 19.638 1.958 -8.531 1.00 7.22 375 VAL A O 1
ATOM 4936 N N . PRO A 1 329 ? 20.800 0.147 -9.146 1.00 8.62 376 PRO A N 1
ATOM 4937 C CA . PRO A 1 329 ? 19.861 -0.084 -10.250 1.00 8.17 376 PRO A CA 1
ATOM 4938 C C . PRO A 1 329 ? 18.434 -0.326 -9.796 1.00 8.00 376 PRO A C 1
ATOM 4939 O O . PRO A 1 329 ? 17.492 0.176 -10.407 1.00 10.14 376 PRO A O 1
ATOM 4950 N N . VAL A 1 330 ? 18.246 -1.084 -8.710 1.00 8.68 377 VAL A N 1
ATOM 4951 C CA . VAL A 1 330 ? 16.888 -1.344 -8.229 1.00 7.79 377 VAL A CA 1
ATOM 4952 C C . VAL A 1 330 ? 16.231 -0.046 -7.786 1.00 7.77 377 VAL A C 1
ATOM 4953 O O . VAL A 1 330 ? 15.119 0.276 -8.191 1.00 7.31 377 VAL A O 1
ATOM 4966 N N . GLN A 1 331 ? 16.884 0.724 -6.935 1.00 6.35 378 GLN A N 1
ATOM 4967 C CA . GLN A 1 331 ? 16.295 1.962 -6.471 1.00 9.55 378 GLN A CA 1
ATOM 4968 C C . GLN A 1 331 ? 16.017 2.919 -7.630 1.00 8.78 378 GLN A C 1
ATOM 4969 O O . GLN A 1 331 ? 14.988 3.593 -7.639 1.00 9.48 378 GLN A O 1
ATOM 4983 N N . ARG A 1 332 ? 16.894 2.946 -8.640 1.00 10.76 379 ARG A N 1
ATOM 4984 C CA . ARG A 1 332 ? 16.582 3.749 -9.826 1.00 10.08 379 ARG A CA 1
ATOM 4985 C C . ARG A 1 332 ? 15.310 3.260 -10.503 1.00 10.21 379 ARG A C 1
ATOM 4986 O O . ARG A 1 332 ? 14.510 4.057 -10.977 1.00 7.95 379 ARG A O 1
ATOM 5007 N N . ASN A 1 333 ? 15.100 1.950 -10.550 1.00 10.26 380 ASN A N 1
ATOM 5008 C CA . ASN A 1 333 ? 13.885 1.447 -11.185 1.00 10.46 380 ASN A CA 1
ATOM 5009 C C . ASN A 1 333 ? 12.634 1.734 -10.378 1.00 8.32 380 ASN A C 1
ATOM 5010 O O . ASN A 1 333 ? 11.525 1.650 -10.908 1.00 10.64 380 ASN A O 1
ATOM 5021 N N . LEU A 1 334 ? 12.775 2.060 -9.091 1.00 9.55 381 LEU A N 1
ATOM 5022 C CA . LEU A 1 334 ? 11.648 2.450 -8.257 1.00 8.03 381 LEU A CA 1
ATOM 5023 C C . LEU A 1 334 ? 11.228 3.896 -8.445 1.00 8.65 381 LEU A C 1
ATOM 5024 O O . LEU A 1 334 ? 10.357 4.367 -7.710 1.00 10.01 381 LEU A O 1
ATOM 5040 N N . ALA A 1 335 ? 11.803 4.599 -9.415 1.00 10.72 382 ALA A N 1
ATOM 5041 C CA . ALA A 1 335 ? 11.457 6.006 -9.588 1.00 11.22 382 ALA A CA 1
ATOM 5042 C C . ALA A 1 335 ? 9.970 6.204 -9.877 1.00 11.39 382 ALA A C 1
ATOM 5043 O O . ALA A 1 335 ? 9.378 7.211 -9.465 1.00 12.19 382 ALA A O 1
ATOM 5050 N N . THR A 1 336 ? 9.347 5.271 -10.584 1.00 10.56 383 THR A N 1
ATOM 5051 C CA . THR A 1 336 ? 7.925 5.331 -10.868 1.00 10.22 383 THR A CA 1
ATOM 5052 C C . THR A 1 336 ? 7.062 4.480 -9.934 1.00 9.58 383 THR A C 1
ATOM 5053 O O . THR A 1 336 ? 5.888 4.265 -10.227 1.00 9.71 383 THR A O 1
ATOM 5064 N N . ASP A 1 337 ? 7.621 3.975 -8.838 1.00 7.44 384 ASP A N 1
ATOM 5065 C CA . ASP A 1 337 ? 6.915 3.093 -7.901 1.00 10.47 384 ASP A CA 1
ATOM 5066 C C . ASP A 1 337 ? 5.691 3.783 -7.342 1.00 7.31 384 ASP A C 1
ATOM 5067 O O . ASP A 1 337 ? 5.781 4.905 -6.855 1.00 8.49 384 ASP A O 1
ATOM 5076 N N . ALA A 1 338 ? 4.545 3.088 -7.395 1.00 10.05 385 ALA A N 1
ATOM 5077 C CA . ALA A 1 338 ? 3.331 3.585 -6.756 1.00 8.28 385 ALA A CA 1
ATOM 5078 C C . ALA A 1 338 ? 3.530 3.768 -5.244 1.00 7.66 385 ALA A C 1
ATOM 5079 O O . ALA A 1 338 ? 2.905 4.645 -4.634 1.00 10.59 385 ALA A O 1
ATOM 5086 N N . LEU A 1 339 ? 4.416 2.981 -4.636 1.00 8.03 386 LEU A N 1
ATOM 5087 C CA . LEU A 1 339 ? 4.698 3.130 -3.206 1.00 6.88 386 LEU A CA 1
ATOM 5088 C C . LEU A 1 339 ? 5.261 4.499 -2.886 1.00 6.56 386 LEU A C 1
ATOM 5089 O O . LEU A 1 339 ? 5.126 4.960 -1.762 1.00 6.77 386 LEU A O 1
ATOM 5105 N N . ASN A 1 340 ? 5.869 5.186 -3.867 1.00 8.66 387 ASN A N 1
ATOM 5106 C CA . ASN A 1 340 ? 6.505 6.458 -3.567 1.00 7.28 387 ASN A CA 1
ATOM 5107 C C . ASN A 1 340 ? 5.518 7.442 -2.967 1.00 8.74 387 ASN A C 1
ATOM 5108 O O . ASN A 1 340 ? 5.914 8.321 -2.201 1.00 12.13 387 ASN A O 1
ATOM 5119 N N . GLU A 1 341 ? 4.235 7.334 -3.322 1.00 7.27 388 GLU A N 1
ATOM 5120 C CA . GLU A 1 341 ? 3.196 8.211 -2.797 1.00 10.55 388 GLU A CA 1
ATOM 5121 C C . GLU A 1 341 ? 3.000 8.073 -1.290 1.00 8.63 388 GLU A C 1
ATOM 5122 O O . GLU A 1 341 ? 2.373 8.944 -0.685 1.00 11.80 388 GLU A O 1
ATOM 5134 N N . PHE A 1 342 ? 3.543 7.010 -0.684 1.00 8.14 389 PHE A N 1
ATOM 5135 C CA . PHE A 1 342 ? 3.294 6.707 0.708 1.00 8.31 389 PHE A CA 1
ATOM 5136 C C . PHE A 1 342 ? 4.561 6.670 1.562 1.00 7.77 389 PHE A C 1
ATOM 5137 O O . PHE A 1 342 ? 4.479 6.297 2.737 1.00 8.37 389 PHE A O 1
ATOM 5154 N N . ILE A 1 343 ? 5.719 6.995 1.022 1.00 7.43 390 ILE A N 1
ATOM 5155 C CA . ILE A 1 343 ? 6.984 6.921 1.723 1.00 7.27 390 ILE A CA 1
ATOM 5156 C C . ILE A 1 343 ? 7.855 8.125 1.388 1.00 7.03 390 ILE A C 1
ATOM 5157 O O . ILE A 1 343 ? 7.635 8.816 0.388 1.00 8.87 390 ILE A O 1
ATOM 5173 N N . GLN A 1 344 ? 8.879 8.343 2.223 1.00 7.63 391 GLN A N 1
ATOM 5174 C CA . GLN A 1 344 ? 9.941 9.286 1.938 1.00 9.97 391 GLN A CA 1
ATOM 5175 C C . GLN A 1 344 ? 11.241 8.830 2.594 1.00 7.46 391 GLN A C 1
ATOM 5176 O O . GLN A 1 344 ? 11.256 8.565 3.797 1.00 8.32 391 GLN A O 1
ATOM 5190 N N . HIS A 1 345 ? 12.318 8.697 1.801 1.00 6.70 392 HIS A N 1
ATOM 5191 C CA . HIS A 1 345 ? 13.634 8.376 2.334 1.00 8.21 392 HIS A CA 1
ATOM 5192 C C . HIS A 1 345 ? 14.231 9.598 3.013 1.00 8.38 392 HIS A C 1
ATOM 5193 O O . HIS A 1 345 ? 14.317 10.676 2.417 1.00 9.75 392 HIS A O 1
ATOM 5207 N N . VAL A 1 346 ? 14.639 9.441 4.276 1.00 7.40 393 VAL A N 1
ATOM 5208 C CA . VAL A 1 346 ? 15.057 10.545 5.107 1.00 7.35 393 VAL A CA 1
ATOM 5209 C C . VAL A 1 346 ? 16.402 10.341 5.788 1.00 8.54 393 VAL A C 1
ATOM 5210 O O . VAL A 1 346 ? 16.852 11.236 6.513 1.00 10.49 393 VAL A O 1
ATOM 5223 N N . GLY A 1 347 ? 17.092 9.227 5.580 1.00 7.59 394 GLY A N 1
ATOM 5224 C CA . GLY A 1 347 ? 18.477 9.090 6.008 1.00 7.96 394 GLY A CA 1
ATOM 5225 C C . GLY A 1 347 ? 19.119 8.009 5.165 1.00 5.90 394 GLY A C 1
ATOM 5226 O O . GLY A 1 347 ? 18.430 7.153 4.609 1.00 8.21 394 GLY A O 1
ATOM 5230 N N . SER A 1 348 ? 20.455 8.073 5.062 1.00 8.16 395 SER A N 1
ATOM 5231 C CA . SER A 1 348 ? 21.145 7.150 4.164 1.00 7.28 395 SER A CA 1
ATOM 5232 C C . SER A 1 348 ? 22.607 6.948 4.556 1.00 6.91 395 SER A C 1
ATOM 5233 O O . SER A 1 348 ? 23.252 7.866 5.038 1.00 8.24 395 SER A O 1
ATOM 5241 N N . ALA A 1 349 ? 23.121 5.736 4.349 1.00 6.47 396 ALA A N 1
ATOM 5242 C CA . ALA A 1 349 ? 24.551 5.483 4.516 1.00 5.78 396 ALA A CA 1
ATOM 5243 C C . ALA A 1 349 ? 24.964 4.206 3.805 1.00 6.03 396 ALA A C 1
ATOM 5244 O O . ALA A 1 349 ? 24.148 3.302 3.613 1.00 8.00 396 ALA A O 1
ATOM 5251 N N . VAL A 1 350 ? 26.263 4.114 3.459 1.00 7.67 397 VAL A N 1
ATOM 5252 C CA . VAL A 1 350 ? 26.828 2.905 2.858 1.00 7.69 397 VAL A CA 1
ATOM 5253 C C . VAL A 1 350 ? 28.096 2.488 3.592 1.00 6.50 397 VAL A C 1
ATOM 5254 O O . VAL A 1 350 ? 28.830 3.323 4.142 1.00 6.90 397 VAL A O 1
ATOM 5267 N N . PHE A 1 351 ? 28.318 1.189 3.665 1.00 6.45 398 PHE A N 1
ATOM 5268 C CA . PHE A 1 351 ? 29.459 0.662 4.392 1.00 9.04 398 PHE A CA 1
ATOM 5269 C C . PHE A 1 351 ? 30.001 -0.565 3.691 1.00 6.91 398 PHE A C 1
ATOM 5270 O O . PHE A 1 351 ? 29.245 -1.326 3.084 1.00 10.13 398 PHE A O 1
ATOM 5287 N N . ALA A 1 352 ? 31.314 -0.739 3.759 1.00 8.40 399 ALA A N 1
ATOM 5288 C CA . ALA A 1 352 ? 31.960 -1.957 3.328 1.00 8.13 399 ALA A CA 1
ATOM 5289 C C . ALA A 1 352 ? 32.093 -2.843 4.564 1.00 9.00 399 ALA A C 1
ATOM 5290 O O . ALA A 1 352 ? 32.779 -2.467 5.519 1.00 8.11 399 ALA A O 1
ATOM 5297 N N . VAL A 1 353 ? 31.404 -3.985 4.564 1.00 7.78 400 VAL A N 1
ATOM 5298 C CA . VAL A 1 353 ? 31.354 -4.886 5.691 1.00 7.89 400 VAL A CA 1
ATOM 5299 C C . VAL A 1 353 ? 32.453 -5.934 5.470 1.00 9.14 400 VAL A C 1
ATOM 5300 O O . VAL A 1 353 ? 32.328 -6.733 4.522 1.00 10.59 400 VAL A O 1
ATOM 5313 N N . PRO A 1 354 ? 33.530 -5.930 6.241 1.00 7.91 401 PRO A N 1
ATOM 5314 C CA . PRO A 1 354 ? 34.666 -6.806 5.922 1.00 7.73 401 PRO A CA 1
ATOM 5315 C C . PRO A 1 354 ? 34.341 -8.272 6.130 1.00 9.41 401 PRO A C 1
ATOM 5316 O O . PRO A 1 354 ? 33.311 -8.645 6.695 1.00 7.66 401 PRO A O 1
ATOM 5327 N N . PRO A 1 355 ? 35.220 -9.153 5.664 1.00 11.54 402 PRO A N 1
ATOM 5328 C CA . PRO A 1 355 ? 35.063 -10.572 5.919 1.00 10.38 402 PRO A CA 1
ATOM 5329 C C . PRO A 1 355 ? 35.079 -10.864 7.421 1.00 10.18 402 PRO A C 1
ATOM 5330 O O . PRO A 1 355 ? 35.311 -9.990 8.263 1.00 9.29 402 PRO A O 1
ATOM 5341 N N . GLY A 1 356 ? 34.772 -12.105 7.751 1.00 10.53 403 GLY A N 1
ATOM 5342 C CA . GLY A 1 356 ? 34.597 -12.503 9.122 1.00 9.59 403 GLY A CA 1
ATOM 5343 C C . GLY A 1 356 ? 35.881 -12.545 9.950 1.00 10.20 403 GLY A C 1
ATOM 5344 O O . GLY A 1 356 ? 37.018 -12.395 9.488 1.00 10.97 403 GLY A O 1
ATOM 5348 N N . VAL A 1 357 ? 35.666 -12.727 11.244 1.00 8.64 404 VAL A N 1
ATOM 5349 C CA . VAL A 1 357 ? 36.729 -12.882 12.236 1.00 12.38 404 VAL A CA 1
ATOM 5350 C C . VAL A 1 357 ? 37.046 -14.367 12.276 1.00 10.13 404 VAL A C 1
ATOM 5351 O O . VAL A 1 357 ? 36.209 -15.176 12.672 1.00 10.19 404 VAL A O 1
ATOM 5364 N N . ARG A 1 358 ? 38.206 -14.741 11.750 1.00 9.03 405 ARG A N 1
ATOM 5365 C CA . ARG A 1 358 ? 38.449 -16.140 11.453 1.00 13.27 405 ARG A CA 1
ATOM 5366 C C . ARG A 1 358 ? 38.490 -16.997 12.713 1.00 8.23 405 ARG A C 1
ATOM 5367 O O . ARG A 1 358 ? 37.982 -18.120 12.700 1.00 13.72 405 ARG A O 1
ATOM 5388 N N . ASP A 1 359 ? 39.105 -16.505 13.771 1.00 11.02 406 ASP A N 1
ATOM 5389 C CA . ASP A 1 359 ? 39.332 -17.285 14.985 1.00 13.48 406 ASP A CA 1
ATOM 5390 C C . ASP A 1 359 ? 39.724 -16.336 16.107 1.00 8.88 406 ASP A C 1
ATOM 5391 O O . ASP A 1 359 ? 39.737 -15.111 15.933 1.00 8.68 406 ASP A O 1
ATOM 5400 N N . ALA A 1 360 ? 40.110 -16.901 17.251 1.00 11.72 407 ALA A N 1
ATOM 5401 C CA . ALA A 1 360 ? 40.303 -16.115 18.451 1.00 8.96 407 ALA A CA 1
ATOM 5402 C C . ALA A 1 360 ? 41.492 -15.172 18.369 1.00 10.15 407 ALA A C 1
ATOM 5403 O O . ALA A 1 360 ? 41.604 -14.279 19.207 1.00 12.79 407 ALA A O 1
ATOM 5410 N N . ASP A 1 361 ? 42.387 -15.364 17.413 1.00 13.62 408 ASP A N 1
ATOM 5411 C CA . ASP A 1 361 ? 43.555 -14.507 17.244 1.00 13.08 408 ASP A CA 1
ATOM 5412 C C . ASP A 1 361 ? 43.318 -13.397 16.219 1.00 15.75 408 ASP A C 1
ATOM 5413 O O . ASP A 1 361 ? 44.158 -12.496 16.089 1.00 14.98 408 ASP A O 1
ATOM 5422 N N . ASP A 1 362 ? 42.212 -13.427 15.515 1.00 11.95 409 ASP A N 1
ATOM 5423 C CA . ASP A 1 362 ? 41.896 -12.443 14.481 1.00 12.51 409 ASP A CA 1
ATOM 5424 C C . ASP A 1 362 ? 41.176 -11.267 15.096 1.00 11.47 409 ASP A C 1
ATOM 5425 O O . ASP A 1 362 ? 40.825 -11.262 16.276 1.00 11.87 409 ASP A O 1
ATOM 5434 N N . TRP A 1 363 ? 40.958 -10.242 14.277 1.00 9.93 410 TRP A N 1
ATOM 5435 C CA . TRP A 1 363 ? 40.340 -9.022 14.751 1.00 9.85 410 TRP A CA 1
ATOM 5436 C C . TRP A 1 363 ? 39.623 -8.338 13.594 1.00 9.55 410 TRP A C 1
ATOM 5437 O O . TRP A 1 363 ? 40.046 -8.432 12.446 1.00 10.39 410 TRP A O 1
ATOM 5458 N N . TRP A 1 364 ? 38.556 -7.608 13.933 1.00 9.45 411 TRP A N 1
ATOM 5459 C CA . TRP A 1 364 ? 37.804 -6.824 12.967 1.00 7.79 411 TRP A CA 1
ATOM 5460 C C . TRP A 1 364 ? 38.734 -5.911 12.188 1.00 7.77 411 TRP A C 1
ATOM 5461 O O . TRP A 1 364 ? 39.469 -5.129 12.779 1.00 9.40 411 TRP A O 1
ATOM 5482 N N . GLY A 1 365 ? 38.662 -5.981 10.865 1.00 8.81 412 GLY A N 1
ATOM 5483 C CA . GLY A 1 365 ? 39.446 -5.103 10.022 1.00 10.11 412 GLY A CA 1
ATOM 5484 C C . GLY A 1 365 ? 40.862 -5.555 9.762 1.00 11.92 412 GLY A C 1
ATOM 5485 O O . GLY A 1 365 ? 41.636 -4.813 9.165 1.00 11.63 412 GLY A O 1
ATOM 5489 N N . SER A 1 366 ? 41.222 -6.764 10.166 1.00 11.37 413 SER A N 1
ATOM 5490 C CA . SER A 1 366 ? 42.600 -7.202 10.029 1.00 11.80 413 SER A CA 1
ATOM 5491 C C . SER A 1 366 ? 43.038 -7.280 8.563 1.00 12.10 413 SER A C 1
ATOM 5492 O O . SER A 1 366 ? 44.194 -6.978 8.245 1.00 12.12 413 SER A O 1
ATOM 5500 N N . THR A 1 367 ? 42.126 -7.668 7.653 1.00 12.52 414 THR A N 1
ATOM 5501 C CA . THR A 1 367 ? 42.485 -7.727 6.236 1.00 10.60 414 THR A CA 1
ATOM 5502 C C . THR A 1 367 ? 42.775 -6.340 5.671 1.00 11.15 414 THR A C 1
ATOM 5503 O O . THR A 1 367 ? 43.562 -6.214 4.726 1.00 14.23 414 THR A O 1
ATOM 5514 N N . LEU A 1 368 ? 42.133 -5.301 6.214 1.00 11.03 415 LEU A N 1
ATOM 5515 C CA . LEU A 1 368 ? 42.333 -3.952 5.706 1.00 13.74 415 LEU A CA 1
ATOM 5516 C C . LEU A 1 368 ? 43.583 -3.335 6.292 1.00 15.30 415 LEU A C 1
ATOM 5517 O O . LEU A 1 368 ? 44.395 -2.742 5.569 1.00 18.33 415 LEU A O 1
ATOM 5533 N N . PHE A 1 369 ? 43.770 -3.478 7.608 1.00 15.33 416 PHE A N 1
ATOM 5534 C CA . PHE A 1 369 ? 44.878 -2.848 8.313 1.00 14.27 416 PHE A CA 1
ATOM 5535 C C . PHE A 1 369 ? 46.139 -3.699 8.342 1.00 23.13 416 PHE A C 1
ATOM 5536 O O . PHE A 1 369 ? 47.198 -3.184 8.711 1.00 25.68 416 PHE A O 1
ATOM 5553 N N . GLY A 1 370 ? 46.062 -4.963 7.954 1.00 30.07 417 GLY A N 1
ATOM 5554 C CA . GLY A 1 370 ? 47.252 -5.795 7.981 1.00 33.50 417 GLY A CA 1
ATOM 5555 C C . GLY A 1 370 ? 47.621 -6.177 9.405 1.00 34.51 417 GLY A C 1
ATOM 5556 O O . GLY A 1 370 ? 46.818 -6.095 10.331 1.00 32.30 417 GLY A O 1
ATOM 5560 N N . LYS A 1 371 ? 48.883 -6.584 9.563 1.00 59.43 418 LYS A N 1
ATOM 5561 C CA . LYS A 1 371 ? 49.433 -7.015 10.854 1.00 63.58 418 LYS A CA 1
ATOM 5562 C C . LYS A 1 371 ? 48.843 -8.364 11.282 1.00 55.06 418 LYS A C 1
ATOM 5563 O O . LYS A 1 371 ? 47.648 -8.621 11.109 1.00 45.61 418 LYS A O 1
ATOM 5582 N N . GLY B 1 8 ? 1.442 -17.757 30.030 1.00 28.46 55 GLY B N 1
ATOM 5583 C CA . GLY B 1 8 ? 0.085 -17.487 29.580 1.00 32.08 55 GLY B CA 1
ATOM 5584 C C . GLY B 1 8 ? 0.006 -16.704 28.272 1.00 25.79 55 GLY B C 1
ATOM 5585 O O . GLY B 1 8 ? 0.962 -16.034 27.881 1.00 31.01 55 GLY B O 1
ATOM 5588 N N . SER B 1 9 ? -1.138 -16.779 27.596 1.00 21.14 56 SER B N 1
ATOM 5589 C CA . SER B 1 9 ? -1.266 -16.207 26.266 1.00 20.73 56 SER B CA 1
ATOM 5590 C C . SER B 1 9 ? -2.135 -14.953 26.204 1.00 13.45 56 SER B C 1
ATOM 5591 O O . SER B 1 9 ? -1.912 -14.123 25.336 1.00 13.92 56 SER B O 1
ATOM 5599 N N . ALA B 1 10 ? -3.118 -14.805 27.091 1.00 13.60 57 ALA B N 1
ATOM 5600 C CA . ALA B 1 10 ? -4.012 -13.657 27.016 1.00 9.99 57 ALA B CA 1
ATOM 5601 C C . ALA B 1 10 ? -4.460 -13.278 28.403 1.00 10.16 57 ALA B C 1
ATOM 5602 O O . ALA B 1 10 ? -4.446 -14.109 29.314 1.00 11.60 57 ALA B O 1
ATOM 5609 N N . VAL B 1 11 ? -4.920 -12.033 28.558 1.00 10.65 58 VAL B N 1
ATOM 5610 C CA . VAL B 1 11 ? -5.372 -11.498 29.825 1.00 8.78 58 VAL B CA 1
ATOM 5611 C C . VAL B 1 11 ? -6.810 -11.042 29.619 1.00 8.98 58 VAL B C 1
ATOM 5612 O O . VAL B 1 11 ? -7.085 -10.345 28.645 1.00 8.72 58 VAL B O 1
ATOM 5625 N N . PRO B 1 12 ? -7.749 -11.440 30.475 1.00 8.66 59 PRO B N 1
ATOM 5626 C CA . PRO B 1 12 ? -9.146 -11.046 30.258 1.00 7.73 59 PRO B CA 1
ATOM 5627 C C . PRO B 1 12 ? -9.312 -9.546 30.278 1.00 8.11 59 PRO B C 1
ATOM 5628 O O . PRO B 1 12 ? -8.785 -8.852 31.129 1.00 9.24 59 PRO B O 1
ATOM 5639 N N . PHE B 1 13 ? -10.107 -9.045 29.345 1.00 10.24 60 PHE B N 1
ATOM 5640 C CA . PHE B 1 13 ? -10.311 -7.618 29.233 1.00 9.40 60 PHE B CA 1
ATOM 5641 C C . PHE B 1 13 ? -11.337 -7.118 30.237 1.00 6.97 60 PHE B C 1
ATOM 5642 O O . PHE B 1 13 ? -11.161 -6.042 30.796 1.00 6.92 60 PHE B O 1
ATOM 5659 N N . HIS B 1 14 ? -12.394 -7.896 30.482 1.00 10.10 61 HIS B N 1
ATOM 5660 C CA . HIS B 1 14 ? -13.431 -7.489 31.424 1.00 10.58 61 HIS B CA 1
ATOM 5661 C C . HIS B 1 14 ? -13.019 -7.756 32.870 1.00 9.97 61 HIS B C 1
ATOM 5662 O O . HIS B 1 14 ? -12.189 -8.629 33.165 1.00 9.33 61 HIS B O 1
ATOM 5676 N N . GLY B 1 15 ? -13.603 -6.978 33.772 1.00 14.78 62 GLY B N 1
ATOM 5677 C CA . GLY B 1 15 ? -13.362 -7.165 35.191 1.00 12.05 62 GLY B CA 1
ATOM 5678 C C . GLY B 1 15 ? -13.916 -6.014 35.984 1.00 10.47 62 GLY B C 1
ATOM 5679 O O . GLY B 1 15 ? -14.392 -5.019 35.448 1.00 10.92 62 GLY B O 1
ATOM 5683 N N . ALA B 1 16 ? -13.869 -6.182 37.319 1.00 12.62 63 ALA B N 1
ATOM 5684 C CA . ALA B 1 16 ? -14.193 -5.070 38.201 1.00 16.07 63 ALA B CA 1
ATOM 5685 C C . ALA B 1 16 ? -13.201 -3.931 38.025 1.00 8.22 63 ALA B C 1
ATOM 5686 O O . ALA B 1 16 ? -13.568 -2.766 38.164 1.00 8.25 63 ALA B O 1
ATOM 5693 N N . HIS B 1 17 ? -11.942 -4.273 37.756 1.00 9.98 64 HIS B N 1
ATOM 5694 C CA . HIS B 1 17 ? -10.853 -3.354 37.504 1.00 8.27 64 HIS B CA 1
ATOM 5695 C C . HIS B 1 17 ? -10.437 -3.500 36.039 1.00 7.78 64 HIS B C 1
ATOM 5696 O O . HIS B 1 17 ? -10.681 -4.513 35.397 1.00 8.83 64 HIS B O 1
ATOM 5710 N N . GLN B 1 18 ? -9.809 -2.459 35.517 1.00 7.75 65 GLN B N 1
ATOM 5711 C CA . GLN B 1 18 ? -9.148 -2.595 34.241 1.00 6.63 65 GLN B CA 1
ATOM 5712 C C . GLN B 1 18 ? -7.906 -3.470 34.411 1.00 7.47 65 GLN B C 1
ATOM 5713 O O . GLN B 1 18 ? -7.205 -3.409 35.422 1.00 8.80 65 GLN B O 1
ATOM 5727 N N . ALA B 1 19 ? -7.673 -4.329 33.434 1.00 8.30 66 ALA B N 1
ATOM 5728 C CA . ALA B 1 19 ? -6.428 -5.046 33.375 1.00 6.67 66 ALA B CA 1
ATOM 5729 C C . ALA B 1 19 ? -5.290 -4.093 33.052 1.00 7.19 66 ALA B C 1
ATOM 5730 O O . ALA B 1 19 ? -5.510 -2.952 32.681 1.00 6.55 66 ALA B O 1
ATOM 5737 N N . GLY B 1 20 ? -4.052 -4.548 33.256 1.00 6.62 67 GLY B N 1
ATOM 5738 C CA . GLY B 1 20 ? -2.862 -3.779 33.051 1.00 6.37 67 GLY B CA 1
ATOM 5739 C C . GLY B 1 20 ? -2.361 -3.024 34.256 1.00 7.92 67 GLY B C 1
ATOM 5740 O O . GLY B 1 20 ? -1.412 -2.248 34.143 1.00 6.48 67 GLY B O 1
ATOM 5744 N N . ILE B 1 21 ? -2.919 -3.284 35.437 1.00 7.06 68 ILE B N 1
ATOM 5745 C CA . ILE B 1 21 ? -2.533 -2.608 36.659 1.00 7.78 68 ILE B CA 1
ATOM 5746 C C . ILE B 1 21 ? -1.967 -3.642 37.634 1.00 8.39 68 ILE B C 1
ATOM 5747 O O . ILE B 1 21 ? -0.766 -3.673 37.896 1.00 10.10 68 ILE B O 1
ATOM 5763 N N . ALA B 1 22 ? -2.833 -4.519 38.134 1.00 10.28 69 ALA B N 1
ATOM 5764 C CA . ALA B 1 22 ? -2.451 -5.593 39.023 1.00 9.40 69 ALA B CA 1
ATOM 5765 C C . ALA B 1 22 ? -2.070 -6.858 38.271 1.00 11.70 69 ALA B C 1
ATOM 5766 O O . ALA B 1 22 ? -1.520 -7.790 38.882 1.00 11.39 69 ALA B O 1
ATOM 5773 N N . THR B 1 23 ? -2.365 -6.938 36.984 1.00 9.34 70 THR B N 1
ATOM 5774 C CA . THR B 1 23 ? -2.081 -8.133 36.202 1.00 12.78 70 THR B CA 1
ATOM 5775 C C . THR B 1 23 ? -0.573 -8.220 35.894 1.00 9.63 70 THR B C 1
ATOM 5776 O O . THR B 1 23 ? 0.164 -7.246 35.998 1.00 9.26 70 THR B O 1
ATOM 5787 N N . PRO B 1 24 ? -0.080 -9.430 35.598 1.00 12.91 71 PRO B N 1
ATOM 5788 C CA . PRO B 1 24 ? 1.374 -9.609 35.442 1.00 14.42 71 PRO B CA 1
ATOM 5789 C C . PRO B 1 24 ? 1.972 -8.686 34.377 1.00 11.17 71 PRO B C 1
ATOM 5790 O O . PRO B 1 24 ? 1.362 -8.417 33.336 1.00 12.61 71 PRO B O 1
ATOM 5801 N N . VAL B 1 25 ? 3.184 -8.237 34.641 1.00 10.24 72 VAL B N 1
ATOM 5802 C CA . VAL B 1 25 ? 3.833 -7.215 33.835 1.00 13.40 72 VAL B CA 1
ATOM 5803 C C . VAL B 1 25 ? 4.370 -7.835 32.548 1.00 10.73 72 VAL B C 1
ATOM 5804 O O . VAL B 1 25 ? 5.157 -8.791 32.591 1.00 13.85 72 VAL B O 1
ATOM 5817 N N . GLN B 1 26 ? 3.971 -7.272 31.424 1.00 8.75 73 GLN B N 1
ATOM 5818 C CA . GLN B 1 26 ? 4.343 -7.803 30.117 1.00 9.85 73 GLN B CA 1
ATOM 5819 C C . GLN B 1 26 ? 5.672 -7.205 29.658 1.00 7.55 73 GLN B C 1
ATOM 5820 O O . GLN B 1 26 ? 6.151 -6.221 30.201 1.00 8.47 73 GLN B O 1
ATOM 5834 N N . ASP B 1 27 ? 6.275 -7.812 28.632 1.00 7.82 74 ASP B N 1
ATOM 5835 C CA . ASP B 1 27 ? 7.645 -7.470 28.293 1.00 9.90 74 ASP B CA 1
ATOM 5836 C C . ASP B 1 27 ? 7.780 -6.083 27.670 1.00 8.05 74 ASP B C 1
ATOM 5837 O O . ASP B 1 27 ? 8.862 -5.482 27.726 1.00 8.65 74 ASP B O 1
ATOM 5846 N N . ARG B 1 28 ? 6.732 -5.590 27.005 1.00 7.64 75 ARG B N 1
ATOM 5847 C CA . ARG B 1 28 ? 6.849 -4.387 26.194 1.00 8.12 75 ARG B CA 1
ATOM 5848 C C . ARG B 1 28 ? 5.702 -3.422 26.471 1.00 8.46 75 ARG B C 1
ATOM 5849 O O . ARG B 1 28 ? 4.617 -3.813 26.913 1.00 7.50 75 ARG B O 1
ATOM 5870 N N . LEU B 1 29 ? 5.947 -2.161 26.171 1.00 7.16 76 LEU B N 1
ATOM 5871 C CA . LEU B 1 29 ? 4.981 -1.075 26.337 1.00 7.49 76 LEU B CA 1
ATOM 5872 C C . LEU B 1 29 ? 4.921 -0.186 25.086 1.00 7.21 76 LEU B C 1
ATOM 5873 O O . LEU B 1 29 ? 5.969 0.187 24.516 1.00 6.40 76 LEU B O 1
ATOM 5889 N N . HIS B 1 30 ? 3.688 0.203 24.730 1.00 6.58 77 HIS B N 1
ATOM 5890 C CA . HIS B 1 30 ? 3.416 1.367 23.900 1.00 6.01 77 HIS B CA 1
ATOM 5891 C C . HIS B 1 30 ? 2.406 2.212 24.669 1.00 5.83 77 HIS B C 1
ATOM 5892 O O . HIS B 1 30 ? 1.264 1.794 24.826 1.00 5.26 77 HIS B O 1
ATOM 5906 N N . PHE B 1 31 ? 2.854 3.351 25.176 1.00 7.40 78 PHE B N 1
ATOM 5907 C CA . PHE B 1 31 ? 2.014 4.269 25.923 1.00 6.71 78 PHE B CA 1
ATOM 5908 C C . PHE B 1 31 ? 1.738 5.486 25.062 1.00 7.45 78 PHE B C 1
ATOM 5909 O O . PHE B 1 31 ? 2.666 6.084 24.522 1.00 9.83 78 PHE B O 1
ATOM 5926 N N . ALA B 1 32 ? 0.462 5.820 24.903 1.00 5.36 79 ALA B N 1
ATOM 5927 C CA . ALA B 1 32 ? 0.077 6.987 24.135 1.00 7.20 79 ALA B CA 1
ATOM 5928 C C . ALA B 1 32 ? -0.800 7.893 24.980 1.00 7.56 79 ALA B C 1
ATOM 5929 O O . ALA B 1 32 ? -1.728 7.432 25.635 1.00 5.72 79 ALA B O 1
ATOM 5936 N N . ALA B 1 33 ? -0.530 9.188 24.927 1.00 6.77 80 ALA B N 1
ATOM 5937 C CA . ALA B 1 33 ? -1.416 10.194 25.485 1.00 8.43 80 ALA B CA 1
ATOM 5938 C C . ALA B 1 33 ? -2.150 10.856 24.334 1.00 4.86 80 ALA B C 1
ATOM 5939 O O . ALA B 1 33 ? -1.529 11.155 23.312 1.00 7.13 80 ALA B O 1
ATOM 5946 N N . PHE B 1 34 ? -3.463 11.029 24.464 1.00 5.99 81 PHE B N 1
ATOM 5947 C CA . PHE B 1 34 ? -4.287 11.605 23.424 1.00 8.04 81 PHE B CA 1
ATOM 5948 C C . PHE B 1 34 ? -4.832 12.946 23.884 1.00 6.40 81 PHE B C 1
ATOM 5949 O O . PHE B 1 34 ? -5.111 13.128 25.070 1.00 7.95 81 PHE B O 1
ATOM 5966 N N . ASP B 1 35 ? -5.087 13.818 22.938 1.00 8.08 82 ASP B N 1
ATOM 5967 C CA . ASP B 1 35 ? -5.895 15.008 23.166 1.00 8.61 82 ASP B CA 1
ATOM 5968 C C . ASP B 1 35 ? -7.202 14.939 22.382 1.00 9.02 82 ASP B C 1
ATOM 5969 O O . ASP B 1 35 ? -7.247 14.402 21.265 1.00 9.67 82 ASP B O 1
ATOM 5978 N N . VAL B 1 36 ? -8.279 15.489 22.968 1.00 12.23 83 VAL B N 1
ATOM 5979 C CA . VAL B 1 36 ? -9.611 15.466 22.372 1.00 9.54 83 VAL B CA 1
ATOM 5980 C C . VAL B 1 36 ? -9.783 16.609 21.392 1.00 13.65 83 VAL B C 1
ATOM 5981 O O . VAL B 1 36 ? -9.373 17.740 21.659 1.00 16.48 83 VAL B O 1
ATOM 5994 N N . THR B 1 37 ? -10.403 16.298 20.232 1.00 9.68 84 THR B N 1
ATOM 5995 C CA . THR B 1 37 ? -10.631 17.261 19.167 1.00 12.39 84 THR B CA 1
ATOM 5996 C C . THR B 1 37 ? -12.103 17.343 18.756 1.00 20.28 84 THR B C 1
ATOM 5997 O O . THR B 1 37 ? -12.397 17.684 17.600 1.00 27.02 84 THR B O 1
ATOM 6008 N N . THR B 1 38 ? -13.033 16.979 19.639 1.00 13.13 85 THR B N 1
ATOM 6009 C CA . THR B 1 38 ? -14.450 17.180 19.429 1.00 15.86 85 THR B CA 1
ATOM 6010 C C . THR B 1 38 ? -15.045 17.840 20.665 1.00 12.42 85 THR B C 1
ATOM 6011 O O . THR B 1 38 ? -14.631 17.546 21.791 1.00 15.03 85 THR B O 1
ATOM 6022 N N . GLU B 1 39 ? -16.033 18.714 20.453 1.00 14.41 86 GLU B N 1
ATOM 6023 C CA . GLU B 1 39 ? -16.780 19.327 21.549 1.00 12.20 86 GLU B CA 1
ATOM 6024 C C . GLU B 1 39 ? -18.072 18.584 21.884 1.00 15.11 86 GLU B C 1
ATOM 6025 O O . GLU B 1 39 ? -18.713 18.920 22.880 1.00 18.56 86 GLU B O 1
ATOM 6037 N N . ASP B 1 40 ? -18.436 17.565 21.093 1.00 13.68 87 ASP B N 1
ATOM 6038 C CA . ASP B 1 40 ? -19.731 16.888 21.152 1.00 16.63 87 ASP B CA 1
ATOM 6039 C C . ASP B 1 40 ? -19.612 15.712 22.107 1.00 14.90 87 ASP B C 1
ATOM 6040 O O . ASP B 1 40 ? -18.923 14.730 21.797 1.00 13.09 87 ASP B O 1
ATOM 6049 N N . ARG B 1 41 ? -20.268 15.807 23.278 1.00 13.92 88 ARG B N 1
ATOM 6050 C CA . ARG B 1 41 ? -20.195 14.743 24.266 1.00 11.70 88 ARG B CA 1
ATOM 6051 C C . ARG B 1 41 ? -20.730 13.432 23.706 1.00 14.73 88 ARG B C 1
ATOM 6052 O O . ARG B 1 41 ? -20.125 12.372 23.921 1.00 12.68 88 ARG B O 1
ATOM 6073 N N . ALA B 1 42 ? -21.862 13.480 23.001 1.00 12.60 89 ALA B N 1
ATOM 6074 C CA . ALA B 1 42 ? -22.425 12.249 22.449 1.00 13.65 89 ALA B CA 1
ATOM 6075 C C . ALA B 1 42 ? -21.453 11.583 21.478 1.00 11.33 89 ALA B C 1
ATOM 6076 O O . ALA B 1 42 ? -21.356 10.351 21.452 1.00 10.41 89 ALA B O 1
ATOM 6083 N N . ALA B 1 43 ? -20.727 12.377 20.687 1.00 12.85 90 ALA B N 1
ATOM 6084 C CA . ALA B 1 43 ? -19.751 11.815 19.761 1.00 11.61 90 ALA B CA 1
ATOM 6085 C C . ALA B 1 43 ? -18.579 11.177 20.507 1.00 10.81 90 ALA B C 1
ATOM 6086 O O . ALA B 1 43 ? -18.028 10.162 20.061 1.00 10.36 90 ALA B O 1
ATOM 6093 N N . PHE B 1 44 ? -18.189 11.763 21.637 1.00 10.35 91 PHE B N 1
ATOM 6094 C CA . PHE B 1 44 ? -17.130 11.177 22.438 1.00 9.99 91 PHE B CA 1
ATOM 6095 C C . PHE B 1 44 ? -17.586 9.890 23.078 1.00 7.76 91 PHE B C 1
ATOM 6096 O O . PHE B 1 44 ? -16.829 8.902 23.088 1.00 10.45 91 PHE B O 1
ATOM 6113 N N . VAL B 1 45 ? -18.811 9.853 23.609 1.00 9.47 92 VAL B N 1
ATOM 6114 C CA . VAL B 1 45 ? -19.337 8.607 24.146 1.00 8.48 92 VAL B CA 1
ATOM 6115 C C . VAL B 1 45 ? -19.392 7.532 23.054 1.00 8.43 92 VAL B C 1
ATOM 6116 O O . VAL B 1 45 ? -19.059 6.375 23.295 1.00 7.86 92 VAL B O 1
ATOM 6129 N N . ALA B 1 46 ? -19.757 7.917 21.836 1.00 9.79 93 ALA B N 1
ATOM 6130 C CA . ALA B 1 46 ? -19.787 6.953 20.744 1.00 10.39 93 ALA B CA 1
ATOM 6131 C C . ALA B 1 46 ? -18.394 6.402 20.482 1.00 9.33 93 ALA B C 1
ATOM 6132 O O . ALA B 1 46 ? -18.222 5.215 20.200 1.00 9.25 93 ALA B O 1
ATOM 6139 N N . LEU B 1 47 ? -17.380 7.251 20.580 1.00 8.21 94 LEU B N 1
ATOM 6140 C CA . LEU B 1 47 ? -15.990 6.820 20.438 1.00 8.69 94 LEU B CA 1
ATOM 6141 C C . LEU B 1 47 ? -15.577 5.860 21.546 1.00 8.57 94 LEU B C 1
ATOM 6142 O O . LEU B 1 47 ? -14.986 4.821 21.280 1.00 8.06 94 LEU B O 1
ATOM 6158 N N . LEU B 1 48 ? -15.882 6.189 22.803 1.00 7.81 95 LEU B N 1
ATOM 6159 C CA . LEU B 1 48 ? -15.570 5.278 23.891 1.00 8.36 95 LEU B CA 1
ATOM 6160 C C . LEU B 1 48 ? -16.166 3.893 23.652 1.00 6.97 95 LEU B C 1
ATOM 6161 O O . LEU B 1 48 ? -15.521 2.880 23.923 1.00 7.61 95 LEU B O 1
ATOM 6177 N N . LYS B 1 49 ? -17.404 3.825 23.151 1.00 10.87 96 LYS B N 1
ATOM 6178 C CA . LYS B 1 49 ? -18.001 2.535 22.855 1.00 12.15 96 LYS B CA 1
ATOM 6179 C C . LYS B 1 49 ? -17.271 1.837 21.711 1.00 8.20 96 LYS B C 1
ATOM 6180 O O . LYS B 1 49 ? -16.964 0.643 21.800 1.00 8.66 96 LYS B O 1
ATOM 6199 N N . GLU B 1 50 ? -16.976 2.567 20.652 1.00 8.37 97 GLU B N 1
ATOM 6200 C CA . GLU B 1 50 ? -16.223 2.000 19.549 1.00 8.21 97 GLU B CA 1
ATOM 6201 C C . GLU B 1 50 ? -14.857 1.517 19.968 1.00 9.16 97 GLU B C 1
ATOM 6202 O O . GLU B 1 50 ? -14.401 0.472 19.516 1.00 9.81 97 GLU B O 1
ATOM 6214 N N . TRP B 1 51 ? -14.155 2.300 20.793 1.00 9.73 98 TRP B N 1
ATOM 6215 C CA . TRP B 1 51 ? -12.848 1.883 21.293 1.00 6.43 98 TRP B CA 1
ATOM 6216 C C . TRP B 1 51 ? -12.975 0.659 22.178 1.00 7.12 98 TRP B C 1
ATOM 6217 O O . TRP B 1 51 ? -12.125 -0.221 22.129 1.00 8.26 98 TRP B O 1
ATOM 6238 N N . THR B 1 52 ? -14.041 0.585 22.999 1.00 7.03 99 THR B N 1
ATOM 6239 C CA . THR B 1 52 ? -14.201 -0.600 23.838 1.00 6.92 99 THR B CA 1
ATOM 6240 C C . THR B 1 52 ? -14.410 -1.831 22.982 1.00 7.55 99 THR B C 1
ATOM 6241 O O . THR B 1 52 ? -13.852 -2.890 23.256 1.00 9.51 99 THR B O 1
ATOM 6252 N N . ALA B 1 53 ? -15.174 -1.697 21.910 1.00 7.79 100 ALA B N 1
ATOM 6253 C CA . ALA B 1 53 ? -15.379 -2.829 21.016 1.00 8.56 100 ALA B CA 1
ATOM 6254 C C . ALA B 1 53 ? -14.064 -3.264 20.395 1.00 8.62 100 ALA B C 1
ATOM 6255 O O . ALA B 1 53 ? -13.761 -4.459 20.318 1.00 8.05 100 ALA B O 1
ATOM 6262 N N . ALA B 1 54 ? -13.257 -2.301 19.951 1.00 7.66 101 ALA B N 1
ATOM 6263 C CA . ALA B 1 54 ? -11.950 -2.616 19.398 1.00 8.38 101 ALA B CA 1
ATOM 6264 C C . ALA B 1 54 ? -11.026 -3.272 20.406 1.00 8.33 101 ALA B C 1
ATOM 6265 O O . ALA B 1 54 ? -10.309 -4.227 20.076 1.00 7.20 101 ALA B O 1
ATOM 6272 N N . ALA B 1 55 ? -10.985 -2.751 21.644 1.00 8.34 102 ALA B N 1
ATOM 6273 C CA . ALA B 1 55 ? -10.126 -3.339 22.661 1.00 7.98 102 ALA B CA 1
ATOM 6274 C C . ALA B 1 55 ? -10.500 -4.783 22.933 1.00 7.37 102 ALA B C 1
ATOM 6275 O O . ALA B 1 55 ? -9.622 -5.615 23.114 1.00 7.32 102 ALA B O 1
ATOM 6282 N N . ARG B 1 56 ? -11.806 -5.097 22.928 1.00 8.67 103 ARG B N 1
ATOM 6283 C CA . ARG B 1 56 ? -12.218 -6.488 23.070 1.00 7.78 103 ARG B CA 1
ATOM 6284 C C . ARG B 1 56 ? -11.589 -7.342 21.984 1.00 7.65 103 ARG B C 1
ATOM 6285 O O . ARG B 1 56 ? -11.114 -8.442 22.250 1.00 9.20 103 ARG B O 1
ATOM 6306 N N . ARG B 1 57 ? -11.663 -6.893 20.737 1.00 9.01 104 ARG B N 1
ATOM 6307 C CA . ARG B 1 57 ? -11.064 -7.639 19.643 1.00 6.06 104 ARG B CA 1
ATOM 6308 C C . ARG B 1 57 ? -9.561 -7.737 19.822 1.00 5.87 104 ARG B C 1
ATOM 6309 O O . ARG B 1 57 ? -8.985 -8.820 19.769 1.00 9.30 104 ARG B O 1
ATOM 6330 N N . LEU B 1 58 ? -8.906 -6.595 20.061 1.00 7.56 105 LEU B N 1
ATOM 6331 C CA . LEU B 1 58 ? -7.461 -6.542 20.085 1.00 5.36 105 LEU B CA 1
ATOM 6332 C C . LEU B 1 58 ? -6.857 -7.422 21.171 1.00 6.22 105 LEU B C 1
ATOM 6333 O O . LEU B 1 58 ? -5.842 -8.086 20.944 1.00 6.48 105 LEU B O 1
ATOM 6349 N N . THR B 1 59 ? -7.434 -7.399 22.373 1.00 8.07 106 THR B N 1
ATOM 6350 C CA . THR B 1 59 ? -6.875 -8.138 23.488 1.00 9.16 106 THR B CA 1
ATOM 6351 C C . THR B 1 59 ? -7.095 -9.641 23.328 1.00 8.22 106 THR B C 1
ATOM 6352 O O . THR B 1 59 ? -6.498 -10.417 24.084 1.00 9.21 106 THR B O 1
ATOM 6363 N N . ALA B 1 60 ? -7.929 -10.047 22.382 1.00 8.87 107 ALA B N 1
ATOM 6364 C CA . ALA B 1 60 ? -8.072 -11.445 22.032 1.00 8.73 107 ALA B CA 1
ATOM 6365 C C . ALA B 1 60 ? -7.344 -11.800 20.747 1.00 10.79 107 ALA B C 1
ATOM 6366 O O . ALA B 1 60 ? -7.544 -12.897 20.201 1.00 12.94 107 ALA B O 1
ATOM 6373 N N . GLY B 1 61 ? -6.477 -10.916 20.239 1.00 10.87 108 GLY B N 1
ATOM 6374 C CA . GLY B 1 61 ? -5.744 -11.199 19.032 1.00 9.86 108 GLY B CA 1
ATOM 6375 C C . GLY B 1 61 ? -6.537 -11.126 17.748 1.00 10.18 108 GLY B C 1
ATOM 6376 O O . GLY B 1 61 ? -6.073 -11.627 16.724 1.00 12.40 108 GLY B O 1
ATOM 6380 N N . HIS B 1 62 ? -7.711 -10.523 17.759 1.00 10.13 109 HIS B N 1
ATOM 6381 C CA . HIS B 1 62 ? -8.562 -10.397 16.592 1.00 11.20 109 HIS B CA 1
ATOM 6382 C C . HIS B 1 62 ? -8.433 -9.004 16.011 1.00 10.80 109 HIS B C 1
ATOM 6383 O O . HIS B 1 62 ? -8.099 -8.046 16.702 1.00 11.29 109 HIS B O 1
ATOM 6397 N N . ALA B 1 63 ? -8.694 -8.905 14.725 1.00 10.03 110 ALA B N 1
ATOM 6398 C CA . ALA B 1 63 ? -8.666 -7.631 14.042 1.00 9.62 110 ALA B CA 1
ATOM 6399 C C . ALA B 1 63 ? -9.907 -6.822 14.394 1.00 11.23 110 ALA B C 1
ATOM 6400 O O . ALA B 1 63 ? -10.989 -7.374 14.652 1.00 10.35 110 ALA B O 1
ATOM 6407 N N . VAL B 1 64 ? -9.755 -5.501 14.423 1.00 10.30 111 VAL B N 1
ATOM 6408 C CA . VAL B 1 64 ? -10.865 -4.632 14.733 1.00 8.19 111 VAL B CA 1
ATOM 6409 C C . VAL B 1 64 ? -11.877 -4.615 13.601 1.00 12.12 111 VAL B C 1
ATOM 6410 O O . VAL B 1 64 ? -11.552 -4.854 12.429 1.00 12.86 111 VAL B O 1
ATOM 6423 N N . GLY B 1 65 ? -13.127 -4.295 13.948 1.00 14.42 112 GLY B N 1
ATOM 6424 C CA . GLY B 1 65 ? -14.170 -4.105 12.948 1.00 19.24 112 GLY B CA 1
ATOM 6425 C C . GLY B 1 65 ? -14.356 -5.350 12.101 1.00 14.46 112 GLY B C 1
ATOM 6426 O O . GLY B 1 65 ? -14.318 -6.470 12.587 1.00 15.00 112 GLY B O 1
ATOM 6430 N N . GLU B 1 66 ? -14.521 -5.135 10.796 1.00 14.86 113 GLU B N 1
ATOM 6431 C CA . GLU B 1 66 ? -14.743 -6.245 9.883 1.00 19.34 113 GLU B CA 1
ATOM 6432 C C . GLU B 1 66 ? -13.452 -6.943 9.488 1.00 18.85 113 GLU B C 1
ATOM 6433 O O . GLU B 1 66 ? -13.509 -7.953 8.784 1.00 25.99 113 GLU B O 1
ATOM 6445 N N . GLY B 1 67 ? -12.286 -6.439 9.922 1.00 14.23 114 GLY B N 1
ATOM 6446 C CA . GLY B 1 67 ? -11.021 -7.109 9.707 1.00 11.53 114 GLY B CA 1
ATOM 6447 C C . GLY B 1 67 ? -10.075 -6.285 8.853 1.00 8.78 114 GLY B C 1
ATOM 6448 O O . GLY B 1 67 ? -10.319 -5.115 8.550 1.00 10.56 114 GLY B O 1
ATOM 6452 N N . ALA B 1 68 ? -8.956 -6.908 8.503 1.00 11.00 115 ALA B N 1
ATOM 6453 C CA . ALA B 1 68 ? -7.887 -6.249 7.778 1.00 8.31 115 ALA B CA 1
ATOM 6454 C C . ALA B 1 68 ? -7.895 -6.511 6.279 1.00 9.62 115 ALA B C 1
ATOM 6455 O O . ALA B 1 68 ? -7.120 -5.900 5.550 1.00 11.56 115 ALA B O 1
ATOM 6462 N N . TYR B 1 69 ? -8.757 -7.405 5.811 1.00 10.64 116 TYR B N 1
ATOM 6463 C CA . TYR B 1 69 ? -8.870 -7.720 4.396 1.00 14.82 116 TYR B CA 1
ATOM 6464 C C . TYR B 1 69 ? -10.190 -8.453 4.201 1.00 12.74 116 TYR B C 1
ATOM 6465 O O . TYR B 1 69 ? -10.929 -8.698 5.156 1.00 11.66 116 TYR B O 1
ATOM 6483 N N . GLY B 1 70 ? -10.498 -8.756 2.944 1.00 19.21 117 GLY B N 1
ATOM 6484 C CA . GLY B 1 70 ? -11.697 -9.496 2.627 1.00 25.07 117 GLY B CA 1
ATOM 6485 C C . GLY B 1 70 ? -12.954 -8.667 2.518 1.00 23.76 117 GLY B C 1
ATOM 6486 O O . GLY B 1 70 ? -14.023 -9.222 2.257 1.00 23.82 117 GLY B O 1
ATOM 6490 N N . GLY B 1 71 ? -12.868 -7.359 2.707 1.00 19.25 118 GLY B N 1
ATOM 6491 C CA . GLY B 1 71 ? -14.013 -6.490 2.583 1.00 23.68 118 GLY B CA 1
ATOM 6492 C C . GLY B 1 71 ? -14.212 -6.042 1.149 1.00 17.51 118 GLY B C 1
ATOM 6493 O O . GLY B 1 71 ? -13.613 -6.564 0.209 1.00 18.54 118 GLY B O 1
ATOM 6497 N N . LEU B 1 72 ? -15.063 -5.057 0.990 1.00 18.25 119 LEU B N 1
ATOM 6498 C CA . LEU B 1 72 ? -15.271 -4.480 -0.327 1.00 21.73 119 LEU B CA 1
ATOM 6499 C C . LEU B 1 72 ? -13.954 -3.886 -0.814 1.00 16.36 119 LEU B C 1
ATOM 6500 O O . LEU B 1 72 ? -13.297 -3.145 -0.069 1.00 17.18 119 LEU B O 1
ATOM 6516 N N . PRO B 1 73 ? -13.544 -4.157 -2.054 1.00 15.97 120 PRO B N 1
ATOM 6517 C CA . PRO B 1 73 ? -12.243 -3.646 -2.517 1.00 15.98 120 PRO B CA 1
ATOM 6518 C C . PRO B 1 73 ? -12.128 -2.145 -2.499 1.00 14.55 120 PRO B C 1
ATOM 6519 O O . PRO B 1 73 ? -11.023 -1.613 -2.324 1.00 11.63 120 PRO B O 1
ATOM 6530 N N . GLU B 1 74 ? -13.243 -1.430 -2.676 1.00 17.26 121 GLU B N 1
ATOM 6531 C CA . GLU B 1 74 ? -13.183 0.011 -2.730 1.00 16.14 121 GLU B CA 1
ATOM 6532 C C . GLU B 1 74 ? -13.149 0.664 -1.347 1.00 12.99 121 GLU B C 1
ATOM 6533 O O . GLU B 1 74 ? -13.003 1.884 -1.268 1.00 17.76 121 GLU B O 1
ATOM 6545 N N . ALA B 1 75 ? -13.248 -0.111 -0.278 1.00 11.33 122 ALA B N 1
ATOM 6546 C CA . ALA B 1 75 ? -13.292 0.443 1.063 1.00 13.82 122 ALA B CA 1
ATOM 6547 C C . ALA B 1 75 ? -11.943 0.295 1.761 1.00 11.68 122 ALA B C 1
ATOM 6548 O O . ALA B 1 75 ? -11.255 -0.719 1.605 1.00 13.28 122 ALA B O 1
ATOM 6555 N N . PRO B 1 76 ? -11.551 1.257 2.565 1.00 10.28 123 PRO B N 1
ATOM 6556 C CA . PRO B 1 76 ? -10.393 1.053 3.440 1.00 11.27 123 PRO B CA 1
ATOM 6557 C C . PRO B 1 76 ? -10.695 -0.039 4.447 1.00 12.89 123 PRO B C 1
ATOM 6558 O O . PRO B 1 76 ? -11.794 -0.086 5.011 1.00 13.69 123 PRO B O 1
ATOM 6569 N N . PRO B 1 77 ? -9.762 -0.944 4.685 1.00 11.62 124 PRO B N 1
ATOM 6570 C CA . PRO B 1 77 ? -10.009 -2.001 5.676 1.00 12.92 124 PRO B CA 1
ATOM 6571 C C . PRO B 1 77 ? -10.171 -1.401 7.065 1.00 11.95 124 PRO B C 1
ATOM 6572 O O . PRO B 1 77 ? -9.576 -0.383 7.393 1.00 12.14 124 PRO B O 1
ATOM 6583 N N . ASP B 1 78 ? -10.962 -2.088 7.895 1.00 12.62 125 ASP B N 1
ATOM 6584 C CA . ASP B 1 78 ? -11.232 -1.596 9.243 1.00 13.55 125 ASP B CA 1
ATOM 6585 C C . ASP B 1 78 ? -10.026 -1.722 10.154 1.00 10.99 125 ASP B C 1
ATOM 6586 O O . ASP B 1 78 ? -9.870 -0.919 11.081 1.00 14.77 125 ASP B O 1
ATOM 6595 N N . ASP B 1 79 ? -9.160 -2.691 9.904 1.00 9.09 126 ASP B N 1
ATOM 6596 C CA . ASP B 1 79 ? -7.942 -2.937 10.666 1.00 8.01 126 ASP B CA 1
ATOM 6597 C C . ASP B 1 79 ? -6.745 -2.798 9.739 1.00 8.77 126 ASP B C 1
ATOM 6598 O O . ASP B 1 79 ? -6.810 -3.225 8.575 1.00 9.26 126 ASP B O 1
ATOM 6607 N N . THR B 1 80 ? -5.676 -2.176 10.213 1.00 7.55 127 THR B N 1
ATOM 6608 C CA . THR B 1 80 ? -4.528 -1.853 9.356 1.00 7.59 127 THR B CA 1
ATOM 6609 C C . THR B 1 80 ? -3.604 -3.034 9.066 1.00 6.91 127 THR B C 1
ATOM 6610 O O . THR B 1 80 ? -2.729 -2.907 8.201 1.00 7.94 127 THR B O 1
ATOM 6621 N N . GLY B 1 81 ? -3.733 -4.150 9.760 1.00 8.45 128 GLY B N 1
ATOM 6622 C CA . GLY B 1 81 ? -3.194 -5.411 9.308 1.00 7.56 128 GLY B CA 1
ATOM 6623 C C . GLY B 1 81 ? -1.868 -5.845 9.874 1.00 7.71 128 GLY B C 1
ATOM 6624 O O . GLY B 1 81 ? -1.505 -7.010 9.699 1.00 9.46 128 GLY B O 1
ATOM 6628 N N . GLU B 1 82 ? -1.160 -4.992 10.601 1.00 7.10 129 GLU B N 1
ATOM 6629 C CA . GLU B 1 82 ? 0.199 -5.345 10.986 1.00 8.81 129 GLU B CA 1
ATOM 6630 C C . GLU B 1 82 ? 0.268 -6.317 12.155 1.00 8.49 129 GLU B C 1
ATOM 6631 O O . GLU B 1 82 ? 1.366 -6.765 12.476 1.00 10.92 129 GLU B O 1
ATOM 6643 N N . ALA B 1 83 ? -0.862 -6.683 12.746 1.00 8.15 130 ALA B N 1
ATOM 6644 C CA . ALA B 1 83 ? -0.874 -7.736 13.750 1.00 9.41 130 ALA B CA 1
ATOM 6645 C C . ALA B 1 83 ? -1.447 -9.042 13.214 1.00 7.10 130 ALA B C 1
ATOM 6646 O O . ALA B 1 83 ? -1.631 -9.999 13.964 1.00 9.37 130 ALA B O 1
ATOM 6653 N N . LEU B 1 84 ? -1.739 -9.128 11.906 1.00 8.79 131 LEU B N 1
ATOM 6654 C CA . LEU B 1 84 ? -2.194 -10.401 11.379 1.00 10.73 131 LEU B CA 1
ATOM 6655 C C . LEU B 1 84 ? -1.095 -11.444 11.577 1.00 8.76 131 LEU B C 1
ATOM 6656 O O . LEU B 1 84 ? 0.099 -11.171 11.377 1.00 10.56 131 LEU B O 1
ATOM 6672 N N . GLY B 1 85 ? -1.482 -12.626 11.990 1.00 10.91 132 GLY B N 1
ATOM 6673 C CA . GLY B 1 85 ? -0.517 -13.673 12.225 1.00 13.81 132 GLY B CA 1
ATOM 6674 C C . GLY B 1 85 ? 0.185 -13.620 13.569 1.00 12.13 132 GLY B C 1
ATOM 6675 O O . GLY B 1 85 ? 0.969 -14.517 13.878 1.00 12.03 132 GLY B O 1
ATOM 6679 N N . LEU B 1 86 ? -0.079 -12.606 14.395 1.00 12.48 133 LEU B N 1
ATOM 6680 C CA . LEU B 1 86 ? 0.521 -12.527 15.718 1.00 12.43 133 LEU B CA 1
ATOM 6681 C C . LEU B 1 86 ? -0.462 -13.099 16.728 1.00 12.71 133 LEU B C 1
ATOM 6682 O O . LEU B 1 86 ? -1.569 -13.535 16.394 1.00 18.66 133 LEU B O 1
ATOM 6698 N N . LYS B 1 87 ? -0.045 -13.129 17.972 1.00 17.51 134 LYS B N 1
ATOM 6699 C CA . LYS B 1 87 ? -0.819 -13.714 19.053 1.00 10.79 134 LYS B CA 1
ATOM 6700 C C . LYS B 1 87 ? -1.371 -12.626 19.935 1.00 9.32 134 LYS B C 1
ATOM 6701 O O . LYS B 1 87 ? -0.932 -11.472 19.871 1.00 11.49 134 LYS B O 1
ATOM 6720 N N . PRO B 1 88 ? -2.346 -12.945 20.804 1.00 7.14 135 PRO B N 1
ATOM 6721 C CA . PRO B 1 88 ? -2.820 -11.947 21.769 1.00 9.34 135 PRO B CA 1
ATOM 6722 C C . PRO B 1 88 ? -1.702 -11.343 22.584 1.00 7.83 135 PRO B C 1
ATOM 6723 O O . PRO B 1 88 ? -1.735 -10.140 22.913 1.00 9.80 135 PRO B O 1
ATOM 6734 N N . SER B 1 89 ? -0.685 -12.140 22.951 1.00 7.96 136 SER B N 1
ATOM 6735 C CA . SER B 1 89 ? 0.551 -11.648 23.509 1.00 9.31 136 SER B CA 1
ATOM 6736 C C . SER B 1 89 ? 0.368 -10.994 24.890 1.00 7.13 136 SER B C 1
ATOM 6737 O O . SER B 1 89 ? 1.071 -10.056 25.233 1.00 7.67 136 SER B O 1
ATOM 6745 N N . ARG B 1 90 ? -0.594 -11.471 25.649 1.00 8.38 137 ARG B N 1
ATOM 6746 C CA . ARG B 1 90 ? -0.967 -10.916 26.933 1.00 8.23 137 ARG B CA 1
ATOM 6747 C C . ARG B 1 90 ? -1.316 -9.437 26.857 1.00 7.52 137 ARG B C 1
ATOM 6748 O O . ARG B 1 90 ? -1.196 -8.733 27.839 1.00 6.95 137 ARG B O 1
ATOM 6769 N N . LEU B 1 91 ? -1.741 -8.957 25.690 1.00 7.62 138 LEU B N 1
ATOM 6770 C CA . LEU B 1 91 ? -2.025 -7.534 25.545 1.00 6.33 138 LEU B CA 1
ATOM 6771 C C . LEU B 1 91 ? -3.060 -7.085 26.561 1.00 5.57 138 LEU B C 1
ATOM 6772 O O . LEU B 1 91 ? -4.141 -7.655 26.672 1.00 6.28 138 LEU B O 1
ATOM 6788 N N . THR B 1 92 ? -2.759 -5.964 27.220 1.00 5.35 139 THR B N 1
ATOM 6789 C CA . THR B 1 92 ? -3.739 -5.223 28.001 1.00 5.85 139 THR B CA 1
ATOM 6790 C C . THR B 1 92 ? -3.831 -3.819 27.454 1.00 5.09 139 THR B C 1
ATOM 6791 O O . THR B 1 92 ? -2.820 -3.298 26.958 1.00 6.05 139 THR B O 1
ATOM 6802 N N . LEU B 1 93 ? -5.028 -3.245 27.514 1.00 7.75 140 LEU B N 1
ATOM 6803 C CA . LEU B 1 93 ? -5.273 -1.872 27.108 1.00 5.62 140 LEU B CA 1
ATOM 6804 C C . LEU B 1 93 ? -5.952 -1.191 28.273 1.00 5.87 140 LEU B C 1
ATOM 6805 O O . LEU B 1 93 ? -7.062 -1.581 28.630 1.00 5.64 140 LEU B O 1
ATOM 6821 N N . THR B 1 94 ? -5.288 -0.200 28.844 1.00 7.02 141 THR B N 1
ATOM 6822 C CA . THR B 1 94 ? -5.733 0.483 30.052 1.00 7.21 141 THR B CA 1
ATOM 6823 C C . THR B 1 94 ? -5.924 1.945 29.697 1.00 4.84 141 THR B C 1
ATOM 6824 O O . THR B 1 94 ? -4.964 2.604 29.254 1.00 6.40 141 THR B O 1
ATOM 6835 N N . ILE B 1 95 ? -7.184 2.460 29.884 1.00 6.39 142 ILE B N 1
ATOM 6836 C CA . ILE B 1 95 ? -7.507 3.838 29.563 1.00 6.24 142 ILE B CA 1
ATOM 6837 C C . ILE B 1 95 ? -7.493 4.680 30.839 1.00 6.30 142 ILE B C 1
ATOM 6838 O O . ILE B 1 95 ? -7.800 4.208 31.925 1.00 7.12 142 ILE B O 1
ATOM 6854 N N . GLY B 1 96 ? -7.109 5.921 30.680 1.00 5.33 143 GLY B N 1
ATOM 6855 C CA . GLY B 1 96 ? -7.088 6.890 31.748 1.00 6.86 143 GLY B CA 1
ATOM 6856 C C . GLY B 1 96 ? -7.525 8.259 31.242 1.00 7.26 143 GLY B C 1
ATOM 6857 O O . GLY B 1 96 ? -7.366 8.592 30.061 1.00 7.10 143 GLY B O 1
ATOM 6861 N N . PHE B 1 97 ? -8.045 9.053 32.165 1.00 7.36 144 PHE B N 1
ATOM 6862 C CA . PHE B 1 97 ? -8.584 10.369 31.862 1.00 7.40 144 PHE B CA 1
ATOM 6863 C C . PHE B 1 97 ? -7.732 11.400 32.585 1.00 7.70 144 PHE B C 1
ATOM 6864 O O . PHE B 1 97 ? -7.570 11.346 33.810 1.00 7.56 144 PHE B O 1
ATOM 6881 N N . GLY B 1 98 ? -7.174 12.337 31.845 1.00 8.03 145 GLY B N 1
ATOM 6882 C CA . GLY B 1 98 ? -6.304 13.334 32.415 1.00 7.69 145 GLY B CA 1
ATOM 6883 C C . GLY B 1 98 ? -7.122 14.481 32.985 1.00 6.78 145 GLY B C 1
ATOM 6884 O O . GLY B 1 98 ? -8.275 14.678 32.622 1.00 7.87 145 GLY B O 1
ATOM 6888 N N . PRO B 1 99 ? -6.507 15.279 33.877 1.00 7.40 146 PRO B N 1
ATOM 6889 C CA . PRO B 1 99 ? -7.218 16.451 34.405 1.00 10.45 146 PRO B CA 1
ATOM 6890 C C . PRO B 1 99 ? -7.852 17.310 33.339 1.00 10.82 146 PRO B C 1
ATOM 6891 O O . PRO B 1 99 ? -8.957 17.826 33.537 1.00 9.27 146 PRO B O 1
ATOM 6902 N N . SER B 1 100 ? -7.202 17.491 32.200 1.00 9.35 147 SER B N 1
ATOM 6903 C CA . SER B 1 100 ? -7.683 18.386 31.153 1.00 12.04 147 SER B CA 1
ATOM 6904 C C . SER B 1 100 ? -8.943 17.883 30.478 1.00 13.48 147 SER B C 1
ATOM 6905 O O . SER B 1 100 ? -9.690 18.692 29.903 1.00 15.63 147 SER B O 1
ATOM 6913 N N . LEU B 1 101 ? -9.245 16.583 30.555 1.00 11.58 148 LEU B N 1
ATOM 6914 C CA . LEU B 1 101 ? -10.504 16.087 29.997 1.00 9.32 148 LEU B CA 1
ATOM 6915 C C . LEU B 1 101 ? -11.701 16.749 3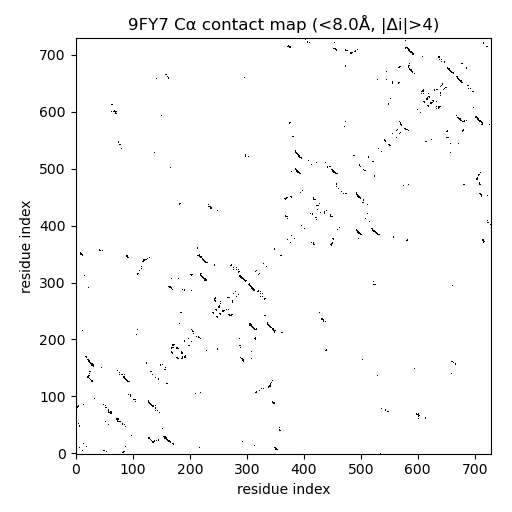0.646 1.00 9.60 148 LEU B C 1
ATOM 6916 O O . LEU B 1 101 ? -12.743 16.935 30.013 1.00 9.76 148 LEU B O 1
ATOM 6932 N N . PHE B 1 102 ? -11.600 17.023 31.947 1.00 11.98 149 PHE B N 1
ATOM 6933 C CA . PHE B 1 102 ? -12.746 17.439 32.736 1.00 10.81 149 PHE B CA 1
ATOM 6934 C C . PHE B 1 102 ? -13.194 18.852 32.460 1.00 15.10 149 PHE B C 1
ATOM 6935 O O . PHE B 1 102 ? -14.300 19.209 32.880 1.00 14.11 149 PHE B O 1
ATOM 6952 N N . THR B 1 103 ? -12.415 19.620 31.713 1.00 13.87 150 THR B N 1
ATOM 6953 C CA . THR B 1 103 ? -12.859 20.911 31.210 1.00 13.35 150 THR B CA 1
ATOM 6954 C C . THR B 1 103 ? -13.774 20.789 29.995 1.00 13.08 150 THR B C 1
ATOM 6955 O O . THR B 1 103 ? -14.294 21.810 29.517 1.00 13.73 150 THR B O 1
ATOM 6966 N N . ARG B 1 104 ? -13.965 19.592 29.464 1.00 12.34 151 ARG B N 1
ATOM 6967 C CA . ARG B 1 104 ? -14.804 19.351 28.301 1.00 14.95 151 ARG B CA 1
ATOM 6968 C C . ARG B 1 104 ? -16.054 18.593 28.720 1.00 9.84 151 ARG B C 1
ATOM 6969 O O . ARG B 1 104 ? -16.104 17.983 29.778 1.00 10.85 151 ARG B O 1
ATOM 6990 N N . PHE B 1 105 ? -17.080 18.661 27.870 1.00 14.17 152 PHE B N 1
ATOM 6991 C CA . PHE B 1 105 ? -18.283 17.855 27.998 1.00 15.08 152 PHE B CA 1
ATOM 6992 C C . PHE B 1 105 ? -19.030 18.099 29.311 1.00 12.03 152 PHE B C 1
ATOM 6993 O O . PHE B 1 105 ? -19.839 17.271 29.727 1.00 16.76 152 PHE B O 1
ATOM 7010 N N . GLY B 1 106 ? -18.744 19.225 29.969 1.00 12.89 153 GLY B N 1
ATOM 7011 C CA . GLY B 1 106 ? -19.445 19.583 31.182 1.00 14.51 153 GLY B CA 1
ATOM 7012 C C . GLY B 1 106 ? -19.049 18.776 32.386 1.00 12.45 153 GLY B C 1
ATOM 7013 O O . GLY B 1 106 ? -19.829 18.647 33.327 1.00 12.91 153 GLY B O 1
ATOM 7017 N N . LEU B 1 107 ? -17.845 18.221 32.381 1.00 16.82 154 LEU B N 1
ATOM 7018 C CA . LEU B 1 107 ? -17.408 17.303 33.409 1.00 16.67 154 LEU B CA 1
ATOM 7019 C C . LEU B 1 107 ? -16.656 17.970 34.555 1.00 13.57 154 LEU B C 1
ATOM 7020 O O . LEU B 1 107 ? -16.063 17.263 35.380 1.00 12.63 154 LEU B O 1
ATOM 7036 N N . ALA B 1 108 ? -16.635 19.298 34.622 1.00 16.27 155 ALA B N 1
ATOM 7037 C CA . ALA B 1 108 ? -15.698 19.953 35.523 1.00 15.67 155 ALA B CA 1
ATOM 7038 C C . ALA B 1 108 ? -15.875 19.484 36.961 1.00 11.35 155 ALA B C 1
ATOM 7039 O O . ALA B 1 108 ? -14.872 19.292 37.670 1.00 16.34 155 ALA B O 1
ATOM 7046 N N . ASP B 1 109 ? -17.121 19.265 37.409 1.00 13.00 156 ASP B N 1
ATOM 7047 C CA . ASP B 1 109 ? -17.355 18.917 38.799 1.00 12.94 156 ASP B CA 1
ATOM 7048 C C . ASP B 1 109 ? -17.139 17.448 39.094 1.00 12.88 156 ASP B C 1
ATOM 7049 O O . ASP B 1 109 ? -17.276 17.029 40.249 1.00 13.69 156 ASP B O 1
ATOM 7058 N N . LEU B 1 110 ? -16.788 16.658 38.091 1.00 12.93 157 LEU B N 1
ATOM 7059 C CA . LEU B 1 110 ? -16.530 15.247 38.262 1.00 10.82 157 LEU B CA 1
ATOM 7060 C C . LEU B 1 110 ? -15.047 14.907 38.300 1.00 10.05 157 LEU B C 1
ATOM 7061 O O . LEU B 1 110 ? -14.714 13.738 38.401 1.00 10.93 157 LEU B O 1
ATOM 7077 N N . ARG B 1 111 ? -14.144 15.901 38.213 1.00 11.04 158 ARG B N 1
ATOM 7078 C CA . ARG B 1 111 ? -12.740 15.611 38.336 1.00 11.76 158 ARG B CA 1
ATOM 7079 C C . ARG B 1 111 ? -12.420 15.157 39.762 1.00 11.97 158 ARG B C 1
ATOM 7080 O O . ARG B 1 111 ? -12.720 15.890 40.707 1.00 11.21 158 ARG B O 1
ATOM 7101 N N . PRO B 1 112 ? -11.805 13.993 39.971 1.00 10.83 159 PRO B N 1
ATOM 7102 C CA . PRO B 1 112 ? -11.584 13.524 41.338 1.00 10.23 159 PRO B CA 1
ATOM 7103 C C . PRO B 1 112 ? -10.580 14.391 42.051 1.00 10.68 159 PRO B C 1
ATOM 7104 O O . PRO B 1 112 ? -9.560 14.790 41.495 1.00 9.61 159 PRO B O 1
ATOM 7115 N N . GLU B 1 113 ? -10.852 14.646 43.332 1.00 11.94 160 GLU B N 1
ATOM 7116 C CA . GLU B 1 113 ? -9.862 15.347 44.139 1.00 10.24 160 GLU B CA 1
ATOM 7117 C C . GLU B 1 113 ? -8.542 14.571 44.237 1.00 10.63 160 GLU B C 1
ATOM 7118 O O . GLU B 1 113 ? -7.481 15.174 44.347 1.00 14.00 160 GLU B O 1
ATOM 7130 N N . ALA B 1 114 ? -8.590 13.248 44.168 1.00 10.15 161 ALA B N 1
ATOM 7131 C CA . ALA B 1 114 ? -7.375 12.450 44.193 1.00 9.18 161 ALA B CA 1
ATOM 7132 C C . ALA B 1 114 ? -6.580 12.517 42.899 1.00 9.22 161 ALA B C 1
ATOM 7133 O O . ALA B 1 114 ? -5.402 12.124 42.880 1.00 10.57 161 ALA B O 1
ATOM 7140 N N . LEU B 1 115 ? -7.164 13.050 41.825 1.00 9.88 162 LEU B N 1
ATOM 7141 C CA . LEU B 1 115 ? -6.416 13.340 40.598 1.00 12.34 162 LEU B CA 1
ATOM 7142 C C . LEU B 1 115 ? -5.818 14.730 40.735 1.00 8.24 162 LEU B C 1
ATOM 7143 O O . LEU B 1 115 ? -6.230 15.711 40.137 1.00 9.26 162 LEU B O 1
ATOM 7159 N N . ALA B 1 116 ? -4.756 14.786 41.541 1.00 11.60 163 ALA B N 1
ATOM 7160 C CA . ALA B 1 116 ? -4.088 16.039 41.851 1.00 13.74 163 ALA B CA 1
ATOM 7161 C C . ALA B 1 116 ? -3.034 16.371 40.813 1.00 11.87 163 ALA B C 1
ATOM 7162 O O . ALA B 1 116 ? -2.311 15.495 40.349 1.00 11.26 163 ALA B O 1
ATOM 7169 N N . ASP B 1 117 ? -2.929 17.653 40.486 1.00 16.74 164 ASP B N 1
ATOM 7170 C CA . ASP B 1 117 ? -1.816 18.130 39.690 1.00 14.56 164 ASP B CA 1
ATOM 7171 C C . ASP B 1 117 ? -0.520 17.996 40.493 1.00 14.87 164 ASP B C 1
ATOM 7172 O O . ASP B 1 117 ? -0.455 18.342 41.678 1.00 16.38 164 ASP B O 1
ATOM 7181 N N . LEU B 1 118 ? 0.524 17.508 39.853 1.00 13.81 165 LEU B N 1
ATOM 7182 C CA . LEU B 1 118 ? 1.771 17.344 40.558 1.00 11.96 165 LEU B CA 1
ATOM 7183 C C . LEU B 1 118 ? 2.398 18.709 40.797 1.00 14.67 165 LEU B C 1
ATOM 7184 O O . LEU B 1 118 ? 2.304 19.591 39.944 1.00 14.51 165 LEU B O 1
ATOM 7200 N N . PRO B 1 119 ? 3.078 18.904 41.930 1.00 13.79 166 PRO B N 1
ATOM 7201 C CA . PRO B 1 119 ? 3.858 20.125 42.108 1.00 18.36 166 PRO B CA 1
ATOM 7202 C C . PRO B 1 119 ? 5.131 20.050 41.280 1.00 15.56 166 PRO B C 1
ATOM 7203 O O . PRO B 1 119 ? 5.504 19.007 40.741 1.00 12.25 166 PRO B O 1
ATOM 7214 N N . LYS B 1 120 ? 5.782 21.195 41.137 1.00 17.20 167 LYS B N 1
ATOM 7215 C CA . LYS B 1 120 ? 7.092 21.222 40.516 1.00 16.18 167 LYS B CA 1
ATOM 7216 C C . LYS B 1 120 ? 8.094 20.626 41.492 1.00 19.46 167 LYS B C 1
ATOM 7217 O O . LYS B 1 120 ? 8.095 20.977 42.674 1.00 21.71 167 LYS B O 1
ATOM 7236 N N . PHE B 1 121 ? 8.932 19.701 41.011 1.00 12.11 168 PHE B N 1
ATOM 7237 C CA . PHE B 1 121 ? 9.897 19.079 41.895 1.00 12.33 168 PHE B CA 1
ATOM 7238 C C . PHE B 1 121 ? 11.307 19.570 41.588 1.00 10.70 168 PHE B C 1
ATOM 7239 O O . PHE B 1 121 ? 11.612 19.886 40.444 1.00 10.96 168 PHE B O 1
ATOM 7256 N N . PRO B 1 122 ? 12.185 19.668 42.589 1.00 10.83 169 PRO B N 1
ATOM 7257 C CA . PRO B 1 122 ? 13.564 20.077 42.322 1.00 11.53 169 PRO B CA 1
ATOM 7258 C C . PRO B 1 122 ? 14.175 19.250 41.215 1.00 10.59 169 PRO B C 1
ATOM 7259 O O . PRO B 1 122 ? 13.983 18.035 41.145 1.00 11.24 169 PRO B O 1
ATOM 7270 N N . GLY B 1 123 ? 14.867 19.925 40.311 1.00 11.08 170 GLY B N 1
ATOM 7271 C CA . GLY B 1 123 ? 15.529 19.310 39.191 1.00 15.26 170 GLY B CA 1
ATOM 7272 C C . GLY B 1 123 ? 14.661 19.008 37.988 1.00 11.60 170 GLY B C 1
ATOM 7273 O O . GLY B 1 123 ? 15.220 18.602 36.948 1.00 14.07 170 GLY B O 1
ATOM 7277 N N . ASP B 1 124 ? 13.338 19.201 38.078 1.00 12.48 171 ASP B N 1
ATOM 7278 C CA . ASP B 1 124 ? 12.444 18.959 36.945 1.00 12.87 171 ASP B CA 1
ATOM 7279 C C . ASP B 1 124 ? 12.971 19.679 35.708 1.00 10.16 171 ASP B C 1
ATOM 7280 O O . ASP B 1 124 ? 13.420 20.830 35.786 1.00 13.38 171 ASP B O 1
ATOM 7289 N N . ASN B 1 125 ? 12.882 19.021 34.552 1.00 10.14 172 ASN B N 1
ATOM 7290 C CA . ASN B 1 125 ? 13.152 19.677 33.285 1.00 11.96 172 ASN B CA 1
ATOM 7291 C C . ASN B 1 125 ? 12.166 19.144 32.233 1.00 13.00 172 ASN B C 1
ATOM 7292 O O . ASN B 1 125 ? 12.554 18.514 31.249 1.00 12.51 172 ASN B O 1
ATOM 7303 N N . LEU B 1 126 ? 10.886 19.440 32.455 1.00 11.42 173 LEU B N 1
ATOM 7304 C CA . LEU B 1 126 ? 9.791 18.797 31.728 1.00 11.49 173 LEU B CA 1
ATOM 7305 C C . LEU B 1 126 ? 9.569 19.396 30.343 1.00 8.15 173 LEU B C 1
ATOM 7306 O O . LEU B 1 126 ? 9.537 20.611 30.186 1.00 12.90 173 LEU B O 1
ATOM 7322 N N . ASP B 1 127 ? 9.420 18.527 29.358 1.00 11.88 174 ASP B N 1
ATOM 7323 C CA . ASP B 1 127 ? 9.063 18.896 27.992 1.00 10.87 174 ASP B CA 1
ATOM 7324 C C . ASP B 1 127 ? 7.547 18.850 27.890 1.00 14.41 174 ASP B C 1
ATOM 7325 O O . ASP B 1 127 ? 6.938 17.780 27.983 1.00 17.53 174 ASP B O 1
ATOM 7334 N N . ARG B 1 128 ? 6.928 20.017 27.708 1.00 13.23 175 ARG B N 1
ATOM 7335 C CA . ARG B 1 128 ? 5.478 20.089 27.711 1.00 18.58 175 ARG B CA 1
ATOM 7336 C C . ARG B 1 128 ? 4.877 19.309 26.539 1.00 14.68 175 ARG B C 1
ATOM 7337 O O . ARG B 1 128 ? 3.756 18.802 26.647 1.00 14.23 175 ARG B O 1
ATOM 7358 N N . ALA B 1 129 ? 5.606 19.196 25.435 1.00 17.26 176 ALA B N 1
ATOM 7359 C CA . ALA B 1 129 ? 5.102 18.446 24.294 1.00 19.39 176 ALA B CA 1
ATOM 7360 C C . ALA B 1 129 ? 4.955 16.974 24.634 1.00 15.99 176 ALA B C 1
ATOM 7361 O O . ALA B 1 129 ? 4.092 16.296 24.071 1.00 19.44 176 ALA B O 1
ATOM 7368 N N . ARG B 1 130 ? 5.773 16.464 25.558 1.00 12.18 177 ARG B N 1
ATOM 7369 C CA . ARG B 1 130 ? 5.728 15.087 25.993 1.00 12.61 177 ARG B CA 1
ATOM 7370 C C . ARG B 1 130 ? 5.215 14.969 27.420 1.00 9.27 177 ARG B C 1
ATOM 7371 O O . ARG B 1 130 ? 5.623 14.082 28.172 1.00 10.47 177 ARG B O 1
ATOM 7392 N N . SER B 1 131 ? 4.326 15.873 27.786 1.00 12.91 178 SER B N 1
ATOM 7393 C CA . SER B 1 131 ? 3.689 15.883 29.081 1.00 11.00 178 SER B CA 1
ATOM 7394 C C . SER B 1 131 ? 2.196 16.043 28.889 1.00 9.65 178 SER B C 1
ATOM 7395 O O . SER B 1 131 ? 1.722 16.453 27.824 1.00 9.32 178 SER B O 1
ATOM 7403 N N . GLY B 1 132 ? 1.472 15.728 29.937 1.00 9.81 179 GLY B N 1
ATOM 7404 C CA . GLY B 1 132 ? 0.036 15.949 29.908 1.00 11.31 179 GLY B CA 1
ATOM 7405 C C . GLY B 1 132 ? -0.696 15.007 28.978 1.00 7.67 179 GLY B C 1
ATOM 7406 O O . GLY B 1 132 ? -0.204 13.955 28.619 1.00 8.19 179 GLY B O 1
ATOM 7410 N N . GLY B 1 133 ? -1.910 15.419 28.628 1.00 9.26 180 GLY B N 1
ATOM 7411 C CA . GLY B 1 133 ? -2.798 14.619 27.805 1.00 6.89 180 GLY B CA 1
ATOM 7412 C C . GLY B 1 133 ? -4.185 14.495 28.358 1.00 8.11 180 GLY B C 1
ATOM 7413 O O . GLY B 1 133 ? -4.360 14.274 29.547 1.00 8.42 180 GLY B O 1
ATOM 7417 N N . ASP B 1 134 ? -5.200 14.652 27.517 1.00 7.37 181 ASP B N 1
ATOM 7418 C CA . ASP B 1 134 ? -6.574 14.491 27.939 1.00 7.85 181 ASP B CA 1
ATOM 7419 C C . ASP B 1 134 ? -6.894 13.061 28.310 1.00 6.20 181 ASP B C 1
ATOM 7420 O O . ASP B 1 134 ? -7.721 12.799 29.177 1.00 8.32 181 ASP B O 1
ATOM 7429 N N . LEU B 1 135 ? -6.320 12.120 27.598 1.00 7.21 182 LEU B N 1
ATOM 7430 C CA . LEU B 1 135 ? -6.503 10.708 27.837 1.00 8.00 182 LEU B CA 1
ATOM 7431 C C . LEU B 1 135 ? -5.208 9.959 27.644 1.00 6.67 182 LEU B C 1
ATOM 7432 O O . LEU B 1 135 ? -4.289 10.443 26.977 1.00 6.57 182 LEU B O 1
ATOM 7448 N N . CYS B 1 136 ? -5.169 8.756 28.144 1.00 6.68 183 CYS B N 1
ATOM 7449 C CA . CYS B 1 136 ? -4.071 7.854 27.871 1.00 7.80 183 CYS B CA 1
ATOM 7450 C C . CYS B 1 136 ? -4.622 6.491 27.525 1.00 6.38 183 CYS B C 1
ATOM 7451 O O . CYS B 1 136 ? -5.703 6.113 27.960 1.00 5.94 183 CYS B O 1
ATOM 7459 N N . VAL B 1 137 ? -3.846 5.748 26.734 1.00 7.81 184 VAL B N 1
ATOM 7460 C CA . VAL B 1 137 ? -3.990 4.310 26.630 1.00 6.75 184 VAL B CA 1
ATOM 7461 C C . VAL B 1 137 ? -2.617 3.686 26.836 1.00 5.09 184 VAL B C 1
ATOM 7462 O O . VAL B 1 137 ? -1.653 4.028 26.158 1.00 6.62 184 VAL B O 1
ATOM 7475 N N . GLN B 1 138 ? -2.526 2.825 27.838 1.00 5.60 185 GLN B N 1
ATOM 7476 C CA . GLN B 1 138 ? -1.356 2.018 28.103 1.00 6.35 185 GLN B CA 1
ATOM 7477 C C . GLN B 1 138 ? -1.581 0.666 27.429 1.00 5.76 185 GLN B C 1
ATOM 7478 O O . GLN B 1 138 ? -2.546 -0.027 27.770 1.00 5.34 185 GLN B O 1
ATOM 7492 N N . ALA B 1 139 ? -0.761 0.356 26.425 1.00 7.59 186 ALA B N 1
ATOM 7493 C CA . ALA B 1 139 ? -0.760 -0.922 25.739 1.00 7.17 186 ALA B CA 1
ATOM 7494 C C . ALA B 1 139 ? 0.468 -1.704 26.188 1.00 5.29 186 ALA B C 1
ATOM 7495 O O . ALA B 1 139 ? 1.595 -1.313 25.925 1.00 6.60 186 ALA B O 1
ATOM 7502 N N . CYS B 1 140 ? 0.250 -2.812 26.856 1.00 5.84 187 CYS B N 1
ATOM 7503 C CA . CYS B 1 140 ? 1.355 -3.664 27.283 1.00 6.83 187 CYS B CA 1
ATOM 7504 C C . CYS B 1 140 ? 1.158 -5.032 26.639 1.00 5.94 187 CYS B C 1
ATOM 7505 O O . CYS B 1 140 ? 0.054 -5.566 26.641 1.00 5.91 187 CYS B O 1
ATOM 7513 N N . ALA B 1 141 ? 2.239 -5.587 26.117 1.00 6.91 188 ALA B N 1
ATOM 7514 C CA . ALA B 1 141 ? 2.167 -6.880 25.474 1.00 8.33 188 ALA B CA 1
ATOM 7515 C C . ALA B 1 141 ? 3.550 -7.473 25.469 1.00 6.27 188 ALA B C 1
ATOM 7516 O O . ALA B 1 141 ? 4.544 -6.800 25.723 1.00 8.75 188 ALA B O 1
ATOM 7523 N N . ASP B 1 142 ? 3.630 -8.761 25.164 1.00 7.20 189 ASP B N 1
ATOM 7524 C CA . ASP B 1 142 ? 4.961 -9.337 25.067 1.00 6.97 189 ASP B CA 1
ATOM 7525 C C . ASP B 1 142 ? 5.618 -9.053 23.725 1.00 8.80 189 ASP B C 1
ATOM 7526 O O . ASP B 1 142 ? 6.842 -8.995 23.657 1.00 8.49 189 ASP B O 1
ATOM 7535 N N . ASP B 1 143 ? 4.822 -8.796 22.708 1.00 8.42 190 ASP B N 1
ATOM 7536 C CA . ASP B 1 143 ? 5.310 -8.519 21.370 1.00 9.08 190 ASP B CA 1
ATOM 7537 C C . ASP B 1 143 ? 5.148 -7.038 21.112 1.00 7.53 190 ASP B C 1
ATOM 7538 O O . ASP B 1 143 ? 4.007 -6.559 21.143 1.00 7.97 190 ASP B O 1
ATOM 7547 N N . PRO B 1 144 ? 6.214 -6.278 20.853 1.00 8.59 191 PRO B N 1
ATOM 7548 C CA . PRO B 1 144 ? 6.007 -4.831 20.697 1.00 9.98 191 PRO B CA 1
ATOM 7549 C C . PRO B 1 144 ? 5.093 -4.466 19.540 1.00 8.49 191 PRO B C 1
ATOM 7550 O O . PRO B 1 144 ? 4.415 -3.445 19.580 1.00 9.22 191 PRO B O 1
ATOM 7561 N N . GLN B 1 145 ? 5.077 -5.272 18.483 1.00 6.63 192 GLN B N 1
ATOM 7562 C CA . GLN B 1 145 ? 4.229 -4.973 17.344 1.00 9.66 192 GLN B CA 1
ATOM 7563 C C . GLN B 1 145 ? 2.758 -5.100 17.673 1.00 8.45 192 GLN B C 1
ATOM 7564 O O . GLN B 1 145 ? 1.924 -4.400 17.103 1.00 7.85 192 GLN B O 1
ATOM 7578 N N . VAL B 1 146 ? 2.394 -5.988 18.603 1.00 8.58 193 VAL B N 1
ATOM 7579 C CA . VAL B 1 146 ? 1.023 -6.080 19.036 1.00 6.97 193 VAL B CA 1
ATOM 7580 C C . VAL B 1 146 ? 0.627 -4.816 19.768 1.00 6.00 193 VAL B C 1
ATOM 7581 O O . VAL B 1 146 ? -0.478 -4.316 19.585 1.00 7.06 193 VAL B O 1
ATOM 7594 N N . ALA B 1 147 ? 1.530 -4.290 20.611 1.00 8.69 194 ALA B N 1
ATOM 7595 C CA . ALA B 1 147 ? 1.214 -3.076 21.323 1.00 6.73 194 ALA B CA 1
ATOM 7596 C C . ALA B 1 147 ? 1.099 -1.896 20.365 1.00 6.60 194 ALA B C 1
ATOM 7597 O O . ALA B 1 147 ? 0.129 -1.115 20.449 1.00 6.17 194 ALA B O 1
ATOM 7604 N N . VAL B 1 148 ? 2.058 -1.775 19.437 1.00 6.02 195 VAL B N 1
ATOM 7605 C CA . VAL B 1 148 ? 2.035 -0.700 18.450 1.00 6.97 195 VAL B CA 1
ATOM 7606 C C . VAL B 1 148 ? 0.788 -0.780 17.577 1.00 6.81 195 VAL B C 1
ATOM 7607 O O . VAL B 1 148 ? 0.128 0.225 17.313 1.00 5.27 195 VAL B O 1
ATOM 7620 N N . HIS B 1 149 ? 0.456 -1.975 17.109 1.00 5.87 196 HIS B N 1
ATOM 7621 C CA . HIS B 1 149 ? -0.765 -2.131 16.326 1.00 5.72 196 HIS B CA 1
ATOM 7622 C C . HIS B 1 149 ? -2.006 -1.631 17.071 1.00 5.98 196 HIS B C 1
ATOM 7623 O O . HIS B 1 149 ? -2.879 -1.005 16.491 1.00 5.80 196 HIS B O 1
ATOM 7637 N N . ALA B 1 150 ? -2.146 -1.989 18.343 1.00 5.22 197 ALA B N 1
ATOM 7638 C CA . ALA B 1 150 ? -3.307 -1.548 19.104 1.00 6.72 197 ALA B CA 1
ATOM 7639 C C . ALA B 1 150 ? -3.395 -0.042 19.185 1.00 5.41 197 ALA B C 1
ATOM 7640 O O . ALA B 1 150 ? -4.466 0.530 18.958 1.00 6.71 197 ALA B O 1
ATOM 7647 N N . ILE B 1 151 ? -2.288 0.610 19.532 1.00 6.26 198 ILE B N 1
ATOM 7648 C CA . ILE B 1 151 ? -2.258 2.064 19.616 1.00 5.81 198 ILE B CA 1
ATOM 7649 C C . ILE B 1 151 ? -2.543 2.696 18.266 1.00 5.07 198 ILE B C 1
ATOM 7650 O O . ILE B 1 151 ? -3.412 3.576 18.145 1.00 5.92 198 ILE B O 1
ATOM 7666 N N . ARG B 1 152 ? -1.880 2.202 17.213 1.00 6.21 199 ARG B N 1
ATOM 7667 C CA . ARG B 1 152 ? -2.109 2.750 15.871 1.00 5.82 199 ARG B CA 1
ATOM 7668 C C . ARG B 1 152 ? -3.575 2.635 15.439 1.00 6.03 199 ARG B C 1
ATOM 7669 O O . ARG B 1 152 ? -4.131 3.570 14.874 1.00 5.59 199 ARG B O 1
ATOM 7690 N N . ASN B 1 153 ? -4.206 1.492 15.687 1.00 7.54 200 ASN B N 1
ATOM 7691 C CA . ASN B 1 153 ? -5.605 1.321 15.320 1.00 7.59 200 ASN B CA 1
ATOM 7692 C C . ASN B 1 153 ? -6.574 2.103 16.200 1.00 6.46 200 ASN B C 1
ATOM 7693 O O . ASN B 1 153 ? -7.604 2.606 15.711 1.00 6.80 200 ASN B O 1
ATOM 7704 N N . LEU B 1 154 ? -6.313 2.180 17.489 1.00 7.10 201 LEU B N 1
ATOM 7705 C CA . LEU B 1 154 ? -7.149 3.050 18.315 1.00 7.11 201 LEU B CA 1
ATOM 7706 C C . LEU B 1 154 ? -7.054 4.489 17.834 1.00 5.89 201 LEU B C 1
ATOM 7707 O O . LEU B 1 154 ? -8.075 5.182 17.724 1.00 5.90 201 LEU B O 1
ATOM 7723 N N . ALA B 1 155 ? -5.849 4.937 17.495 1.00 7.62 202 ALA B N 1
ATOM 7724 C CA . ALA B 1 155 ? -5.695 6.305 17.002 1.00 5.74 202 ALA B CA 1
ATOM 7725 C C . ALA B 1 155 ? -6.429 6.479 15.691 1.00 7.19 202 ALA B C 1
ATOM 7726 O O . ALA B 1 155 ? -7.048 7.511 15.463 1.00 6.97 202 ALA B O 1
ATOM 7733 N N . ARG B 1 156 ? -6.370 5.481 14.831 1.00 7.22 203 ARG B N 1
ATOM 7734 C CA . ARG B 1 156 ? -7.086 5.577 13.568 1.00 8.24 203 ARG B CA 1
ATOM 7735 C C . ARG B 1 156 ? -8.601 5.654 13.773 1.00 7.27 203 ARG B C 1
ATOM 7736 O O . ARG B 1 156 ? -9.282 6.473 13.146 1.00 7.75 203 ARG B O 1
ATOM 7757 N N . ILE B 1 157 ? -9.144 4.789 14.639 1.00 8.41 204 ILE B N 1
ATOM 7758 C CA . ILE B 1 157 ? -10.557 4.783 14.927 1.00 6.58 204 ILE B CA 1
ATOM 7759 C C . ILE B 1 157 ? -10.998 6.130 15.461 1.00 6.70 204 ILE B C 1
ATOM 7760 O O . ILE B 1 157 ? -12.079 6.636 15.103 1.00 9.64 204 ILE B O 1
ATOM 7776 N N . GLY B 1 158 ? -10.197 6.720 16.316 1.00 9.48 205 GLY B N 1
ATOM 7777 C CA . GLY B 1 158 ? -10.510 7.966 16.942 1.00 7.20 205 GLY B CA 1
ATOM 7778 C C . GLY B 1 158 ? -10.216 9.199 16.111 1.00 7.04 205 GLY B C 1
ATOM 7779 O O . GLY B 1 158 ? -10.630 10.291 16.478 1.00 8.73 205 GLY B O 1
ATOM 7783 N N . PHE B 1 159 ? -9.485 9.069 15.023 1.00 9.31 206 PHE B N 1
ATOM 7784 C CA . PHE B 1 159 ? -9.084 10.262 14.274 1.00 10.13 206 PHE B CA 1
ATOM 7785 C C . PHE B 1 159 ? -10.317 11.033 13.815 1.00 9.92 206 PHE B C 1
ATOM 7786 O O . PHE B 1 159 ? -11.300 10.454 13.361 1.00 13.49 206 PHE B O 1
ATOM 7803 N N . GLY B 1 160 ? -10.290 12.339 14.034 1.00 11.65 207 GLY B N 1
ATOM 7804 C CA . GLY B 1 160 ? -11.431 13.199 13.894 1.00 10.93 207 GLY B CA 1
ATOM 7805 C C . GLY B 1 160 ? -12.060 13.582 15.224 1.00 9.78 207 GLY B C 1
ATOM 7806 O O . GLY B 1 160 ? -12.668 14.656 15.332 1.00 15.61 207 GLY B O 1
ATOM 7810 N N . LYS B 1 161 ? -11.900 12.736 16.234 1.00 10.35 208 LYS B N 1
ATOM 7811 C CA . LYS B 1 161 ? -12.353 13.028 17.579 1.00 7.92 208 LYS B CA 1
ATOM 7812 C C . LYS B 1 161 ? -11.207 13.093 18.597 1.00 7.60 208 LYS B C 1
ATOM 7813 O O . LYS B 1 161 ? -11.351 13.776 19.597 1.00 8.47 208 LYS B O 1
ATOM 7832 N N . VAL B 1 162 ? -10.070 12.416 18.355 1.00 11.50 209 VAL B N 1
ATOM 7833 C CA . VAL B 1 162 ? -8.863 12.522 19.169 1.00 7.33 209 VAL B CA 1
ATOM 7834 C C . VAL B 1 162 ? -7.628 12.514 18.265 1.00 6.54 209 VAL B C 1
ATOM 7835 O O . VAL B 1 162 ? -7.679 12.069 17.122 1.00 6.79 209 VAL B O 1
ATOM 7848 N N . VAL B 1 163 ? -6.526 13.044 18.786 1.00 6.21 210 VAL B N 1
ATOM 7849 C CA . VAL B 1 163 ? -5.205 12.998 18.191 1.00 8.02 210 VAL B CA 1
ATOM 7850 C C . VAL B 1 163 ? -4.225 12.467 19.225 1.00 7.86 210 VAL B C 1
ATOM 7851 O O . VAL B 1 163 ? -4.504 12.472 20.410 1.00 9.06 210 VAL B O 1
ATOM 7864 N N . VAL B 1 164 ? -3.078 12.004 18.765 1.00 7.04 211 VAL B N 1
ATOM 7865 C CA . VAL B 1 164 ? -2.017 11.520 19.648 1.00 6.77 211 VAL B CA 1
ATOM 7866 C C . VAL B 1 164 ? -1.118 12.695 20.044 1.00 7.25 211 VAL B C 1
ATOM 7867 O O . VAL B 1 164 ? -0.478 13.332 19.203 1.00 8.03 211 VAL B O 1
ATOM 7880 N N . ARG B 1 165 ? -1.053 12.966 21.348 1.00 9.96 212 ARG B N 1
ATOM 7881 C CA . ARG B 1 165 ? -0.189 14.036 21.850 1.00 8.74 212 ARG B CA 1
ATOM 7882 C C . ARG B 1 165 ? 1.260 13.589 21.983 1.00 8.27 212 ARG B C 1
ATOM 7883 O O . ARG B 1 165 ? 2.183 14.313 21.593 1.00 10.08 212 ARG B O 1
ATOM 7904 N N . TRP B 1 166 ? 1.498 12.439 22.596 1.00 6.52 213 TRP B N 1
ATOM 7905 C CA . TRP B 1 166 ? 2.834 11.900 22.709 1.00 8.73 213 TRP B CA 1
ATOM 7906 C C . TRP B 1 166 ? 2.769 10.392 22.829 1.00 6.00 213 TRP B C 1
ATOM 7907 O O . TRP B 1 166 ? 1.747 9.832 23.230 1.00 8.76 213 TRP B O 1
ATOM 7928 N N . SER B 1 167 ? 3.861 9.751 22.464 1.00 10.68 214 SER B N 1
ATOM 7929 C CA . SER B 1 167 ? 3.916 8.306 22.310 1.00 10.87 214 SER B CA 1
ATOM 7930 C C . SER B 1 167 ? 5.243 7.854 22.873 1.00 9.01 214 SER B C 1
ATOM 7931 O O . SER B 1 167 ? 6.280 8.471 22.611 1.00 15.64 214 SER B O 1
ATOM 7939 N N . GLN B 1 168 ? 5.232 6.768 23.652 1.00 8.65 215 GLN B N 1
ATOM 7940 C CA . GLN B 1 168 ? 6.444 6.237 24.256 1.00 7.56 215 GLN B CA 1
ATOM 7941 C C . GLN B 1 168 ? 6.453 4.721 24.163 1.00 8.55 215 GLN B C 1
ATOM 7942 O O . GLN B 1 168 ? 5.516 4.078 24.642 1.00 8.28 215 GLN B O 1
ATOM 7956 N N . LEU B 1 169 ? 7.505 4.163 23.566 1.00 7.69 216 LEU B N 1
ATOM 7957 C CA . LEU B 1 169 ? 7.771 2.735 23.577 1.00 9.15 216 LEU B CA 1
ATOM 7958 C C . LEU B 1 169 ? 8.729 2.394 24.726 1.00 8.25 216 LEU B C 1
ATOM 7959 O O . LEU B 1 169 ? 9.614 3.181 25.076 1.00 10.94 216 LEU B O 1
ATOM 7975 N N . GLY B 1 170 ? 8.545 1.236 25.312 1.00 9.95 217 GLY B N 1
ATOM 7976 C CA . GLY B 1 170 ? 9.381 0.790 26.406 1.00 9.62 217 GLY B CA 1
ATOM 7977 C C . GLY B 1 170 ? 9.508 -0.722 26.402 1.00 9.77 217 GLY B C 1
ATOM 7978 O O . GLY B 1 170 ? 8.742 -1.431 25.729 1.00 7.75 217 GLY B O 1
ATOM 7982 N N . PHE B 1 171 ? 10.482 -1.221 27.194 1.00 12.26 218 PHE B N 1
ATOM 7983 C CA . PHE B 1 171 ? 10.800 -2.641 27.284 1.00 13.53 218 PHE B CA 1
ATOM 7984 C C . PHE B 1 171 ? 11.249 -3.026 28.696 1.00 12.10 218 PHE B C 1
ATOM 7985 O O . PHE B 1 171 ? 11.735 -2.203 29.474 1.00 12.42 218 PHE B O 1
ATOM 8002 N N . GLY B 1 172 ? 10.972 -4.271 29.045 1.00 16.88 219 GLY B N 1
ATOM 8003 C CA . GLY B 1 172 ? 11.436 -4.819 30.301 1.00 13.97 219 GLY B CA 1
ATOM 8004 C C . GLY B 1 172 ? 12.243 -6.082 30.032 1.00 18.08 219 GLY B C 1
ATOM 8005 O O . GLY B 1 172 ? 13.270 -6.032 29.337 1.00 25.84 219 GLY B O 1
ATOM 8009 N N . LYS B 1 173 ? 11.793 -7.211 30.573 1.00 23.28 220 LYS B N 1
ATOM 8010 C CA . LYS B 1 173 ? 12.447 -8.472 30.287 1.00 17.03 220 LYS B CA 1
ATOM 8011 C C . LYS B 1 173 ? 11.901 -9.050 28.983 1.00 21.23 220 LYS B C 1
ATOM 8012 O O . LYS B 1 173 ? 10.849 -8.640 28.488 1.00 20.62 220 LYS B O 1
ATOM 8031 N N . THR B 1 174 ? 12.651 -9.996 28.424 1.00 21.45 221 THR B N 1
ATOM 8032 C CA . THR B 1 174 ? 12.210 -10.817 27.300 1.00 21.76 221 THR B CA 1
ATOM 8033 C C . THR B 1 174 ? 11.871 -12.179 27.906 1.00 21.41 221 THR B C 1
ATOM 8034 O O . THR B 1 174 ? 12.767 -12.972 28.227 1.00 26.47 221 THR B O 1
ATOM 8045 N N . SER B 1 175 ? 10.574 -12.445 28.065 1.00 19.76 222 SER B N 1
ATOM 8046 C CA . SER B 1 175 ? 10.126 -13.598 28.847 1.00 22.87 222 SER B CA 1
ATOM 8047 C C . SER B 1 175 ? 10.400 -14.915 28.146 1.00 26.33 222 SER B C 1
ATOM 8048 O O . SER B 1 175 ? 10.432 -15.957 28.813 1.00 30.59 222 SER B O 1
ATOM 8056 N N . SER B 1 176 ? 10.605 -14.901 26.827 1.00 32.08 223 SER B N 1
ATOM 8057 C CA . SER B 1 176 ? 10.938 -16.135 26.128 1.00 39.63 223 SER B CA 1
ATOM 8058 C C . SER B 1 176 ? 12.313 -16.667 26.522 1.00 38.05 223 SER B C 1
ATOM 8059 O O . SER B 1 176 ? 12.608 -17.839 26.258 1.00 41.40 223 SER B O 1
ATOM 8067 N N . THR B 1 177 ? 13.158 -15.837 27.149 1.00 29.90 224 THR B N 1
ATOM 8068 C CA . THR B 1 177 ? 14.510 -16.236 27.510 1.00 30.47 224 THR B CA 1
ATOM 8069 C C . THR B 1 177 ? 14.911 -15.839 28.922 1.00 32.20 224 THR B C 1
ATOM 8070 O O . THR B 1 177 ? 16.013 -16.191 29.352 1.00 36.25 224 THR B O 1
ATOM 8081 N N . THR B 1 178 ? 14.061 -15.121 29.655 1.00 26.39 225 THR B N 1
ATOM 8082 C CA . THR B 1 178 ? 14.375 -14.672 30.994 1.00 27.89 225 THR B CA 1
ATOM 8083 C C . THR B 1 178 ? 13.338 -15.223 31.970 1.00 32.89 225 THR B C 1
ATOM 8084 O O . THR B 1 178 ? 12.128 -15.113 31.711 1.00 31.52 225 THR B O 1
ATOM 8095 N N . PRO B 1 179 ? 13.755 -15.819 33.083 1.00 31.09 226 PRO B N 1
ATOM 8096 C CA . PRO B 1 179 ? 12.776 -16.445 33.987 1.00 40.47 226 PRO B CA 1
ATOM 8097 C C . PRO B 1 179 ? 11.892 -15.402 34.658 1.00 42.99 226 PRO B C 1
ATOM 8098 O O . PRO B 1 179 ? 12.365 -14.368 35.134 1.00 35.74 226 PRO B O 1
ATOM 8109 N N . ASP B 1 180 ? 10.585 -15.688 34.687 1.00 42.95 227 ASP B N 1
ATOM 8110 C CA . ASP B 1 180 ? 9.602 -14.678 35.074 1.00 51.34 227 ASP B CA 1
ATOM 8111 C C . ASP B 1 180 ? 9.783 -14.198 36.512 1.00 47.59 227 ASP B C 1
ATOM 8112 O O . ASP B 1 180 ? 9.431 -13.055 36.827 1.00 45.14 227 ASP B O 1
ATOM 8121 N N . LYS B 1 181 ? 10.313 -15.042 37.400 1.00 47.41 228 LYS B N 1
ATOM 8122 C CA . LYS B 1 181 ? 10.503 -14.600 38.776 1.00 37.82 228 LYS B CA 1
ATOM 8123 C C . LYS B 1 181 ? 11.638 -13.596 38.879 1.00 41.56 228 LYS B C 1
ATOM 8124 O O . LYS B 1 181 ? 11.601 -12.702 39.734 1.00 40.93 228 LYS B O 1
ATOM 8143 N N . GLN B 1 182 ? 12.653 -13.737 38.029 1.00 35.15 229 GLN B N 1
ATOM 8144 C CA . GLN B 1 182 ? 13.831 -12.885 38.099 1.00 29.09 229 GLN B CA 1
ATOM 8145 C C . GLN B 1 182 ? 13.423 -11.423 38.012 1.00 25.96 229 GLN B C 1
ATOM 8146 O O . GLN B 1 182 ? 12.588 -11.041 37.185 1.00 25.14 229 GLN B O 1
ATOM 8160 N N . THR B 1 183 ? 13.992 -10.604 38.900 1.00 22.41 230 THR B N 1
ATOM 8161 C CA . THR B 1 183 ? 13.739 -9.180 38.832 1.00 23.29 230 THR B CA 1
ATOM 8162 C C . THR B 1 183 ? 14.472 -8.626 37.608 1.00 16.77 230 THR B C 1
ATOM 8163 O O . THR B 1 183 ? 15.623 -9.004 37.365 1.00 18.94 230 THR B O 1
ATOM 8174 N N . PRO B 1 184 ? 13.827 -7.771 36.824 1.00 22.51 231 PRO B N 1
ATOM 8175 C CA . PRO B 1 184 ? 14.543 -7.155 35.704 1.00 18.41 231 PRO B CA 1
ATOM 8176 C C . PRO B 1 184 ? 15.591 -6.189 36.237 1.00 18.36 231 PRO B C 1
ATOM 8177 O O . PRO B 1 184 ? 15.541 -5.738 37.384 1.00 17.88 231 PRO B O 1
ATOM 8188 N N . ARG B 1 185 ? 16.557 -5.873 35.378 1.00 13.49 232 ARG B N 1
ATOM 8189 C CA . ARG B 1 185 ? 17.490 -4.790 35.646 1.00 14.23 232 ARG B CA 1
ATOM 8190 C C . ARG B 1 185 ? 17.112 -3.577 34.815 1.00 12.10 232 ARG B C 1
ATOM 8191 O O . ARG B 1 185 ? 16.672 -3.697 33.672 1.00 12.02 232 ARG B O 1
ATOM 8212 N N . ASN B 1 186 ? 17.274 -2.395 35.404 1.00 10.58 233 ASN B N 1
ATOM 8213 C CA . ASN B 1 186 ? 17.156 -1.157 34.676 1.00 13.01 233 ASN B CA 1
ATOM 8214 C C . ASN B 1 186 ? 18.468 -0.882 33.944 1.00 9.96 233 ASN B C 1
ATOM 8215 O O . ASN B 1 186 ? 19.447 -1.614 34.061 1.00 9.50 233 ASN B O 1
ATOM 8226 N N . LEU B 1 187 ? 18.490 0.215 33.222 1.00 10.40 234 LEU B N 1
ATOM 8227 C CA . LEU B 1 187 ? 19.636 0.503 32.368 1.00 9.95 234 LEU B CA 1
ATOM 8228 C C . LEU B 1 187 ? 20.821 1.042 33.156 1.00 12.17 234 LEU B C 1
ATOM 8229 O O . LEU B 1 187 ? 21.887 1.246 32.578 1.00 10.00 234 LEU B O 1
ATOM 8245 N N . LEU B 1 188 ? 20.685 1.239 34.464 1.00 12.21 235 LEU B N 1
ATOM 8246 C CA . LEU B 1 188 ? 21.841 1.461 35.312 1.00 10.89 235 LEU B CA 1
ATOM 8247 C C . LEU B 1 188 ? 22.488 0.169 35.758 1.00 9.60 235 LEU B C 1
ATOM 8248 O O . LEU B 1 188 ? 23.503 0.209 36.445 1.00 11.79 235 LEU B O 1
ATOM 8264 N N . GLY B 1 189 ? 21.913 -0.972 35.400 1.00 9.85 236 GLY B N 1
ATOM 8265 C CA . GLY B 1 189 ? 22.468 -2.240 35.764 1.00 10.90 236 GLY B CA 1
ATOM 8266 C C . GLY B 1 189 ? 22.045 -2.785 37.117 1.00 10.87 236 GLY B C 1
ATOM 8267 O O . GLY B 1 189 ? 22.581 -3.809 37.538 1.00 10.82 236 GLY B O 1
ATOM 8271 N N . PHE B 1 190 ? 21.080 -2.145 37.801 1.00 9.02 237 PHE B N 1
ATOM 8272 C CA . PHE B 1 190 ? 20.582 -2.617 39.067 1.00 9.08 237 PHE B CA 1
ATOM 8273 C C . PHE B 1 190 ? 19.239 -3.317 38.909 1.00 10.12 237 PHE B C 1
ATOM 8274 O O . PHE B 1 190 ? 18.399 -2.908 38.111 1.00 11.46 237 PHE B O 1
ATOM 8291 N N . LYS B 1 191 ? 19.046 -4.368 39.702 1.00 10.99 238 LYS B N 1
ATOM 8292 C CA . LYS B 1 191 ? 17.730 -4.978 39.799 1.00 13.38 238 LYS B CA 1
ATOM 8293 C C . LYS B 1 191 ? 16.715 -3.941 40.244 1.00 15.35 238 LYS B C 1
ATOM 8294 O O . LYS B 1 191 ? 16.977 -3.158 41.159 1.00 10.37 238 LYS B O 1
ATOM 8313 N N . ASP B 1 192 ? 15.532 -3.963 39.627 1.00 13.55 239 ASP B N 1
ATOM 8314 C CA . ASP B 1 192 ? 14.513 -2.927 39.800 1.00 13.67 239 ASP B CA 1
ATOM 8315 C C . ASP B 1 192 ? 13.159 -3.602 39.960 1.00 16.91 239 ASP B C 1
ATOM 8316 O O . ASP B 1 192 ? 12.678 -4.264 39.030 1.00 21.55 239 ASP B O 1
ATOM 8325 N N . GLY B 1 193 ? 12.527 -3.410 41.118 1.00 15.17 240 GLY B N 1
ATOM 8326 C CA . GLY B 1 193 ? 11.249 -4.006 41.422 1.00 15.86 240 GLY B CA 1
ATOM 8327 C C . GLY B 1 193 ? 11.236 -4.902 42.645 1.00 11.21 240 GLY B C 1
ATOM 8328 O O . GLY B 1 193 ? 10.166 -5.406 42.985 1.00 16.24 240 GLY B O 1
ATOM 8332 N N . THR B 1 194 ? 12.365 -5.069 43.339 1.00 12.42 241 THR B N 1
ATOM 8333 C CA . THR B 1 194 ? 12.425 -5.991 44.469 1.00 10.40 241 THR B CA 1
ATOM 8334 C C . THR B 1 194 ? 11.318 -5.726 45.505 1.00 13.15 241 THR B C 1
ATOM 8335 O O . THR B 1 194 ? 10.627 -6.651 45.933 1.00 14.25 241 THR B O 1
ATOM 8346 N N . ARG B 1 195 ? 11.168 -4.477 45.949 1.00 12.45 242 ARG B N 1
ATOM 8347 C CA . ARG B 1 195 ? 10.182 -4.132 46.965 1.00 10.88 242 ARG B CA 1
ATOM 8348 C C . ARG B 1 195 ? 9.107 -3.238 46.345 1.00 11.95 242 ARG B C 1
ATOM 8349 O O . ARG B 1 195 ? 9.206 -2.013 46.337 1.00 11.15 242 ARG B O 1
ATOM 8370 N N . ASN B 1 196 ? 8.071 -3.879 45.827 1.00 10.20 243 ASN B N 1
ATOM 8371 C CA . ASN B 1 196 ? 6.977 -3.265 45.108 1.00 12.03 243 ASN B CA 1
ATOM 8372 C C . ASN B 1 196 ? 5.710 -3.958 45.576 1.00 13.67 243 ASN B C 1
ATOM 8373 O O . ASN B 1 196 ? 5.761 -5.037 46.181 1.00 16.99 243 ASN B O 1
ATOM 8384 N N . ILE B 1 197 ? 4.565 -3.367 45.283 1.00 11.61 244 ILE B N 1
ATOM 8385 C CA . ILE B 1 197 ? 3.287 -4.036 45.481 1.00 14.01 244 ILE B CA 1
ATOM 8386 C C . ILE B 1 197 ? 3.093 -5.048 44.368 1.00 11.59 244 ILE B C 1
ATOM 8387 O O . ILE B 1 197 ? 3.365 -4.746 43.190 1.00 17.65 244 ILE B O 1
ATOM 8403 N N . ALA B 1 198 ? 2.645 -6.244 44.708 1.00 14.17 245 ALA B N 1
ATOM 8404 C CA . ALA B 1 198 ? 2.358 -7.294 43.738 1.00 15.80 245 ALA B CA 1
ATOM 8405 C C . ALA B 1 198 ? 0.859 -7.456 43.544 1.00 16.40 245 ALA B C 1
ATOM 8406 O O . ALA B 1 198 ? 0.061 -7.215 44.451 1.00 14.22 245 ALA B O 1
ATOM 8413 N N . GLY B 1 199 ? 0.480 -7.877 42.335 1.00 18.25 246 GLY B N 1
ATOM 8414 C CA . GLY B 1 199 ? -0.925 -8.104 42.062 1.00 16.93 246 GLY B CA 1
ATOM 8415 C C . GLY B 1 199 ? -1.563 -9.156 42.931 1.00 16.06 246 GLY B C 1
ATOM 8416 O O . GLY B 1 199 ? -2.800 -9.170 43.074 1.00 12.62 246 GLY B O 1
ATOM 8420 N N . THR B 1 200 ? -0.764 -10.014 43.549 1.00 13.78 247 THR B N 1
ATOM 8421 C CA . THR B 1 200 ? -1.306 -11.048 44.422 1.00 15.65 247 THR B CA 1
ATOM 8422 C C . THR B 1 200 ? -1.763 -10.508 45.784 1.00 17.57 247 THR B C 1
ATOM 8423 O O . THR B 1 200 ? -2.525 -11.175 46.483 1.00 16.86 247 THR B O 1
ATOM 8434 N N . GLU B 1 201 ? -1.292 -9.319 46.177 1.00 15.81 248 GLU B N 1
ATOM 8435 C CA . GLU B 1 201 ? -1.504 -8.790 47.523 1.00 13.03 248 GLU B CA 1
ATOM 8436 C C . GLU B 1 201 ? -2.808 -8.003 47.534 1.00 9.83 248 GLU B C 1
ATOM 8437 O O . GLU B 1 201 ? -2.842 -6.770 47.501 1.00 12.57 248 GLU B O 1
ATOM 8449 N N . LYS B 1 202 ? -3.910 -8.742 47.607 1.00 11.69 249 LYS B N 1
ATOM 8450 C CA . LYS B 1 202 ? -5.224 -8.146 47.442 1.00 12.84 249 LYS B CA 1
ATOM 8451 C C . LYS B 1 202 ? -5.485 -7.052 48.463 1.00 12.60 249 LYS B C 1
ATOM 8452 O O . LYS B 1 202 ? -6.022 -5.989 48.128 1.00 14.29 249 LYS B O 1
ATOM 8471 N N . ASP B 1 203 ? -5.144 -7.283 49.735 1.00 13.07 250 ASP B N 1
ATOM 8472 C CA . ASP B 1 203 ? -5.379 -6.267 50.756 1.00 13.60 250 ASP B CA 1
ATOM 8473 C C . ASP B 1 203 ? -4.523 -5.033 50.530 1.00 12.45 250 ASP B C 1
ATOM 8474 O O . ASP B 1 203 ? -4.992 -3.902 50.738 1.00 11.89 250 ASP B O 1
ATOM 8483 N N . ARG B 1 204 ? -3.258 -5.211 50.136 1.00 11.04 251 ARG B N 1
ATOM 8484 C CA . ARG B 1 204 ? -2.427 -4.060 49.849 1.00 13.83 251 ARG B CA 1
ATOM 8485 C C . ARG B 1 204 ? -2.993 -3.259 48.685 1.00 9.36 251 ARG B C 1
ATOM 8486 O O . ARG B 1 204 ? -2.997 -2.030 48.706 1.00 10.87 251 ARG B O 1
ATOM 8507 N N . LEU B 1 205 ? -3.498 -3.939 47.666 1.00 10.48 252 LEU B N 1
ATOM 8508 C CA . LEU B 1 205 ? -4.105 -3.189 46.571 1.00 9.39 252 LEU B CA 1
ATOM 8509 C C . LEU B 1 205 ? -5.280 -2.360 47.053 1.00 8.30 252 LEU B C 1
ATOM 8510 O O . LEU B 1 205 ? -5.472 -1.225 46.617 1.00 8.39 252 LEU B O 1
ATOM 8526 N N . ASP B 1 206 ? -6.112 -2.918 47.938 1.00 11.90 253 ASP B N 1
ATOM 8527 C CA . ASP B 1 206 ? -7.217 -2.144 48.463 1.00 13.50 253 ASP B CA 1
ATOM 8528 C C . ASP B 1 206 ? -6.727 -0.949 49.273 1.00 9.47 253 ASP B C 1
ATOM 8529 O O . ASP B 1 206 ? -7.321 0.139 49.233 1.00 12.03 253 ASP B O 1
ATOM 8538 N N . ARG B 1 207 ? -5.613 -1.117 49.998 1.00 12.01 254 ARG B N 1
ATOM 8539 C CA . ARG B 1 207 ? -5.121 -0.029 50.825 1.00 11.39 254 ARG B CA 1
ATOM 8540 C C . ARG B 1 207 ? -4.426 1.037 50.004 1.00 10.72 254 ARG B C 1
ATOM 8541 O O . ARG B 1 207 ? -4.582 2.233 50.284 1.00 10.62 254 ARG B O 1
ATOM 8562 N N . PHE B 1 208 ? -3.630 0.642 48.997 1.00 9.74 255 PHE B N 1
ATOM 8563 C CA . PHE B 1 208 ? -2.703 1.542 48.353 1.00 7.65 255 PHE B CA 1
ATOM 8564 C C . PHE B 1 208 ? -2.998 1.847 46.882 1.00 6.64 255 PHE B C 1
ATOM 8565 O O . PHE B 1 208 ? -2.442 2.817 46.357 1.00 7.08 255 PHE B O 1
ATOM 8582 N N . VAL B 1 209 ? -3.856 1.089 46.213 1.00 7.83 256 VAL B N 1
ATOM 8583 C CA . VAL B 1 209 ? -4.003 1.188 44.759 1.00 8.90 256 VAL B CA 1
ATOM 8584 C C . VAL B 1 209 ? -5.419 1.555 44.324 1.00 8.39 256 VAL B C 1
ATOM 8585 O O . VAL B 1 209 ? -5.613 2.492 43.523 1.00 8.53 256 VAL B O 1
ATOM 8598 N N . TRP B 1 210 ? -6.430 0.821 44.776 1.00 10.73 257 TRP B N 1
ATOM 8599 C CA . TRP B 1 210 ? -7.772 1.023 44.262 1.00 9.06 257 TRP B CA 1
ATOM 8600 C C . TRP B 1 210 ? -8.467 2.176 44.982 1.00 9.14 257 TRP B C 1
ATOM 8601 O O . TRP B 1 210 ? -8.397 2.279 46.204 1.00 10.60 257 TRP B O 1
ATOM 8622 N N . ALA B 1 211 ? -9.209 2.983 44.224 1.00 8.62 258 ALA B N 1
ATOM 8623 C CA . ALA B 1 211 ? -10.079 4.002 44.798 1.00 12.32 258 ALA B CA 1
ATOM 8624 C C . ALA B 1 211 ? -11.359 3.371 45.343 1.00 10.10 258 ALA B C 1
ATOM 8625 O O . ALA B 1 211 ? -11.953 2.469 44.742 1.00 9.98 258 ALA B O 1
ATOM 8632 N N . ALA B 1 212 ? -11.781 3.842 46.517 1.00 15.44 259 ALA B N 1
ATOM 8633 C CA . ALA B 1 212 ? -13.004 3.388 47.167 1.00 16.21 259 ALA B CA 1
ATOM 8634 C C . ALA B 1 212 ? -14.079 4.456 47.093 1.00 13.32 259 ALA B C 1
ATOM 8635 O O . ALA B 1 212 ? -13.790 5.643 46.929 1.00 16.42 259 ALA B O 1
ATOM 8642 N N . GLU B 1 213 ? -15.342 4.015 47.220 1.00 15.48 260 GLU B N 1
ATOM 8643 C CA . GLU B 1 213 ? -16.461 4.955 47.087 1.00 23.27 260 GLU B CA 1
ATOM 8644 C C . GLU B 1 213 ? -16.380 6.065 48.125 1.00 20.70 260 GLU B C 1
ATOM 8645 O O . GLU B 1 213 ? -16.567 7.245 47.803 1.00 24.34 260 GLU B O 1
ATOM 8657 N N . LYS B 1 214 ? -16.070 5.709 49.361 1.00 18.87 261 LYS B N 1
ATOM 8658 C CA . LYS B 1 214 ? -16.014 6.719 50.412 1.00 20.22 261 LYS B CA 1
ATOM 8659 C C . LYS B 1 214 ? -14.841 7.672 50.282 1.00 18.82 261 LYS B C 1
ATOM 8660 O O . LYS B 1 214 ? -14.776 8.639 51.042 1.00 19.10 261 LYS B O 1
ATOM 8679 N N . ASP B 1 215 ? -13.923 7.441 49.337 1.00 16.61 262 ASP B N 1
ATOM 8680 C CA . ASP B 1 215 ? -12.816 8.359 49.142 1.00 15.95 262 ASP B CA 1
ATOM 8681 C C . ASP B 1 215 ? -13.286 9.712 48.641 1.00 13.54 262 ASP B C 1
ATOM 8682 O O . ASP B 1 215 ? -12.595 10.709 48.843 1.00 18.48 262 ASP B O 1
ATOM 8691 N N . GLY B 1 216 ? -14.424 9.767 47.953 1.00 15.87 263 GLY B N 1
ATOM 8692 C CA . GLY B 1 216 ? -15.007 11.033 47.569 1.00 18.12 263 GLY B CA 1
ATOM 8693 C C . GLY B 1 216 ? -15.386 11.190 46.108 1.00 15.97 263 GLY B C 1
ATOM 8694 O O . GLY B 1 216 ? -15.907 12.240 45.712 1.00 18.30 263 GLY B O 1
ATOM 8698 N N . THR B 1 217 ? -15.129 10.177 45.293 1.00 18.69 264 THR B N 1
ATOM 8699 C CA . THR B 1 217 ? -15.509 10.209 43.877 1.00 14.85 264 THR B CA 1
ATOM 8700 C C . THR B 1 217 ? -16.122 8.884 43.479 1.00 15.67 264 THR B C 1
ATOM 8701 O O . THR B 1 217 ? -15.419 7.947 43.078 1.00 14.02 264 THR B O 1
ATOM 8712 N N . PRO B 1 218 ? -17.441 8.752 43.590 1.00 13.90 265 PRO B N 1
ATOM 8713 C CA . PRO B 1 218 ? -18.067 7.456 43.327 1.00 15.05 265 PRO B CA 1
ATOM 8714 C C . PRO B 1 218 ? -17.735 6.833 41.979 1.00 12.01 265 PRO B C 1
ATOM 8715 O O . PRO B 1 218 ? -17.527 5.618 41.922 1.00 12.76 265 PRO B O 1
ATOM 8726 N N . TRP B 1 219 ? -17.723 7.604 40.886 1.00 14.50 266 TRP B N 1
ATOM 8727 C CA . TRP B 1 219 ? -17.512 6.982 39.586 1.00 14.06 266 TRP B CA 1
ATOM 8728 C C . TRP B 1 219 ? -16.141 6.321 39.493 1.00 12.23 266 TRP B C 1
ATOM 8729 O O . TRP B 1 219 ? -15.922 5.491 38.597 1.00 13.82 266 TRP B O 1
ATOM 8750 N N . MET B 1 220 ? -15.197 6.685 40.365 1.00 10.30 267 MET B N 1
ATOM 8751 C CA . MET B 1 220 ? -13.851 6.137 40.348 1.00 11.19 267 MET B CA 1
ATOM 8752 C C . MET B 1 220 ? -13.683 4.886 41.191 1.00 7.84 267 MET B C 1
ATOM 8753 O O . MET B 1 220 ? -12.593 4.302 41.212 1.00 10.61 267 MET B O 1
ATOM 8767 N N . THR B 1 221 ? -14.723 4.447 41.894 1.00 10.29 268 THR B N 1
ATOM 8768 C CA . THR B 1 221 ? -14.607 3.248 42.690 1.00 9.66 268 THR B CA 1
ATOM 8769 C C . THR B 1 221 ? -14.123 2.086 41.843 1.00 8.77 268 THR B C 1
ATOM 8770 O O . THR B 1 221 ? -14.731 1.771 40.810 1.00 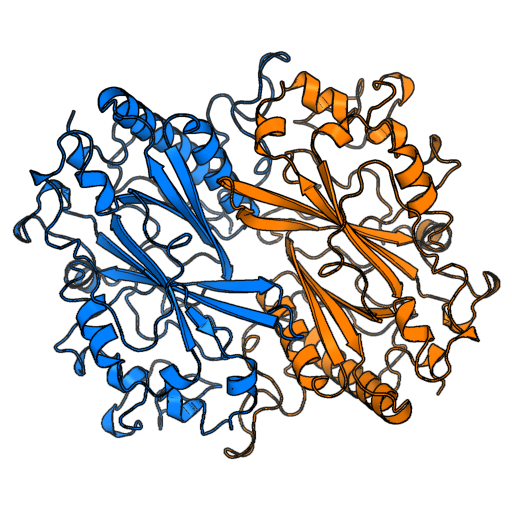12.38 268 THR B O 1
ATOM 8781 N N . GLY B 1 222 ? -13.054 1.425 42.279 1.00 9.31 269 GLY B N 1
ATOM 8782 C CA . GLY B 1 222 ? -12.423 0.351 41.527 1.00 11.36 269 GLY B CA 1
ATOM 8783 C C . GLY B 1 222 ? -11.403 0.798 40.481 1.00 8.99 269 GLY B C 1
ATOM 8784 O O . GLY B 1 222 ? -10.761 -0.049 39.867 1.00 8.55 269 GLY B O 1
ATOM 8788 N N . GLY B 1 223 ? -11.259 2.101 40.262 1.00 7.97 270 GLY B N 1
ATOM 8789 C CA . GLY B 1 223 ? -10.206 2.639 39.459 1.00 8.41 270 GLY B CA 1
ATOM 8790 C C . GLY B 1 223 ? -8.930 2.868 40.258 1.00 7.61 270 GLY B C 1
ATOM 8791 O O . GLY B 1 223 ? -8.795 2.454 41.411 1.00 9.09 270 GLY B O 1
ATOM 8795 N N . SER B 1 224 ? -7.986 3.546 39.639 1.00 8.16 271 SER B N 1
ATOM 8796 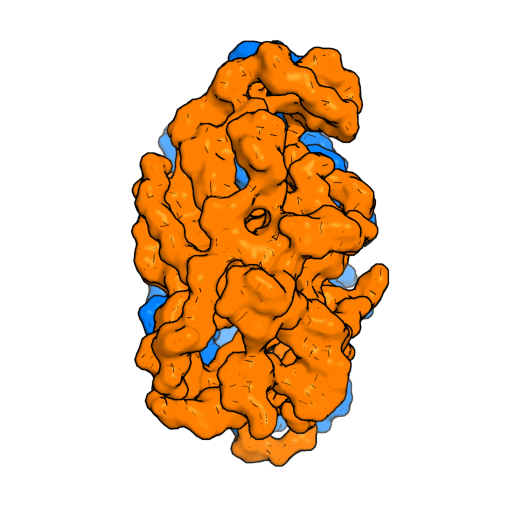C CA . SER B 1 224 ? -6.735 3.891 40.287 1.00 6.50 271 SER B CA 1
ATOM 8797 C C . SER B 1 224 ? -6.240 5.169 39.663 1.00 7.22 271 SER B C 1
ATOM 8798 O O . SER B 1 224 ? -6.754 5.620 38.644 1.00 7.95 271 SER B O 1
ATOM 8806 N N . TYR B 1 225 ? -5.218 5.766 40.273 1.00 7.35 272 TYR B N 1
ATOM 8807 C CA . TYR B 1 225 ? -4.628 6.975 39.732 1.00 6.31 272 TYR B CA 1
ATOM 8808 C C . TYR B 1 225 ? -3.214 6.674 39.284 1.00 7.08 272 TYR B C 1
ATOM 8809 O O . TYR B 1 225 ? -2.479 5.987 39.980 1.00 8.25 272 TYR B O 1
ATOM 8827 N N . LEU B 1 226 ? -2.866 7.157 38.090 1.00 8.09 273 LEU B N 1
ATOM 8828 C CA . LEU B 1 226 ? -1.614 6.874 37.419 1.00 5.13 273 LEU B CA 1
ATOM 8829 C C . LEU B 1 226 ? -0.749 8.118 37.306 1.00 6.49 273 LEU B C 1
ATOM 8830 O O . LEU B 1 226 ? -1.229 9.159 36.859 1.00 6.57 273 LEU B O 1
ATOM 8846 N N . VAL B 1 227 ? 0.503 8.009 37.689 1.00 6.53 274 VAL B N 1
ATOM 8847 C CA . VAL B 1 227 ? 1.538 9.006 37.423 1.00 7.76 274 VAL B CA 1
ATOM 8848 C C . VAL B 1 227 ? 2.513 8.419 36.414 1.00 6.34 274 VAL B C 1
ATOM 8849 O O . VAL B 1 227 ? 3.018 7.319 36.623 1.00 8.53 274 VAL B O 1
ATOM 8862 N N . ALA B 1 228 ? 2.817 9.178 35.375 1.00 8.02 275 ALA B N 1
ATOM 8863 C CA . ALA B 1 228 ? 3.842 8.837 34.406 1.00 8.15 275 ALA B CA 1
ATOM 8864 C C . ALA B 1 228 ? 4.965 9.868 34.442 1.00 7.49 275 ALA B C 1
ATOM 8865 O O . ALA B 1 228 ? 4.695 11.061 34.408 1.00 7.97 275 ALA B O 1
ATOM 8872 N N . ARG B 1 229 ? 6.211 9.404 34.525 1.00 7.92 276 ARG B N 1
ATOM 8873 C CA . ARG B 1 229 ? 7.367 10.289 34.454 1.00 9.02 276 ARG B CA 1
ATOM 8874 C C . ARG B 1 229 ? 8.366 9.698 33.484 1.00 8.01 276 ARG B C 1
ATOM 8875 O O . ARG B 1 229 ? 8.812 8.570 33.656 1.00 8.93 276 ARG B O 1
ATOM 8896 N N . ARG B 1 230 ? 8.703 10.455 32.456 1.00 6.95 277 ARG B N 1
ATOM 8897 C CA . ARG B 1 230 ? 9.789 10.071 31.566 1.00 8.58 277 ARG B CA 1
ATOM 8898 C C . ARG B 1 230 ? 11.103 10.557 32.180 1.00 6.41 277 ARG B C 1
ATOM 8899 O O . ARG B 1 230 ? 11.289 11.774 32.348 1.00 8.58 277 ARG B O 1
ATOM 8920 N N . ILE B 1 231 ? 11.972 9.616 32.559 1.00 10.26 278 ILE B N 1
ATOM 8921 C CA . ILE B 1 231 ? 13.168 9.909 33.328 1.00 8.45 278 ILE B CA 1
ATOM 8922 C C . ILE B 1 231 ? 14.427 9.530 32.547 1.00 7.27 278 ILE B C 1
ATOM 8923 O O . ILE B 1 231 ? 14.771 8.339 32.457 1.00 8.48 278 ILE B O 1
ATOM 8939 N N . ARG B 1 232 ? 15.124 10.525 32.062 1.00 6.94 279 ARG B N 1
ATOM 8940 C CA . ARG B 1 232 ? 16.359 10.279 31.320 1.00 8.33 279 ARG B CA 1
ATOM 8941 C C . ARG B 1 232 ? 17.479 9.941 32.290 1.00 10.31 279 ARG B C 1
ATOM 8942 O O . ARG B 1 232 ? 17.576 10.529 33.380 1.00 11.72 279 ARG B O 1
ATOM 8963 N N . MET B 1 233 ? 18.331 8.988 31.905 1.00 8.74 280 MET B N 1
ATOM 8964 C CA . MET B 1 233 ? 19.531 8.661 32.643 1.00 9.35 280 MET B CA 1
ATOM 8965 C C . MET B 1 233 ? 20.731 9.295 31.988 1.00 9.66 280 MET B C 1
ATOM 8966 O O . MET B 1 233 ? 20.826 9.327 30.753 1.00 11.77 280 MET B O 1
ATOM 8980 N N . HIS B 1 234 ? 21.677 9.771 32.795 1.00 10.27 281 HIS B N 1
ATOM 8981 C CA . HIS B 1 234 ? 22.954 10.259 32.280 1.00 8.74 281 HIS B CA 1
ATOM 8982 C C . HIS B 1 234 ? 23.886 9.060 32.216 1.00 11.07 281 HIS B C 1
ATOM 8983 O O . HIS B 1 234 ? 24.682 8.788 33.113 1.00 10.07 281 HIS B O 1
ATOM 8997 N N . ILE B 1 235 ? 23.732 8.304 31.133 1.00 11.81 282 ILE B N 1
ATOM 8998 C CA . ILE B 1 235 ? 24.339 6.990 31.033 1.00 11.64 282 ILE B CA 1
ATOM 8999 C C . ILE B 1 235 ? 25.852 7.075 31.151 1.00 9.49 282 ILE B C 1
ATOM 9000 O O . ILE B 1 235 ? 26.478 6.274 31.851 1.00 10.79 282 ILE B O 1
ATOM 9016 N N . GLU B 1 236 ? 26.468 8.016 30.427 1.00 13.44 283 GLU B N 1
ATOM 9017 C CA . GLU B 1 236 ? 27.925 8.024 30.320 1.00 15.08 283 GLU B CA 1
ATOM 9018 C C . GLU B 1 236 ? 28.597 8.472 31.615 1.00 14.14 283 GLU B C 1
ATOM 9019 O O . GLU B 1 236 ? 29.647 7.936 31.973 1.00 12.99 283 GLU B O 1
ATOM 9031 N N . THR B 1 237 ? 28.018 9.441 32.314 1.00 12.73 284 THR B N 1
ATOM 9032 C CA . THR B 1 237 ? 28.522 9.794 33.641 1.00 11.86 284 THR B CA 1
ATOM 9033 C C . THR B 1 237 ? 28.361 8.649 34.639 1.00 13.21 284 THR B C 1
ATOM 9034 O O . THR B 1 237 ? 29.296 8.342 35.384 1.00 11.34 284 THR B O 1
ATOM 9045 N N . TRP B 1 238 ? 27.217 7.975 34.627 1.00 9.34 285 TRP B N 1
ATOM 9046 C CA . TRP B 1 238 ? 26.995 6.842 35.524 1.00 10.08 285 TRP B CA 1
ATOM 9047 C C . TRP B 1 238 ? 28.066 5.775 35.310 1.00 10.66 285 TRP B C 1
ATOM 9048 O O . TRP B 1 238 ? 28.598 5.205 36.257 1.00 12.59 285 TRP B O 1
ATOM 9069 N N . ASP B 1 239 ? 28.333 5.436 34.047 1.00 11.83 286 ASP B N 1
ATOM 9070 C CA . ASP B 1 239 ? 29.300 4.390 33.737 1.00 12.07 286 ASP B CA 1
ATOM 9071 C C . ASP B 1 239 ? 30.720 4.759 34.154 1.00 12.32 286 ASP B C 1
ATOM 9072 O O . ASP B 1 239 ? 31.562 3.875 34.256 1.00 14.43 286 ASP B O 1
ATOM 9081 N N . ARG B 1 240 ? 30.999 6.033 34.398 1.00 12.74 287 ARG B N 1
ATOM 9082 C CA . ARG B 1 240 ? 32.288 6.471 34.915 1.00 12.96 287 ARG B CA 1
ATOM 9083 C C . ARG B 1 240 ? 32.359 6.424 36.439 1.00 10.03 287 ARG B C 1
ATOM 9084 O O . ARG B 1 240 ? 33.460 6.535 36.989 1.00 14.17 287 ARG B O 1
ATOM 9105 N N . ALA B 1 241 ? 31.230 6.269 37.122 1.00 12.96 288 ALA B N 1
ATOM 9106 C CA . ALA B 1 241 ? 31.251 6.157 38.573 1.00 10.28 288 ALA B CA 1
ATOM 9107 C C . ALA B 1 241 ? 31.858 4.826 38.999 1.00 12.09 288 ALA B C 1
ATOM 9108 O O . ALA B 1 241 ? 31.736 3.819 38.313 1.00 11.92 288 ALA B O 1
ATOM 9115 N N . SER B 1 242 ? 32.549 4.841 40.141 1.00 13.92 289 SER B N 1
ATOM 9116 C CA . SER B 1 242 ? 33.077 3.608 40.670 1.00 14.99 289 SER B CA 1
ATOM 9117 C C . SER B 1 242 ? 31.954 2.664 41.095 1.00 10.91 289 SER B C 1
ATOM 9118 O O . SER B 1 242 ? 30.806 3.064 41.313 1.00 10.09 289 SER B O 1
ATOM 9126 N N . LEU B 1 243 ? 32.288 1.385 41.220 1.00 14.09 290 LEU B N 1
ATOM 9127 C CA . LEU B 1 243 ? 31.308 0.435 41.718 1.00 12.00 290 LEU B CA 1
ATOM 9128 C C . LEU B 1 243 ? 30.745 0.866 43.065 1.00 10.37 290 LEU B C 1
ATOM 9129 O O . LEU B 1 243 ? 29.539 0.818 43.270 1.00 10.56 290 LEU B O 1
ATOM 9145 N N . GLN B 1 244 ? 31.600 1.330 43.971 1.00 13.22 291 GLN B N 1
ATOM 9146 C CA . GLN B 1 244 ? 31.134 1.715 45.292 1.00 13.53 291 GLN B CA 1
ATOM 9147 C C . GLN B 1 244 ? 30.204 2.911 45.221 1.00 12.51 291 GLN B C 1
ATOM 9148 O O . GLN B 1 244 ? 29.200 2.959 45.930 1.00 14.18 291 GLN B O 1
ATOM 9162 N N . GLU B 1 245 ? 30.533 3.897 44.400 1.00 12.87 292 GLU B N 1
ATOM 9163 C CA . GLU B 1 245 ? 29.645 5.042 44.249 1.00 15.38 292 GLU B CA 1
ATOM 9164 C C . GLU B 1 245 ? 28.270 4.603 43.796 1.00 10.60 292 GLU B C 1
ATOM 9165 O O . GLU B 1 245 ? 27.246 5.100 44.281 1.00 10.61 292 GLU B O 1
ATOM 9177 N N . GLN B 1 246 ? 28.220 3.705 42.816 1.00 9.77 293 GLN B N 1
ATOM 9178 C CA . GLN B 1 246 ? 26.928 3.257 42.311 1.00 8.85 293 GLN B CA 1
ATOM 9179 C C . GLN B 1 246 ? 26.141 2.531 43.377 1.00 10.90 293 GLN B C 1
ATOM 9180 O O . GLN B 1 246 ? 24.943 2.756 43.531 1.00 8.33 293 GLN B O 1
ATOM 9194 N N . GLU B 1 247 ? 26.805 1.653 44.131 1.00 12.19 294 GLU B N 1
ATOM 9195 C CA . GLU B 1 247 ? 26.127 0.946 45.207 1.00 13.33 294 GLU B CA 1
ATOM 9196 C C . GLU B 1 247 ? 25.707 1.893 46.324 1.00 10.73 294 GLU B C 1
ATOM 9197 O O . GLU B 1 247 ? 24.629 1.725 46.907 1.00 13.31 294 GLU B O 1
ATOM 9209 N N . ASP B 1 248 ? 26.512 2.907 46.606 1.00 11.91 295 ASP B N 1
ATOM 9210 C CA . ASP B 1 248 ? 26.132 3.884 47.624 1.00 10.44 295 ASP B CA 1
ATOM 9211 C C . ASP B 1 248 ? 24.906 4.684 47.201 1.00 11.33 295 ASP B C 1
ATOM 9212 O O . ASP B 1 248 ? 24.119 5.086 48.060 1.00 13.70 295 ASP B O 1
ATOM 9221 N N . VAL B 1 249 ? 24.715 4.890 45.903 1.00 10.72 296 VAL B N 1
ATOM 9222 C CA . VAL B 1 249 ? 23.564 5.661 45.436 1.00 8.15 296 VAL B CA 1
ATOM 9223 C C . VAL B 1 249 ? 22.266 4.967 45.786 1.00 8.23 296 VAL B C 1
ATOM 9224 O O . VAL B 1 249 ? 21.275 5.602 46.142 1.00 9.20 296 VAL B O 1
ATOM 9237 N N . PHE B 1 250 ? 22.225 3.644 45.661 1.00 10.07 297 PHE B N 1
ATOM 9238 C CA . PHE B 1 250 ? 20.988 2.905 45.866 1.00 10.53 297 PHE B CA 1
ATOM 9239 C C . PHE B 1 250 ? 20.795 2.359 47.274 1.00 8.55 297 PHE B C 1
ATOM 9240 O O . PHE B 1 250 ? 19.667 2.296 47.746 1.00 10.92 297 PHE B O 1
ATOM 9257 N N . GLY B 1 251 ? 21.871 1.980 47.939 1.00 8.98 298 GLY B N 1
ATOM 9258 C CA . GLY B 1 251 ? 21.774 1.266 49.199 1.00 11.67 298 GLY B CA 1
ATOM 9259 C C . GLY B 1 251 ? 21.732 -0.222 49.043 1.00 11.46 298 GLY B C 1
ATOM 9260 O O . GLY B 1 251 ? 21.457 -0.925 50.019 1.00 11.54 298 GLY B O 1
ATOM 9264 N N . ARG B 1 252 ? 21.948 -0.728 47.830 1.00 10.56 299 ARG B N 1
ATOM 9265 C CA . ARG B 1 252 ? 22.009 -2.144 47.546 1.00 14.11 299 ARG B CA 1
ATOM 9266 C C . ARG B 1 252 ? 23.266 -2.422 46.731 1.00 11.63 299 ARG B C 1
ATOM 9267 O O . ARG B 1 252 ? 23.827 -1.541 46.074 1.00 12.27 299 ARG B O 1
ATOM 9288 N N . ASP B 1 253 ? 23.727 -3.665 46.782 1.00 12.54 300 ASP B N 1
ATOM 9289 C CA . ASP B 1 253 ? 24.881 -4.021 45.995 1.00 12.06 300 ASP B CA 1
ATOM 9290 C C . ASP B 1 253 ? 24.444 -4.335 44.571 1.00 14.83 300 ASP B C 1
ATOM 9291 O O . ASP B 1 253 ? 23.308 -4.717 44.328 1.00 16.34 300 ASP B O 1
ATOM 9300 N N . LYS B 1 254 ? 25.370 -4.173 43.628 1.00 12.58 301 LYS B N 1
ATOM 9301 C CA . LYS B 1 254 ? 24.976 -4.237 42.224 1.00 14.12 301 LYS B CA 1
ATOM 9302 C C . LYS B 1 254 ? 24.757 -5.679 41.777 1.00 14.75 301 LYS B C 1
ATOM 9303 O O . LYS B 1 254 ? 23.755 -5.990 41.137 1.00 13.57 301 LYS B O 1
ATOM 9322 N N . GLY B 1 255 ? 25.687 -6.567 42.107 1.00 14.80 302 GLY B N 1
ATOM 9323 C CA . GLY B 1 255 ? 25.603 -7.934 41.630 1.00 21.39 302 GLY B CA 1
ATOM 9324 C C . GLY B 1 255 ? 24.367 -8.641 42.125 1.00 19.10 302 GLY B C 1
ATOM 9325 O O . GLY B 1 255 ? 23.524 -9.073 41.347 1.00 15.15 302 GLY B O 1
ATOM 9329 N N . GLU B 1 256 ? 24.232 -8.722 43.438 1.00 15.03 303 GLU B N 1
ATOM 9330 C CA . GLU B 1 256 ? 23.133 -9.461 44.047 1.00 15.14 303 GLU B CA 1
ATOM 9331 C C . GLU B 1 256 ? 21.897 -8.605 44.284 1.00 17.23 303 GLU B C 1
ATOM 9332 O O . GLU B 1 256 ? 20.787 -9.146 44.352 1.00 15.03 303 GLU B O 1
ATOM 9344 N N . GLY B 1 257 ? 22.050 -7.291 44.420 1.00 17.71 304 GLY B N 1
ATOM 9345 C CA . GLY B 1 257 ? 20.896 -6.462 44.689 1.00 15.66 304 GLY B CA 1
ATOM 9346 C C . GLY B 1 257 ? 20.437 -6.555 46.121 1.00 14.35 304 GLY B C 1
ATOM 9347 O O . GLY B 1 257 ? 19.286 -6.211 46.426 1.00 12.38 304 GLY B O 1
ATOM 9351 N N . ALA B 1 258 ? 21.298 -7.028 47.016 1.00 12.71 305 ALA B N 1
ATOM 9352 C CA . ALA B 1 258 ? 20.930 -7.122 48.414 1.00 13.48 305 ALA B CA 1
ATOM 9353 C C . ALA B 1 258 ? 21.156 -5.781 49.112 1.00 13.98 305 ALA B C 1
ATOM 9354 O O . ALA B 1 258 ? 22.043 -5.024 48.739 1.00 12.80 305 ALA B O 1
ATOM 9361 N N . PRO B 1 259 ? 20.365 -5.473 50.127 1.00 12.19 306 PRO B N 1
ATOM 9362 C CA . PRO B 1 259 ? 20.631 -4.260 50.904 1.00 14.75 306 PRO B CA 1
ATOM 9363 C C . PRO B 1 259 ? 22.010 -4.320 51.540 1.00 14.66 306 PRO B C 1
ATOM 9364 O O . PRO B 1 259 ? 22.564 -5.398 51.780 1.00 19.00 306 PRO B O 1
ATOM 9375 N N . VAL B 1 260 ? 22.555 -3.137 51.845 1.00 16.11 307 VAL B N 1
ATOM 9376 C CA . VAL B 1 260 ? 23.794 -3.030 52.611 1.00 22.05 307 VAL B CA 1
ATOM 9377 C C . VAL B 1 260 ? 23.706 -3.876 53.871 1.00 18.84 307 VAL B C 1
ATOM 9378 O O . VAL B 1 260 ? 22.756 -3.753 54.648 1.00 20.00 307 VAL B O 1
ATOM 9391 N N . GLY B 1 261 ? 24.710 -4.719 54.089 1.00 27.34 308 GLY B N 1
ATOM 9392 C CA . GLY B 1 261 ? 24.750 -5.523 55.299 1.00 23.09 308 GLY B CA 1
ATOM 9393 C C . GLY B 1 261 ? 23.916 -6.772 55.262 1.00 28.42 308 GLY B C 1
ATOM 9394 O O . GLY B 1 261 ? 23.805 -7.457 56.287 1.00 34.13 308 GLY B O 1
ATOM 9398 N N . LYS B 1 262 ? 23.311 -7.085 54.121 1.00 21.53 309 LYS B N 1
ATOM 9399 C CA . LYS B 1 262 ? 22.568 -8.310 53.917 1.00 22.83 309 LYS B CA 1
ATOM 9400 C C . LYS B 1 262 ? 23.214 -9.103 52.788 1.00 19.93 309 LYS B C 1
ATOM 9401 O O . LYS B 1 262 ? 24.091 -8.615 52.072 1.00 24.22 309 LYS B O 1
ATOM 9420 N N . ALA B 1 263 ? 22.754 -10.341 52.631 1.00 25.07 310 ALA B N 1
ATOM 9421 C CA . ALA B 1 263 ? 23.331 -11.255 51.658 1.00 24.60 310 ALA B CA 1
ATOM 9422 C C . ALA B 1 263 ? 22.444 -11.517 50.454 1.00 21.99 310 ALA B C 1
ATOM 9423 O O . ALA B 1 263 ? 22.968 -11.827 49.383 1.00 27.65 310 ALA B O 1
ATOM 9430 N N . LYS B 1 264 ? 21.124 -11.391 50.592 1.00 21.67 311 LYS B N 1
ATOM 9431 C CA . LYS B 1 264 ? 20.194 -11.750 49.531 1.00 19.69 311 LYS B CA 1
ATOM 9432 C C . LYS B 1 264 ? 19.368 -10.552 49.085 1.00 13.62 311 LYS B C 1
ATOM 9433 O O . LYS B 1 264 ? 19.019 -9.692 49.884 1.00 17.57 311 LYS B O 1
ATOM 9452 N N . GLU B 1 265 ? 19.053 -10.542 47.793 1.00 12.65 312 GLU B N 1
ATOM 9453 C CA . GLU B 1 265 ? 18.211 -9.517 47.180 1.00 15.67 312 GLU B CA 1
ATOM 9454 C C . GLU B 1 265 ? 16.999 -9.188 48.032 1.00 14.21 312 GLU B C 1
ATOM 9455 O O . GLU B 1 265 ? 16.669 -8.019 48.234 1.00 18.34 312 GLU B O 1
ATOM 9467 N N . ARG B 1 266 ? 16.268 -10.208 48.462 1.00 15.57 313 ARG B N 1
ATOM 9468 C CA . ARG B 1 266 ? 14.963 -10.013 49.082 1.00 13.85 313 ARG B CA 1
ATOM 9469 C C . ARG B 1 266 ? 15.024 -9.914 50.608 1.00 16.48 313 ARG B C 1
ATOM 9470 O O . ARG B 1 266 ? 13.971 -9.800 51.239 1.00 17.24 313 ARG B O 1
ATOM 9491 N N . ASP B 1 267 ? 16.207 -9.940 51.190 1.00 15.86 314 ASP B N 1
ATOM 9492 C CA . ASP B 1 267 ? 16.336 -9.619 52.604 1.00 15.88 314 ASP B CA 1
ATOM 9493 C C . ASP B 1 267 ? 15.798 -8.211 52.827 1.00 15.98 314 ASP B C 1
ATOM 9494 O O . ASP B 1 267 ? 15.988 -7.309 51.997 1.00 14.61 314 ASP B O 1
ATOM 9503 N N . GLU B 1 268 ? 15.081 -8.021 53.933 1.00 19.73 315 GLU B N 1
ATOM 9504 C CA . GLU B 1 268 ? 14.530 -6.701 54.195 1.00 14.65 315 GLU B CA 1
ATOM 9505 C C . GLU B 1 268 ? 15.661 -5.729 54.539 1.00 13.98 315 GLU B C 1
ATOM 9506 O O . GLU B 1 268 ? 16.618 -6.093 55.213 1.00 15.91 315 GLU B O 1
ATOM 9518 N N . PRO B 1 269 ? 15.603 -4.502 54.041 1.00 13.10 316 PRO B N 1
ATOM 9519 C CA . PRO B 1 269 ? 16.708 -3.574 54.253 1.00 12.45 316 PRO B CA 1
ATOM 9520 C C . PRO B 1 269 ? 16.823 -3.079 55.678 1.00 15.96 316 PRO B C 1
ATOM 9521 O O . PRO B 1 269 ? 15.840 -2.932 56.395 1.00 19.08 316 PRO B O 1
ATOM 9532 N N . PHE B 1 270 ? 18.060 -2.796 56.065 1.00 12.74 317 PHE B N 1
ATOM 9533 C CA . PHE B 1 270 ? 18.381 -2.103 57.316 1.00 15.41 317 PHE B CA 1
ATOM 9534 C C . PHE B 1 270 ? 18.752 -0.683 56.902 1.00 13.61 317 PHE B C 1
ATOM 9535 O O . PHE B 1 270 ? 19.901 -0.386 56.561 1.00 12.51 317 PHE B O 1
ATOM 9552 N N . LEU B 1 271 ? 17.755 0.196 56.893 1.00 14.01 318 LEU B N 1
ATOM 9553 C CA . LEU B 1 271 ? 17.919 1.512 56.299 1.00 11.95 318 LEU B CA 1
ATOM 9554 C C . LEU B 1 271 ? 19.048 2.287 56.950 1.00 12.83 318 LEU B C 1
ATOM 9555 O O . LEU B 1 271 ? 19.735 3.076 56.290 1.00 16.98 318 LEU B O 1
ATOM 9571 N N . LYS B 1 272 ? 19.278 2.054 58.253 1.00 17.51 319 LYS B N 1
ATOM 9572 C CA . LYS B 1 272 ? 20.308 2.781 59.000 1.00 17.01 319 LYS B CA 1
ATOM 9573 C C . LYS B 1 272 ? 21.693 2.532 58.436 1.00 12.68 319 LYS B C 1
ATOM 9574 O O . LYS B 1 272 ? 22.582 3.373 58.566 1.00 15.04 319 LYS B O 1
ATOM 9593 N N . ALA B 1 273 ? 21.908 1.383 57.821 1.00 16.37 320 ALA B N 1
ATOM 9594 C CA . ALA B 1 273 ? 23.221 1.067 57.277 1.00 13.25 320 ALA B CA 1
ATOM 9595 C C . ALA B 1 273 ? 23.470 1.698 55.911 1.00 13.01 320 ALA B C 1
ATOM 9596 O O . ALA B 1 273 ? 24.615 1.706 55.455 1.00 17.73 320 ALA B O 1
ATOM 9603 N N . MET B 1 274 ? 22.436 2.219 55.257 1.00 14.49 321 MET B N 1
ATOM 9604 C CA . MET B 1 274 ? 22.584 2.918 53.989 1.00 12.69 321 MET B CA 1
ATOM 9605 C C . MET B 1 274 ? 23.007 4.357 54.238 1.00 11.58 321 MET B C 1
ATOM 9606 O O . MET B 1 274 ? 22.780 4.921 55.309 1.00 13.75 321 MET B O 1
ATOM 9620 N N . LYS B 1 275 ? 23.621 4.970 53.228 1.00 12.34 322 LYS B N 1
ATOM 9621 C CA . LYS B 1 275 ? 23.886 6.392 53.303 1.00 13.57 322 LYS B CA 1
ATOM 9622 C C . LYS B 1 275 ? 22.565 7.153 53.449 1.00 11.04 322 LYS B C 1
ATOM 9623 O O . LYS B 1 275 ? 21.504 6.681 53.000 1.00 11.23 322 LYS B O 1
ATOM 9642 N N . PRO B 1 276 ? 22.591 8.337 54.065 1.00 12.72 323 PRO B N 1
ATOM 9643 C CA . PRO B 1 276 ? 21.332 9.039 54.331 1.00 13.37 323 PRO B CA 1
ATOM 9644 C C . PRO B 1 276 ? 20.588 9.434 53.078 1.00 13.98 323 PRO B C 1
ATOM 9645 O O . PRO B 1 276 ? 19.345 9.596 53.120 1.00 11.12 323 PRO B O 1
ATOM 9656 N N . ASP B 1 277 ? 21.309 9.617 51.978 1.00 10.80 324 ASP B N 1
ATOM 9657 C CA . ASP B 1 277 ? 20.690 10.029 50.726 1.00 13.80 324 ASP B CA 1
ATOM 9658 C C . ASP B 1 277 ? 20.609 8.888 49.723 1.00 10.65 324 ASP B C 1
ATOM 9659 O O . ASP B 1 277 ? 20.486 9.137 48.510 1.00 11.03 324 ASP B O 1
ATOM 9668 N N . ALA B 1 278 ? 20.691 7.650 50.185 1.00 10.72 325 ALA B N 1
ATOM 9669 C CA . ALA B 1 278 ? 20.484 6.501 49.312 1.00 11.86 325 ALA B CA 1
ATOM 9670 C C . ALA B 1 278 ? 19.026 6.450 48.838 1.00 9.28 325 ALA B C 1
ATOM 9671 O O . ALA B 1 278 ? 18.085 6.742 49.570 1.00 10.69 325 ALA B O 1
ATOM 9678 N N . HIS B 1 279 ? 18.863 6.074 47.568 1.00 9.59 326 HIS B N 1
ATOM 9679 C CA . HIS B 1 279 ? 17.543 6.024 46.962 1.00 7.67 326 HIS B CA 1
ATOM 9680 C C . HIS B 1 279 ? 16.592 5.145 47.747 1.00 8.98 326 HIS B C 1
ATOM 9681 O O . HIS B 1 279 ? 15.442 5.543 48.031 1.00 6.85 326 HIS B O 1
ATOM 9695 N N . VAL B 1 280 ? 17.024 3.941 48.111 1.00 8.86 327 VAL B N 1
ATOM 9696 C CA . VAL B 1 280 ? 16.111 3.049 48.809 1.00 8.42 327 VAL B CA 1
ATOM 9697 C C . VAL B 1 280 ? 15.742 3.613 50.178 1.00 9.37 327 VAL B C 1
ATOM 9698 O O . VAL B 1 280 ? 14.605 3.491 50.621 1.00 12.31 327 VAL B O 1
ATOM 9711 N N . ARG B 1 281 ? 16.707 4.226 50.856 1.00 11.98 328 ARG B N 1
ATOM 9712 C CA . ARG B 1 281 ? 16.422 4.768 52.177 1.00 7.84 328 ARG B CA 1
ATOM 9713 C C . ARG B 1 281 ? 15.409 5.905 52.093 1.00 11.22 328 ARG B C 1
ATOM 9714 O O . ARG B 1 281 ? 14.553 6.065 52.987 1.00 11.74 328 ARG B O 1
ATOM 9735 N N . LEU B 1 282 ? 15.497 6.731 51.053 1.00 9.49 329 LEU B N 1
ATOM 9736 C CA . LEU B 1 282 ? 14.545 7.813 50.936 1.00 7.45 329 LEU B CA 1
ATOM 9737 C C . LEU B 1 282 ? 13.195 7.356 50.396 1.00 6.35 329 LEU B C 1
ATOM 9738 O O . LEU B 1 282 ? 12.177 7.972 50.700 1.00 8.95 329 LEU B O 1
ATOM 9754 N N . ALA B 1 283 ? 13.164 6.314 49.587 1.00 7.65 330 ALA B N 1
ATOM 9755 C CA . ALA B 1 283 ? 11.921 5.927 48.930 1.00 7.59 330 ALA B CA 1
ATOM 9756 C C . ALA B 1 283 ? 11.077 4.966 49.746 1.00 8.14 330 ALA B C 1
ATOM 9757 O O . ALA B 1 283 ? 9.898 4.797 49.458 1.00 7.79 330 ALA B O 1
ATOM 9764 N N . HIS B 1 284 ? 11.651 4.324 50.752 1.00 7.49 331 HIS B N 1
ATOM 9765 C CA . HIS B 1 284 ? 10.986 3.245 51.478 1.00 9.05 331 HIS B CA 1
ATOM 9766 C C . HIS B 1 284 ? 9.763 3.782 52.211 1.00 8.46 331 HIS B C 1
ATOM 9767 O O . HIS B 1 284 ? 9.774 4.889 52.696 1.00 9.20 331 HIS B O 1
ATOM 9781 N N . PRO B 1 285 ? 8.700 2.973 52.317 1.00 8.12 332 PRO B N 1
ATOM 9782 C CA . PRO B 1 285 ? 7.511 3.422 53.053 1.00 8.69 332 PRO B CA 1
ATOM 9783 C C . PRO B 1 285 ? 7.767 3.871 54.488 1.00 7.98 332 PRO B C 1
ATOM 9784 O O . PRO B 1 285 ? 7.168 4.851 54.948 1.00 8.68 332 PRO B O 1
ATOM 9795 N N . ASP B 1 286 ? 8.706 3.250 55.186 1.00 10.51 333 ASP B N 1
ATOM 9796 C CA . ASP B 1 286 ? 8.999 3.657 56.560 1.00 10.75 333 ASP B CA 1
ATOM 9797 C C . ASP B 1 286 ? 9.568 5.065 56.618 1.00 12.26 333 ASP B C 1
ATOM 9798 O O . ASP B 1 286 ? 9.484 5.722 57.665 1.00 14.68 333 ASP B O 1
ATOM 9807 N N . SER B 1 287 ? 10.150 5.556 55.525 1.00 12.53 334 SER B N 1
ATOM 9808 C CA . SER B 1 287 ? 10.619 6.927 55.438 1.00 12.92 334 SER B CA 1
ATOM 9809 C C . SER B 1 287 ? 9.545 7.889 54.973 1.00 10.52 334 SER B C 1
ATOM 9810 O O . SER B 1 287 ? 9.830 9.089 54.867 1.00 14.23 334 SER B O 1
ATOM 9818 N N . ASN B 1 288 ? 8.331 7.410 54.682 1.00 9.26 335 ASN B N 1
ATOM 9819 C CA . ASN B 1 288 ? 7.305 8.207 54.039 1.00 9.02 335 ASN B CA 1
ATOM 9820 C C . ASN B 1 288 ? 5.950 8.033 54.702 1.00 11.73 335 ASN B C 1
ATOM 9821 O O . ASN B 1 288 ? 4.904 8.046 54.044 1.00 10.06 335 ASN B O 1
ATOM 9832 N N . GLY B 1 289 ? 5.939 7.898 56.032 1.00 10.91 336 GLY B N 1
ATOM 9833 C CA . GLY B 1 289 ? 4.692 7.725 56.738 1.00 12.64 336 GLY B CA 1
ATOM 9834 C C . GLY B 1 289 ? 3.832 6.590 56.235 1.00 11.12 336 GLY B C 1
ATOM 9835 O O . GLY B 1 289 ? 2.617 6.641 56.317 1.00 8.66 336 GLY B O 1
ATOM 9839 N N . GLY B 1 290 ? 4.473 5.560 55.686 1.00 12.69 337 GLY B N 1
ATOM 9840 C CA . GLY B 1 290 ? 3.782 4.397 55.214 1.00 11.30 337 GLY B CA 1
ATOM 9841 C C . GLY B 1 290 ? 3.396 4.425 53.751 1.00 7.93 337 GLY B C 1
ATOM 9842 O O . GLY B 1 290 ? 2.837 3.430 53.272 1.00 11.36 337 GLY B O 1
ATOM 9846 N N . ALA B 1 291 ? 3.618 5.525 53.071 1.00 11.16 338 ALA B N 1
ATOM 9847 C CA . ALA B 1 291 ? 3.204 5.648 51.662 1.00 9.97 338 ALA B CA 1
ATOM 9848 C C . ALA B 1 291 ? 3.892 4.590 50.807 1.00 9.44 338 ALA B C 1
ATOM 9849 O O . ALA B 1 291 ? 5.098 4.380 50.921 1.00 10.63 338 ALA B O 1
ATOM 9856 N N . THR B 1 292 ? 3.103 3.931 49.956 1.00 9.93 339 THR B N 1
ATOM 9857 C CA . THR B 1 292 ? 3.540 2.776 49.190 1.00 11.95 339 THR B CA 1
ATOM 9858 C C . THR B 1 292 ? 2.932 2.846 47.791 1.00 11.42 339 THR B C 1
ATOM 9859 O O . THR B 1 292 ? 1.772 3.250 47.629 1.00 12.85 339 THR B O 1
ATOM 9870 N N . LEU B 1 293 ? 3.721 2.459 46.784 1.00 12.31 340 LEU B N 1
ATOM 9871 C CA . LEU B 1 293 ? 3.340 2.606 45.390 1.00 11.32 340 LEU B CA 1
ATOM 9872 C C . LEU B 1 293 ? 3.313 1.252 44.690 1.00 9.46 340 LEU B C 1
ATOM 9873 O O . LEU B 1 293 ? 4.079 0.369 45.043 1.00 10.82 340 LEU B O 1
ATOM 9889 N N . LEU B 1 294 ? 2.483 1.141 43.637 1.00 9.02 341 LEU B N 1
ATOM 9890 C CA . LEU B 1 294 ? 2.607 0.054 42.667 1.00 8.33 341 LEU B CA 1
ATOM 9891 C C . LEU B 1 294 ? 3.353 0.593 41.458 1.00 7.55 341 LEU B C 1
ATOM 9892 O O . LEU B 1 294 ? 2.766 1.287 40.627 1.00 10.60 341 LEU B O 1
ATOM 9908 N N . ARG B 1 295 ? 4.639 0.309 41.378 1.00 7.33 342 ARG B N 1
ATOM 9909 C CA . ARG B 1 295 ? 5.450 0.754 40.261 1.00 7.80 342 ARG B CA 1
ATOM 9910 C C . ARG B 1 295 ? 5.314 -0.234 39.100 1.00 8.39 342 ARG B C 1
ATOM 9911 O O . ARG B 1 295 ? 5.367 -1.437 39.317 1.00 9.61 342 ARG B O 1
ATOM 9932 N N . ARG B 1 296 ? 5.143 0.294 37.890 1.00 7.67 343 ARG B N 1
ATOM 9933 C CA . ARG B 1 296 ? 4.902 -0.534 36.717 1.00 7.23 343 ARG B CA 1
ATOM 9934 C C . ARG B 1 296 ? 5.568 0.072 35.492 1.00 8.89 343 ARG B C 1
ATOM 9935 O O . ARG B 1 296 ? 5.018 0.044 34.385 1.00 7.01 343 ARG B O 1
ATOM 9956 N N . GLY B 1 297 ? 6.784 0.546 35.650 1.00 10.83 344 GLY B N 1
ATOM 9957 C CA . GLY B 1 297 ? 7.483 1.254 34.598 1.00 9.29 344 GLY B CA 1
ATOM 9958 C C . GLY B 1 297 ? 8.265 0.346 33.654 1.00 6.47 344 GLY B C 1
ATOM 9959 O O . GLY B 1 297 ? 8.391 -0.832 33.877 1.00 8.46 344 GLY B O 1
ATOM 9963 N N . TYR B 1 298 ? 8.809 0.978 32.626 1.00 10.00 345 TYR B N 1
ATOM 9964 C CA . TYR B 1 298 ? 9.519 0.290 31.573 1.00 7.89 345 TYR B CA 1
ATOM 9965 C C . TYR B 1 298 ? 10.728 1.108 31.184 1.00 7.00 345 TYR B C 1
ATOM 9966 O O . TYR B 1 298 ? 10.678 2.326 31.173 1.00 8.52 345 TYR B O 1
ATOM 9984 N N . SER B 1 299 ? 11.814 0.429 30.822 1.00 10.33 346 SER B N 1
ATOM 9985 C CA . SER B 1 299 ? 12.967 1.105 30.274 1.00 10.47 346 SER B CA 1
ATOM 9986 C C . SER B 1 299 ? 12.662 1.578 28.868 1.00 11.68 346 SER B C 1
ATOM 9987 O O . SER B 1 299 ? 11.805 1.028 28.178 1.00 11.68 346 SER B O 1
ATOM 9995 N N . PHE B 1 300 ? 13.367 2.603 28.440 1.00 10.58 347 PHE B N 1
ATOM 9996 C CA . PHE B 1 300 ? 13.284 3.093 27.084 1.00 8.24 347 PHE B CA 1
ATOM 9997 C C . PHE B 1 300 ? 14.667 3.435 26.550 1.00 12.83 347 PHE B C 1
ATOM 9998 O O . PHE B 1 300 ? 15.571 3.794 27.297 1.00 12.16 347 PHE B O 1
ATOM 10015 N N . THR B 1 301 ? 14.824 3.293 25.240 1.00 13.92 348 THR B N 1
ATOM 10016 C CA . THR B 1 301 ? 16.006 3.761 24.529 1.00 14.45 348 THR B CA 1
ATOM 10017 C C . THR B 1 301 ? 15.473 4.307 23.209 1.00 17.68 348 THR B C 1
ATOM 10018 O O . THR B 1 301 ? 14.975 3.539 22.388 1.00 15.44 348 THR B O 1
ATOM 10029 N N . ASP B 1 302 ? 15.568 5.618 23.031 1.00 15.70 349 ASP B N 1
ATOM 10030 C CA . ASP B 1 302 ? 15.053 6.307 21.864 1.00 22.39 349 ASP B CA 1
ATOM 10031 C C . ASP B 1 302 ? 16.134 6.683 20.862 1.00 26.96 349 ASP B C 1
ATOM 10032 O O . ASP B 1 302 ? 15.843 7.387 19.895 1.00 37.06 349 ASP B O 1
ATOM 10041 N N . GLY B 1 303 ? 17.380 6.246 21.083 1.00 14.97 350 GLY B N 1
ATOM 10042 C CA . GLY B 1 303 ? 18.458 6.464 20.136 1.00 18.45 350 GLY B CA 1
ATOM 10043 C C . GLY B 1 303 ? 19.559 7.321 20.756 1.00 19.05 350 GLY B C 1
ATOM 10044 O O . GLY B 1 303 ? 19.855 7.195 21.948 1.00 20.71 350 GLY B O 1
ATOM 10048 N N . THR B 1 304 ? 20.138 8.185 19.937 1.00 19.26 351 THR B N 1
ATOM 10049 C CA . THR B 1 304 ? 21.259 9.039 20.325 1.00 19.35 351 THR B CA 1
ATOM 10050 C C . THR B 1 304 ? 20.806 10.490 20.230 1.00 22.81 351 THR B C 1
ATOM 10051 O O . THR B 1 304 ? 20.151 10.876 19.259 1.00 25.49 351 THR B O 1
ATOM 10062 N N . ASP B 1 305 ? 21.166 11.290 21.233 1.00 24.81 352 ASP B N 1
ATOM 10063 C CA . ASP B 1 305 ? 20.825 12.705 21.231 1.00 25.60 352 ASP B CA 1
ATOM 10064 C C . ASP B 1 305 ? 21.802 13.483 20.344 1.00 31.46 352 ASP B C 1
ATOM 10065 O O . ASP B 1 305 ? 22.679 12.914 19.689 1.00 30.09 352 ASP B O 1
ATOM 10074 N N . GLY B 1 306 ? 21.652 14.804 20.328 1.00 37.86 353 GLY B N 1
ATOM 10075 C CA . GLY B 1 306 ? 22.490 15.630 19.479 1.00 35.52 353 GLY B CA 1
ATOM 10076 C C . GLY B 1 306 ? 23.930 15.720 19.921 1.00 36.56 353 GLY B C 1
ATOM 10077 O O . GLY B 1 306 ? 24.773 16.170 19.134 1.00 45.33 353 GLY B O 1
ATOM 10081 N N . LEU B 1 307 ? 24.235 15.310 21.147 1.00 36.48 354 LEU B N 1
ATOM 10082 C CA . LEU B 1 307 ? 25.605 15.316 21.648 1.00 35.52 354 LEU B CA 1
ATOM 10083 C C . LEU B 1 307 ? 26.298 13.971 21.492 1.00 29.06 354 LEU B C 1
ATOM 10084 O O . LEU B 1 307 ? 27.428 13.812 21.961 1.00 26.36 354 LEU B O 1
ATOM 10100 N N . GLY B 1 308 ? 25.654 12.999 20.851 1.00 25.28 355 GLY B N 1
ATOM 10101 C CA . GLY B 1 308 ? 26.211 11.672 20.743 1.00 25.55 355 GLY B CA 1
ATOM 10102 C C . GLY B 1 308 ? 25.950 10.784 21.941 1.00 20.80 355 GLY B C 1
ATOM 10103 O O . GLY B 1 308 ? 26.558 9.710 22.036 1.00 24.87 355 GLY B O 1
ATOM 10107 N N . ARG B 1 309 ? 25.058 11.183 22.846 1.00 19.75 356 ARG B N 1
ATOM 10108 C CA . ARG B 1 309 ? 24.839 10.440 24.073 1.00 18.27 356 ARG B CA 1
ATOM 10109 C C . ARG B 1 309 ? 23.553 9.630 23.964 1.00 15.18 356 ARG B C 1
ATOM 10110 O O . ARG B 1 309 ? 22.610 10.004 23.273 1.00 19.69 356 ARG B O 1
ATOM 10131 N N . LEU B 1 310 ? 23.524 8.516 24.675 1.00 15.45 357 LEU B N 1
ATOM 10132 C CA . LEU B 1 310 ? 22.388 7.616 24.630 1.00 16.05 357 LEU B CA 1
ATOM 10133 C C . LEU B 1 310 ? 21.168 8.291 25.242 1.00 18.13 357 LEU B C 1
ATOM 10134 O O . LEU B 1 310 ? 21.212 8.718 26.400 1.00 20.25 357 LEU B O 1
ATOM 10150 N N . ASP B 1 311 ? 20.082 8.380 24.475 1.00 14.87 358 ASP B N 1
ATOM 10151 C CA . ASP B 1 311 ? 18.811 8.902 24.958 1.00 19.56 358 ASP B CA 1
ATOM 10152 C C . ASP B 1 311 ? 18.049 7.713 25.517 1.00 18.95 358 ASP B C 1
ATOM 10153 O O . ASP B 1 311 ? 17.264 7.066 24.827 1.00 15.42 358 ASP B O 1
ATOM 10162 N N . ALA B 1 312 ? 18.267 7.433 26.799 1.00 15.21 359 ALA B N 1
ATOM 10163 C CA . ALA B 1 312 ? 17.764 6.228 27.423 1.00 19.04 359 ALA B CA 1
ATOM 10164 C C . ALA B 1 312 ? 17.361 6.559 28.854 1.00 12.73 359 ALA B C 1
ATOM 10165 O O . ALA B 1 312 ? 17.784 7.582 29.421 1.00 11.12 359 ALA B O 1
ATOM 10172 N N . GLY B 1 313 ? 16.559 5.692 29.441 1.00 13.22 360 GLY B N 1
ATOM 10173 C CA . GLY B 1 313 ? 16.138 5.961 30.802 1.00 9.96 360 GLY B CA 1
ATOM 10174 C C . GLY B 1 313 ? 15.043 5.056 31.273 1.00 10.93 360 GLY B C 1
ATOM 10175 O O . GLY B 1 313 ? 14.948 3.899 30.855 1.00 12.77 360 GLY B O 1
ATOM 10179 N N . LEU B 1 314 ? 14.225 5.583 32.178 1.00 9.65 361 LEU B N 1
ATOM 10180 C CA . LEU B 1 314 ? 13.114 4.857 32.735 1.00 8.48 361 LEU B CA 1
ATOM 10181 C C . LEU B 1 314 ? 11.825 5.630 32.471 1.00 8.70 361 LEU B C 1
ATOM 10182 O O . LEU B 1 314 ? 11.732 6.799 32.812 1.00 6.99 361 LEU B O 1
ATOM 10198 N N . PHE B 1 315 ? 10.834 4.973 31.854 1.00 8.26 362 PHE B N 1
ATOM 10199 C CA . PHE B 1 315 ? 9.494 5.522 31.724 1.00 6.55 362 PHE B CA 1
ATOM 10200 C C . PHE B 1 315 ? 8.775 5.013 32.956 1.00 7.85 362 PHE B C 1
ATOM 10201 O O . PHE B 1 315 ? 8.248 3.920 32.987 1.00 8.22 362 PHE B O 1
ATOM 10218 N N . PHE B 1 316 ? 8.770 5.840 33.983 1.00 8.25 363 PHE B N 1
ATOM 10219 C CA . PHE B 1 316 ? 8.251 5.487 35.274 1.00 7.59 363 PHE B CA 1
ATOM 10220 C C . PHE B 1 316 ? 6.734 5.597 35.284 1.00 7.32 363 PHE B C 1
ATOM 10221 O O . PHE B 1 316 ? 6.178 6.578 34.812 1.00 7.20 363 PHE B O 1
ATOM 10238 N N . LEU B 1 317 ? 6.077 4.542 35.747 1.00 8.02 364 LEU B N 1
ATOM 10239 C CA . LEU B 1 317 ? 4.633 4.510 35.917 1.00 9.30 364 LEU B CA 1
ATOM 10240 C C . LEU B 1 317 ? 4.368 4.038 37.334 1.00 7.43 364 LEU B C 1
ATOM 10241 O O . LEU B 1 317 ? 4.989 3.083 37.791 1.00 8.07 364 LEU B O 1
ATOM 10257 N N . ALA B 1 318 ? 3.492 4.746 38.040 1.00 7.60 365 ALA B N 1
ATOM 10258 C CA . ALA B 1 318 ? 3.049 4.353 39.369 1.00 6.33 365 ALA B CA 1
ATOM 10259 C C . ALA B 1 318 ? 1.550 4.483 39.515 1.00 6.97 365 ALA B C 1
ATOM 10260 O O . ALA B 1 318 ? 0.992 5.513 39.153 1.00 7.92 365 ALA B O 1
ATOM 10267 N N . TYR B 1 319 ? 0.913 3.449 40.047 1.00 7.00 366 TYR B N 1
ATOM 10268 C CA . TYR B 1 319 ? -0.508 3.433 40.338 1.00 5.67 366 TYR B CA 1
ATOM 10269 C C . TYR B 1 319 ? -0.708 3.566 41.853 1.00 6.76 366 TYR B C 1
ATOM 10270 O O . TYR B 1 319 ? 0.054 2.966 42.618 1.00 8.88 366 TYR B O 1
ATOM 10288 N N . GLN B 1 320 ? -1.707 4.356 42.241 1.00 5.98 367 GLN B N 1
ATOM 10289 C CA . GLN B 1 320 ? -2.005 4.583 43.648 1.00 8.07 367 GLN B CA 1
ATOM 10290 C C . GLN B 1 320 ? -3.445 4.992 43.848 1.00 7.10 367 GLN B C 1
ATOM 10291 O O . GLN B 1 320 ? -4.111 5.479 42.936 1.00 7.20 367 GLN B O 1
ATOM 10305 N N . ARG B 1 321 ? -3.919 4.797 45.080 1.00 7.60 368 ARG B N 1
ATOM 10306 C CA . ARG B 1 321 ? -5.292 5.135 45.441 1.00 8.33 368 ARG B CA 1
ATOM 10307 C C . ARG B 1 321 ? -5.538 6.644 45.471 1.00 7.14 368 ARG B C 1
ATOM 10308 O O . ARG B 1 321 ? -6.664 7.088 45.228 1.00 8.34 368 ARG B O 1
ATOM 10329 N N . ASP B 1 322 ? -4.488 7.430 45.729 1.00 7.50 369 ASP B N 1
ATOM 10330 C CA . ASP B 1 322 ? -4.599 8.882 45.720 1.00 9.04 369 ASP B CA 1
ATOM 10331 C C . ASP B 1 322 ? -3.216 9.436 45.442 1.00 9.19 369 ASP B C 1
ATOM 10332 O O . ASP B 1 322 ? -2.262 9.089 46.120 1.00 7.69 369 ASP B O 1
ATOM 10341 N N . ILE B 1 323 ? -3.109 10.273 44.424 1.00 8.04 370 ILE B N 1
ATOM 10342 C CA . ILE B 1 323 ? -1.816 10.846 44.064 1.00 8.86 370 ILE B CA 1
ATOM 10343 C C . ILE B 1 323 ? -1.207 11.633 45.219 1.00 8.03 370 ILE B C 1
ATOM 10344 O O . ILE B 1 323 ? 0.023 11.639 45.392 1.00 9.27 370 ILE B O 1
ATOM 10360 N N . ARG B 1 324 ? -2.038 12.226 46.072 1.00 9.49 371 ARG B N 1
ATOM 10361 C CA . ARG B 1 324 ? -1.571 13.066 47.167 1.00 10.89 371 ARG B CA 1
ATOM 10362 C C . ARG B 1 324 ? -0.928 12.260 48.283 1.00 9.95 371 ARG B C 1
ATOM 10363 O O . ARG B 1 324 ? -0.167 12.822 49.060 1.00 13.29 371 ARG B O 1
ATOM 10384 N N . THR B 1 325 ? -1.233 10.976 48.369 1.00 10.08 372 THR B N 1
ATOM 10385 C CA . THR B 1 325 ? -0.717 10.093 49.393 1.00 13.31 372 THR B CA 1
ATOM 10386 C C . THR B 1 325 ? 0.208 9.013 48.850 1.00 9.99 372 THR B C 1
ATOM 10387 O O . THR B 1 325 ? 0.691 8.199 49.617 1.00 11.67 372 THR B O 1
ATOM 10398 N N . GLY B 1 326 ? 0.406 8.954 47.541 1.00 9.86 373 GLY B N 1
ATOM 10399 C CA . GLY B 1 326 ? 1.350 8.017 46.972 1.00 10.25 373 GLY B CA 1
ATOM 10400 C C . GLY B 1 326 ? 2.543 8.734 46.384 1.00 10.19 373 GLY B C 1
ATOM 10401 O O . GLY B 1 326 ? 3.506 9.063 47.078 1.00 10.09 373 GLY B O 1
ATOM 10405 N N . PHE B 1 327 ? 2.505 9.001 45.064 1.00 9.46 374 PHE B N 1
ATOM 10406 C CA . PHE B 1 327 ? 3.668 9.537 44.386 1.00 9.13 374 PHE B CA 1
ATOM 10407 C C . PHE B 1 327 ? 4.161 10.830 45.015 1.00 6.73 374 PHE B C 1
ATOM 10408 O O . PHE B 1 327 ? 5.378 11.031 45.113 1.00 9.09 374 PHE B O 1
ATOM 10425 N N . VAL B 1 328 ? 3.259 11.738 45.336 1.00 8.65 375 VAL B N 1
ATOM 10426 C CA . VAL B 1 328 ? 3.688 13.068 45.794 1.00 8.55 375 VAL B CA 1
ATOM 10427 C C . VAL B 1 328 ? 4.620 13.013 47.001 1.00 8.67 375 VAL B C 1
ATOM 10428 O O . VAL B 1 328 ? 5.744 13.534 46.909 1.00 8.38 375 VAL B O 1
ATOM 10441 N N . PRO B 1 329 ? 4.247 12.390 48.106 1.00 8.69 376 PRO B N 1
ATOM 10442 C CA . PRO B 1 329 ? 5.174 12.384 49.250 1.00 9.19 376 PRO B CA 1
ATOM 10443 C C . PRO B 1 329 ? 6.470 11.673 48.961 1.00 9.01 376 PRO B C 1
ATOM 10444 O O . PRO B 1 329 ? 7.549 12.081 49.424 1.00 8.15 376 P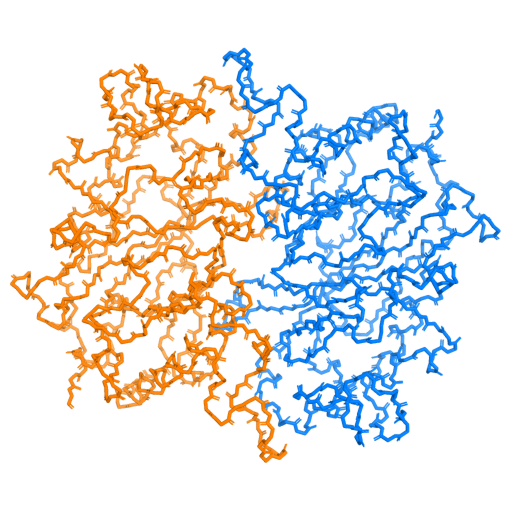RO B O 1
ATOM 10455 N N . VAL B 1 330 ? 6.412 10.579 48.198 1.00 10.54 377 VAL B N 1
ATOM 10456 C CA . VAL B 1 330 ? 7.623 9.834 47.932 1.00 7.77 377 VAL B CA 1
ATOM 10457 C C . VAL B 1 330 ? 8.580 10.636 47.046 1.00 6.25 377 VAL B C 1
ATOM 10458 O O . VAL B 1 330 ? 9.783 10.723 47.321 1.00 6.69 377 VAL B O 1
ATOM 10471 N N . GLN B 1 331 ? 8.078 11.196 45.945 1.00 8.24 378 GLN B N 1
ATOM 10472 C CA . GLN B 1 331 ? 8.932 11.992 45.098 1.00 6.86 378 GLN B CA 1
ATOM 10473 C C . GLN B 1 331 ? 9.475 13.202 45.840 1.00 8.75 378 GLN B C 1
ATOM 10474 O O . GLN B 1 331 ? 10.635 13.580 45.664 1.00 7.51 378 GLN B O 1
ATOM 10488 N N . ARG B 1 332 ? 8.663 13.795 46.705 1.00 8.67 379 ARG B N 1
ATOM 10489 C CA . ARG B 1 332 ? 9.172 14.910 47.512 1.00 8.63 379 ARG B CA 1
ATOM 10490 C C . ARG B 1 332 ? 10.335 14.474 48.386 1.00 8.95 379 ARG B C 1
ATOM 10491 O O . ARG B 1 332 ? 11.337 15.185 48.497 1.00 9.74 379 ARG B O 1
ATOM 10512 N N . ASN B 1 333 ? 10.248 13.287 48.963 1.00 7.57 380 ASN B N 1
ATOM 10513 C CA . ASN B 1 333 ? 11.333 12.759 49.782 1.00 7.90 380 ASN B CA 1
ATOM 10514 C C . ASN B 1 333 ? 12.601 12.462 48.989 1.00 8.61 380 ASN B C 1
ATOM 10515 O O . ASN B 1 333 ? 13.696 12.335 49.561 1.00 10.39 380 ASN B O 1
ATOM 10526 N N . LEU B 1 334 ? 12.512 12.366 47.654 1.00 10.06 381 LEU B N 1
ATOM 10527 C CA . LEU B 1 334 ? 13.690 12.144 46.824 1.00 9.49 381 LEU B CA 1
ATOM 10528 C C . LEU B 1 334 ? 14.428 13.427 46.453 1.00 8.91 381 LEU B C 1
ATOM 10529 O O . LEU B 1 334 ? 15.330 13.385 45.617 1.00 11.60 381 LEU B O 1
ATOM 10545 N N . ALA B 1 335 ? 14.131 14.539 47.106 1.00 9.86 382 ALA B N 1
ATOM 10546 C CA . ALA B 1 335 ? 14.798 15.794 46.785 1.00 9.27 382 ALA B CA 1
ATOM 10547 C C . ALA B 1 335 ? 16.310 15.703 46.950 1.00 11.64 382 ALA B C 1
ATOM 10548 O O . ALA B 1 335 ? 17.062 16.265 46.148 1.00 12.43 382 ALA B O 1
ATOM 10555 N N . THR B 1 336 ? 16.778 15.005 47.960 1.00 7.65 383 THR B N 1
ATOM 10556 C CA . THR B 1 336 ? 18.205 14.911 48.229 1.00 9.07 383 THR B CA 1
ATOM 10557 C C . THR B 1 336 ? 18.792 13.586 47.784 1.00 12.08 383 THR B C 1
ATOM 10558 O O . THR B 1 336 ? 19.917 13.246 48.169 1.00 13.06 383 THR B O 1
ATOM 10569 N N . ASP B 1 337 ? 18.051 12.817 46.968 1.00 9.92 384 ASP B N 1
ATOM 10570 C CA . ASP B 1 337 ? 18.517 11.519 46.489 1.00 10.97 384 ASP B CA 1
ATOM 10571 C C . ASP B 1 337 ? 19.873 11.626 45.806 1.00 10.15 384 ASP B C 1
ATOM 10572 O O . ASP B 1 337 ? 20.066 12.437 44.901 1.00 9.66 384 ASP B O 1
ATOM 10581 N N . ALA B 1 338 ? 20.807 10.740 46.194 1.00 9.41 385 ALA B N 1
ATOM 10582 C CA . ALA B 1 338 ? 22.072 10.628 45.491 1.00 10.88 385 ALA B CA 1
ATOM 10583 C C . ALA B 1 338 ? 21.864 10.273 44.029 1.00 9.75 385 ALA B C 1
ATOM 10584 O O . ALA B 1 338 ? 22.735 10.548 43.205 1.00 10.48 385 ALA B O 1
ATOM 10591 N N . LEU B 1 339 ? 20.747 9.640 43.688 1.00 9.26 386 LEU B N 1
ATOM 10592 C CA . LEU B 1 339 ? 20.485 9.293 42.285 1.00 10.23 386 LEU B CA 1
ATOM 10593 C C . LEU B 1 339 ? 20.267 10.526 41.412 1.00 8.31 386 LEU B C 1
ATOM 10594 O O . LEU B 1 339 ? 20.394 10.434 40.183 1.00 8.35 386 LEU B O 1
ATOM 10610 N N . ASN B 1 340 ? 19.926 11.669 42.001 1.00 9.99 387 ASN B N 1
ATOM 10611 C CA . ASN B 1 340 ? 19.597 12.850 41.212 1.00 11.47 387 ASN B CA 1
ATOM 10612 C C . ASN B 1 340 ? 20.754 13.277 40.325 1.00 9.71 387 ASN B C 1
ATOM 10613 O O . ASN B 1 340 ? 20.523 13.837 39.241 1.00 11.71 387 ASN B O 1
ATOM 10624 N N . GLU B 1 341 ? 21.999 13.035 40.742 1.00 8.86 388 GLU B N 1
ATOM 10625 C CA . GLU B 1 341 ? 23.179 13.362 39.902 1.00 10.61 388 GLU B CA 1
ATOM 10626 C C . GLU B 1 341 ? 23.077 12.678 38.535 1.00 7.87 388 GLU B C 1
ATOM 10627 O O . GLU B 1 341 ? 23.529 13.284 37.563 1.00 12.16 388 GLU B O 1
ATOM 10639 N N . PHE B 1 342 ? 22.483 11.489 38.464 1.00 8.29 389 PHE B N 1
ATOM 10640 C CA . PHE B 1 342 ? 22.491 10.681 37.215 1.00 10.36 389 PHE B CA 1
ATOM 10641 C C . PHE B 1 342 ? 21.156 10.613 36.524 1.00 7.81 389 PHE B C 1
ATOM 10642 O O . PHE B 1 342 ? 21.036 9.704 35.729 1.00 9.53 389 PHE B O 1
ATOM 10659 N N . ILE B 1 343 ? 20.157 11.403 36.892 1.00 9.13 390 ILE B N 1
ATOM 10660 C CA . ILE B 1 343 ? 18.834 11.255 36.224 1.00 8.01 390 ILE B CA 1
ATOM 10661 C C . ILE B 1 343 ? 18.226 12.637 36.010 1.00 8.76 390 ILE B C 1
ATOM 10662 O O . ILE B 1 343 ? 18.678 13.584 36.654 1.00 11.43 390 ILE B O 1
ATOM 10678 N N . GLN B 1 344 ? 17.251 12.728 35.117 1.00 10.00 391 GLN B N 1
ATOM 10679 C CA . GLN B 1 344 ? 16.501 13.951 34.902 1.00 8.46 391 GLN B CA 1
ATOM 10680 C C . GLN B 1 344 ? 15.087 13.618 34.454 1.00 8.79 391 GLN B C 1
ATOM 10681 O O . GLN B 1 344 ? 14.920 12.908 33.468 1.00 11.11 391 GLN B O 1
ATOM 10695 N N . HIS B 1 345 ? 14.091 14.121 35.195 1.00 9.75 392 HIS B N 1
ATOM 10696 C CA . HIS B 1 345 ? 12.694 13.970 34.832 1.00 10.39 392 HIS B CA 1
ATOM 10697 C C . HIS B 1 345 ? 12.345 14.941 33.707 1.00 10.13 392 HIS B C 1
ATOM 10698 O O . HIS B 1 345 ? 12.385 16.153 33.896 1.00 9.28 392 HIS B O 1
ATOM 10712 N N . VAL B 1 346 ? 11.982 14.402 32.549 1.00 10.61 393 VAL B N 1
ATOM 10713 C CA . VAL B 1 346 ? 11.798 15.202 31.341 1.00 10.42 393 VAL B CA 1
ATOM 10714 C C . VAL B 1 346 ? 10.404 15.121 30.747 1.00 11.45 393 VAL B C 1
ATOM 10715 O O . VAL B 1 346 ? 10.157 15.744 29.715 1.00 10.16 393 VAL B O 1
ATOM 10728 N N . GLY B 1 347 ? 9.499 14.342 31.321 1.00 10.03 394 GLY B N 1
ATOM 10729 C CA . GLY B 1 347 ? 8.115 14.351 30.904 1.00 7.97 394 GLY B CA 1
ATOM 10730 C C . GLY B 1 347 ? 7.262 13.882 32.053 1.00 7.65 394 GLY B C 1
ATOM 10731 O O . GLY B 1 347 ? 7.717 13.086 32.875 1.00 9.53 394 GLY B O 1
ATOM 10735 N N . SER B 1 348 ? 6.001 14.309 32.081 1.00 7.18 395 SER B N 1
ATOM 10736 C CA . SER B 1 348 ? 5.137 14.001 33.214 1.00 8.04 395 SER B CA 1
ATOM 10737 C C . SER B 1 348 ? 3.667 14.071 32.837 1.00 10.80 395 SER B C 1
ATOM 10738 O O . SER B 1 348 ? 3.261 14.959 32.079 1.00 8.70 395 SER B O 1
ATOM 10746 N N . ALA B 1 349 ? 2.862 13.140 33.366 1.00 7.88 396 ALA B N 1
ATOM 10747 C CA . ALA B 1 349 ? 1.428 13.229 33.207 1.00 9.01 396 ALA B CA 1
ATOM 10748 C C . ALA B 1 349 ? 0.738 12.429 34.310 1.00 7.41 396 ALA B C 1
ATOM 10749 O O . ALA B 1 349 ? 1.318 11.489 34.843 1.00 9.10 396 ALA B O 1
ATOM 10756 N N . VAL B 1 350 ? -0.496 12.812 34.633 1.00 6.19 397 VAL B N 1
ATOM 10757 C CA . VAL B 1 350 ? -1.356 12.097 35.582 1.00 6.67 397 VAL B CA 1
ATOM 10758 C C . VAL B 1 350 ? -2.688 11.762 34.927 1.00 6.56 397 VAL B C 1
ATOM 10759 O O . VAL B 1 350 ? -3.175 12.521 34.082 1.00 7.17 397 VAL B O 1
ATOM 10772 N N . PHE B 1 351 ? -3.283 10.637 35.316 1.00 5.49 398 PHE B N 1
ATOM 10773 C CA . PHE B 1 351 ? -4.530 10.160 34.780 1.00 5.00 398 PHE B CA 1
ATOM 10774 C C . PHE B 1 351 ? -5.360 9.481 35.849 1.00 6.05 398 PHE B C 1
ATOM 10775 O O . PHE B 1 351 ? -4.806 8.819 36.733 1.00 8.12 398 PHE B O 1
ATOM 10792 N N . ALA B 1 352 ? -6.683 9.641 35.780 1.00 6.86 399 ALA B N 1
ATOM 10793 C CA . ALA B 1 352 ? -7.630 8.874 36.563 1.00 8.63 399 ALA B CA 1
ATOM 10794 C C . ALA B 1 352 ? -8.051 7.682 35.706 1.00 6.48 399 ALA B C 1
ATOM 10795 O O . ALA B 1 352 ? -8.639 7.862 34.632 1.00 6.98 399 ALA B O 1
ATOM 10802 N N . VAL B 1 353 ? -7.701 6.502 36.155 1.00 6.82 400 VAL B N 1
ATOM 10803 C CA . VAL B 1 353 ? -7.915 5.253 35.416 1.00 7.74 400 VAL B CA 1
ATOM 10804 C C . VAL B 1 353 ? -9.219 4.635 35.918 1.00 7.99 400 VAL B C 1
ATOM 10805 O O . VAL B 1 353 ? -9.280 4.209 37.089 1.00 7.95 400 VAL B O 1
ATOM 10818 N N . PRO B 1 354 ? -10.318 4.641 35.130 1.00 6.22 401 PRO B N 1
ATOM 10819 C CA . PRO B 1 354 ? -11.604 4.247 35.666 1.00 7.34 401 PRO B CA 1
ATOM 10820 C C . PRO B 1 354 ? -11.667 2.777 36.044 1.00 9.82 401 PRO B C 1
ATOM 10821 O O . PRO B 1 354 ? -10.761 1.993 35.729 1.00 7.29 401 PRO B O 1
ATOM 10832 N N . PRO B 1 355 ? -12.737 2.371 36.734 1.00 8.30 402 PRO B N 1
ATOM 10833 C CA . PRO B 1 355 ? -13.001 0.956 36.961 1.00 7.88 402 PRO B CA 1
ATOM 10834 C C . PRO B 1 355 ? -13.155 0.179 35.665 1.00 10.19 402 PRO B C 1
ATOM 10835 O O . PRO B 1 355 ? -13.205 0.717 34.561 1.00 8.36 402 PRO B O 1
ATOM 10846 N N . GLY B 1 356 ? -13.241 -1.118 35.829 1.00 8.60 403 GLY B N 1
ATOM 10847 C CA . GLY B 1 356 ? -13.186 -2.030 34.708 1.00 6.61 403 GLY B CA 1
ATOM 10848 C C . GLY B 1 356 ? -14.440 -2.030 33.854 1.00 9.61 403 GLY B C 1
ATOM 10849 O O . GLY B 1 356 ? -15.483 -1.473 34.198 1.00 9.13 403 GLY B O 1
ATOM 10853 N N . VAL B 1 357 ? -14.313 -2.630 32.683 1.00 7.85 404 VAL B N 1
ATOM 10854 C CA . VAL B 1 357 ? -15.429 -2.870 31.787 1.00 9.56 404 VAL B CA 1
ATOM 10855 C C . VAL B 1 357 ? -16.111 -4.150 32.272 1.00 10.43 404 VAL B C 1
ATOM 10856 O O . VAL B 1 357 ? -15.528 -5.237 32.212 1.00 11.32 404 VAL B O 1
ATOM 10869 N N . ARG B 1 358 ? -17.324 -4.024 32.797 1.00 12.95 405 ARG B N 1
ATOM 10870 C CA . ARG B 1 358 ? -17.861 -5.111 33.617 1.00 15.64 405 ARG B CA 1
ATOM 10871 C C . ARG B 1 358 ? -18.280 -6.315 32.779 1.00 12.75 405 ARG B C 1
ATOM 10872 O O . ARG B 1 358 ? -18.093 -7.462 33.209 1.00 14.85 405 ARG B O 1
ATOM 10893 N N . ASP B 1 359 ? -18.864 -6.091 31.601 1.00 12.32 406 ASP B N 1
ATOM 10894 C CA . ASP B 1 359 ? -19.323 -7.179 30.752 1.00 16.70 406 ASP B CA 1
ATOM 10895 C C . ASP B 1 359 ? -19.310 -6.710 29.293 1.00 15.73 406 ASP B C 1
ATOM 10896 O O . ASP B 1 359 ? -18.826 -5.619 28.976 1.00 15.36 406 ASP B O 1
ATOM 10905 N N . ALA B 1 360 ? -19.883 -7.529 28.406 1.00 16.09 407 ALA B N 1
ATOM 10906 C CA . ALA B 1 360 ? -19.858 -7.264 26.972 1.00 16.21 407 ALA B CA 1
ATOM 10907 C C . ALA B 1 360 ? -20.736 -6.107 26.553 1.00 17.27 407 ALA B C 1
ATOM 10908 O O . ALA B 1 360 ? -20.630 -5.668 25.402 1.00 20.00 407 ALA B O 1
ATOM 10915 N N . ASP B 1 361 ? -21.585 -5.596 27.439 1.00 14.96 408 ASP B N 1
ATOM 10916 C CA . ASP B 1 361 ? -22.415 -4.441 27.147 1.00 17.02 408 ASP B CA 1
ATOM 10917 C C . ASP B 1 361 ? -21.865 -3.149 27.732 1.00 17.93 408 ASP B C 1
ATOM 10918 O O . ASP B 1 361 ? -22.418 -2.082 27.453 1.00 19.88 408 ASP B O 1
ATOM 10927 N N . ASP B 1 362 ? -20.815 -3.224 28.535 1.00 13.65 409 ASP B N 1
ATOM 10928 C CA . ASP B 1 362 ? -20.244 -2.070 29.200 1.00 15.08 409 ASP B CA 1
ATOM 10929 C C . ASP B 1 362 ? -19.244 -1.373 28.266 1.00 11.67 409 ASP B C 1
ATOM 10930 O O . ASP B 1 362 ? -18.897 -1.882 27.205 1.00 11.99 409 ASP B O 1
ATOM 10939 N N . TRP B 1 363 ? -18.752 -0.211 28.689 1.00 10.20 410 TRP B N 1
ATOM 10940 C CA . TRP B 1 363 ? -17.906 0.595 27.840 1.00 9.45 410 TRP B CA 1
ATOM 10941 C C . TRP B 1 363 ? -17.008 1.462 28.710 1.00 10.24 410 TRP B C 1
ATOM 10942 O O . TRP B 1 363 ? -17.421 1.917 29.778 1.00 11.73 410 TRP B O 1
ATOM 10963 N N . TRP B 1 364 ? -15.784 1.652 28.268 1.00 9.26 411 TRP B N 1
ATOM 10964 C CA . TRP B 1 364 ? -14.832 2.519 28.933 1.00 10.31 411 TRP B CA 1
ATOM 10965 C C . TRP B 1 364 ? -15.495 3.843 29.285 1.00 8.18 411 TRP B C 1
ATOM 10966 O O . TRP B 1 364 ? -16.050 4.518 28.429 1.00 8.06 411 TRP B O 1
ATOM 10987 N N . GLY B 1 365 ? -15.369 4.244 30.538 1.00 9.87 412 GLY B N 1
ATOM 10988 C CA . GLY B 1 365 ? -15.913 5.509 30.978 1.00 11.73 412 GLY B CA 1
ATOM 10989 C C . GLY B 1 365 ? -17.394 5.542 31.265 1.00 10.18 412 GLY B C 1
ATOM 10990 O O . GLY B 1 365 ? -17.926 6.622 31.505 1.00 12.44 412 GLY B O 1
ATOM 10994 N N . SER B 1 366 ? -18.079 4.406 31.227 1.00 11.92 413 SER B N 1
ATOM 10995 C CA . SER B 1 366 ? -19.504 4.396 31.474 1.00 10.50 413 SER B CA 1
ATOM 10996 C C . SER B 1 366 ? -19.871 4.984 32.843 1.00 11.67 413 SER B C 1
ATOM 10997 O O . SER B 1 366 ? -20.939 5.578 32.985 1.00 12.48 413 SER B O 1
ATOM 11005 N N . THR B 1 367 ? -19.019 4.841 33.856 1.00 12.39 414 THR B N 1
ATOM 11006 C CA . THR B 1 367 ? -19.419 5.383 35.153 1.00 10.52 414 THR B CA 1
ATOM 11007 C C . THR B 1 367 ? -19.267 6.891 35.211 1.00 13.75 414 THR B C 1
ATOM 11008 O O . THR B 1 367 ? -19.964 7.548 35.986 1.00 13.23 414 THR B O 1
ATOM 11019 N N . LEU B 1 368 ? -18.361 7.454 34.422 1.00 12.62 415 LEU B N 1
ATOM 11020 C CA . LEU B 1 368 ? -18.176 8.903 34.372 1.00 11.12 415 LEU B CA 1
ATOM 11021 C C . LEU B 1 368 ? -19.268 9.557 33.538 1.00 12.21 415 LEU B C 1
ATOM 11022 O O . LEU B 1 368 ? -19.910 10.519 33.969 1.00 12.39 415 LEU B O 1
ATOM 11038 N N . PHE B 1 369 ? -19.494 9.040 32.331 1.00 11.03 416 PHE B N 1
ATOM 11039 C CA . PHE B 1 369 ? -20.450 9.627 31.396 1.00 9.15 416 PHE B CA 1
ATOM 11040 C C . PHE B 1 369 ? -21.868 9.199 31.669 1.00 15.68 416 PHE B C 1
ATOM 11041 O O . PHE B 1 369 ? -22.798 9.887 31.235 1.00 19.21 416 PHE B O 1
ATOM 11058 N N . GLY B 1 370 ? -22.061 8.120 32.404 1.00 18.74 417 GLY B N 1
ATOM 11059 C CA . GLY B 1 370 ? -23.392 7.647 32.736 1.00 19.85 417 GLY B CA 1
ATOM 11060 C C . GLY B 1 370 ? -23.930 6.687 31.696 1.00 23.67 417 GLY B C 1
ATOM 11061 O O . GLY B 1 370 ? -23.620 6.772 30.507 1.00 26.23 417 GLY B O 1
ATOM 11065 N N . LYS B 1 371 ? -24.743 5.747 32.161 1.00 36.61 418 LYS B N 1
ATOM 11066 C CA . LYS B 1 371 ? -25.341 4.747 31.278 1.00 45.88 418 LYS B CA 1
ATOM 11067 C C . LYS B 1 371 ? -26.744 5.168 30.855 1.00 38.99 418 LYS B C 1
ATOM 11068 O O . LYS B 1 371 ? -26.927 5.826 29.825 1.00 38.25 418 LYS B O 1
#

Nearest PDB structures (foldseek):
  8olp-assembly1_A  TM=1.002E+00  e=1.843E-77  Streptomyces lividans 1326
  6i8i-assembly1_A  TM=1.002E+00  e=1.149E-76  Streptomyces lividans TK24
  8rgw-assembly1_A  TM=1.002E+00  e=3.134E-76  Streptomyces lividans
  8omc-assembly1_B  TM=1.001E+00  e=3.969E-76  Streptomyces lividans 1326
  8olh-assembly1_B  TM=9.809E-01  e=1.147E-73  Streptomyces lividans 1326

Foldseek 3Di:
DLQFDDQFDQFGPPFLPWFAFKKKKFFKAFDDQDLVVVVVLLFLLQQQQNQLRQLHFRDPGCDPDDPVDHGLAVPLSPPGGSQHKGKFKFAFLVLCVGDVNVVQRDPLLDDADDAPFAAADPLQAAHGMMIMIGGNDVSSRVSSVVSSQVSCPPTMHTSDMAMFNGWQEGLDLVDDFDAAPLQAGHHLPAHHSPNVVCCVVWFAAPCVSPRNQQGQWWKKKKWWKWFQVVVSVPDDQVLSCLLAQAHRPQCPGPPDDHNNDDHPLVPHDCQHLCNLQPCVNQVNAHWHKRKGKHWDQAPVPPGTIITITIMTITNGCVRHPRSSSNSNSSRPCSVTMYTHYIGMTTGGTGQNDPVGGGCCSSSPD/DFADDQFDQFGPPFQDAFAFKKKKFFKAWDDQDPVVVVVLLFQLQQQQNQLRQLHFGDPHCDDDDPVDHDLAVPQSVPHTSQHKGKFKFAFLVLCVGPVNVVQDDPLNDDADDAPQAAADVLQAAHGMMIMIGGNDVSSSVRSVVSSQVSCPVTMHTSDIAMFGWDNVVPDPSVQATAALLQARDDLDADHSVPVVVCVVWFAAPCVVPRNQAGQWWKKKKWDKWFQNVVSVPDDQVLVCLLAQAHRPACPGPPDDHNNDDHPLVNHDCQHLCNLQPCVNQVNAHWHKRKGKHWPQADPVRGTRIDIGIMTITNGCVRHVRSSSNSNNSRSRSVTMYTHYIGMTTGGTGQNDPVGGGCCSSSDD

Secondary structure (DSSP, 8-state):
--PPPP--SSB-SSSSSPPPSEEEEEEEEE----HHHHHHHHHHHHHHHHHHHTTPPSTT-SSSS-TTS--SS--TTTT---TT-EEEEEE-GGGGGSTT-GGG--TTSPPPPP-TT----GGGS--SEEEEEEESSHHHHHHHHHHHHHHHTTTEEEEEEEEESEE---S-TTSPPPB-TTS-B--SSS--TT-HHHHHHHTS--GGGT-GGGTT-EEEEEEEEEE-HHHHHHS-HHHHHHHHTB-SSS-PBTT-SSTTSPP-GGGS-TT-HHHHHSGGGTTT---EE--EEEEEEE-SSSSEEEEEEEEEEES-GGGTHHHHHHHGGG-GGGGGEEEEEEEEEEEPBP--STT--TTHHHH--/-----S-SSS-SSSSSPPPSEEEEEEEEE----HHHHHHHHHHHHHHHHHHHTTPPSTT-SSSS-TTSPPSS--TTTT---TT-EEEEEE-GGGGGSTT-GGGS-TTSPPPPP-TT----GGGS--SEEEEEEESSHHHHHHHHHHHHHHHBTTEEEEEEEEEE---TTTS-TTSPPB-TTSSB--SS---TT-HHHHHHHTS--GGGT-GGGTT-EEEEEEEEEE-HHHHHHS-HHHHHHHHTB-TTT-PBTT-SSTTSPP-GGGS-TT-HHHHHSGGGTTT---EE--EEEEEEE-TTS-EEEEEEEEEEES-GGGTHHHHHHHGGG-GGGGGEEEEEEEEEEEPPP--STT--TTHHHH--

InterPro domains:
  IPR006311 Twin-arginine translocation pathway, signal sequence [PS51318] (1-39)
  IPR006313 Deferrochelatase [TIGR01412] (9-416)
  IPR006314 Dyp-type peroxidase [PS51404] (62-410)
  IPR006314 Dyp-type peroxidase [PTHR30521] (63-403)
  IPR006314 Dyp-type peroxidase [TIGR01413] (65-405)
  IPR011008 Dimeric alpha-beta barrel [SSF54909] (60-409)
  IPR048327 Dyp-type peroxidase, N-terminal domain [PF04261] (65-218)
  IPR048328 Dyp-type peroxidase, C-terminal domain [PF20628] (230-404)